Protein 5NKS (pdb70)

Sequence (490 aa):
KKSIPRITSDRLLIRGGRIVNDDQSFYADVHVEDGLIKQIGENLIVPGGIKTIDAHGLMVLPGGVDVHTRLQQMPVLGMTPADDFCQGTKAALAGGTTMILDHVFPDTGVSLLAAYEQWREERADSAACCDYSLHVDITRWWHESIKEELEALVKEKGVNSFLVFMAYKDRCQCSDSQMYEIFSIIRDLGALLAQVHAENGDIVEEEQKRLLELGITGPEGHVLSHPEEVEAEAVYRAVTIAKQANCPLYVTKVMSKGAADAIAQAKRRGVVVFGEPITASLGTDGSHYWSKNWAKAAAFVTSPPVNPDPTTADHLTCLLSSGDLQVTGSAHCTFTTAQKAVGKDNFALIPEGTNGIEERMSMVWEKCVASGKMMDENEFVAVTSTNAAKIFNFYPRKGRVAVGSDADLVIWNPKATKIISAKTHNLNVEYNIFEGVECRGAPAVVISQGRVALEDGKMFVTPGAGRFVPRKTFPDFVYKRIKARNRLAEIHGVP

Secondary structure (DSSP, 8-state):
---PPPPPS--EEEES-EEE-SS-EEE-EEEEETTEEEEEESS----TT--EEE-TTSEEEEPEEEEEE-SS--BTTBPPSS-HHHHHHHHHHTTEEEEEEEE-PPTT--HHHHHHHHHHHHHHH-SSEEEEEEEE----TTHHHHHHHHHHHS---EEEEES-STTTTBPPHHHHHHHHHHHHHTT-EEEEE---HHHHHHHHHHHHHTT--SHHHHHHTS-HHHHHHHHHHHHHHHHHHT--EEEEEE-SHHHHHHHHHHHHTT--EEEEEBHHHHH--GGGGG-SSHHHHHHT--SSPPPS-TTHHHHHHHHHHTTSS---B--B----HHHHGGGTT-GGGSPP----TTTHHHHHIIIIITTTSS-HHHHHIIIIIHHHHHHT-TTTSS---TTSB--EEEEEEEEEEE--TTT-SSSSS--TTTT-EEEEEEEEEEETTEEEEETTEE---TT---B----SS-HHHHHHHHHHHHHHHHTT--

B-factor: mean 24.34, std 9.61, range [11.03, 73.57]

Nearest PDB structures (foldseek):
  5nks-assembly1_A  TM=1.002E+00  e=0.000E+00  Homo sapiens
  5x1d-assembly1_A  TM=9.894E-01  e=3.125E-97  Homo sapiens
  5mkv-assembly1_D  TM=9.925E-01  e=3.105E-95  Homo sapiens
  4cnu-assembly1_A  TM=9.879E-01  e=2.153E-92  Homo sapiens
  2ftw-assembly1_A  TM=9.788E-01  e=1.355E-79  Dictyostelium discoideum

Structure (mmCIF, N/CA/C/O backbone):
data_5NKS
#
_entry.id   5NKS
#
_cell.length_a   80.470
_cell.length_b   102.650
_cell.length_c   116.990
_cell.angle_alpha   90.00
_cell.angle_beta   90.00
_cell.angle_gamma   90.00
#
_symmetry.space_group_name_H-M   'I 2 2 2'
#
loop_
_entity.id
_entity.type
_entity.pdbx_description
1 polymer 'Dihydropyrimidinase-related protein 4'
2 water water
#
loop_
_atom_site.group_PDB
_atom_site.id
_atom_site.type_symbol
_atom_site.label_atom_id
_atom_site.label_alt_id
_atom_site.label_comp_id
_atom_site.label_asym_id
_atom_site.label_entity_id
_atom_site.label_seq_id
_atom_site.pdbx_PDB_ins_code
_atom_site.Cartn_x
_atom_site.Cartn_y
_atom_site.Cartn_z
_atom_site.occupancy
_atom_site.B_iso_or_equiv
_atom_site.auth_seq_id
_atom_site.auth_comp_id
_atom_site.auth_asym_id
_atom_site.auth_atom_id
_atom_site.pdbx_PDB_model_num
ATOM 1 N N . LYS A 1 7 ? -20.552 -12.006 16.743 1.00 67.66 6 LYS A N 1
ATOM 2 C CA . LYS A 1 7 ? -20.550 -12.829 15.502 1.00 63.17 6 LYS A CA 1
ATOM 3 C C . LYS A 1 7 ? -20.204 -11.969 14.272 1.00 67.27 6 LYS A C 1
ATOM 4 O O . LYS A 1 7 ? -20.689 -10.848 14.114 1.00 64.53 6 LYS A O 1
ATOM 10 N N . LYS A 1 8 ? -19.334 -12.521 13.432 1.00 73.57 7 LYS A N 1
ATOM 11 C CA . LYS A 1 8 ? -18.971 -11.956 12.137 1.00 68.53 7 LYS A CA 1
ATOM 12 C C . LYS A 1 8 ? -19.947 -12.584 11.109 1.00 63.35 7 LYS A C 1
ATOM 13 O O . LYS A 1 8 ? -20.259 -13.773 11.223 1.00 52.36 7 LYS A O 1
ATOM 16 N N . SER A 1 9 ? -20.463 -11.777 10.170 1.00 57.82 8 SER A N 1
ATOM 17 C CA . SER A 1 9 ? -21.122 -12.264 8.940 1.00 57.83 8 SER A CA 1
ATOM 18 C C . SER A 1 9 ? -20.095 -12.167 7.792 1.00 61.22 8 SER A C 1
ATOM 19 O O . SER A 1 9 ? -19.699 -11.059 7.428 1.00 65.04 8 SER A O 1
ATOM 22 N N . ILE A 1 10 ? -19.654 -13.307 7.235 1.00 53.53 9 ILE A N 1
ATOM 23 C CA . ILE A 1 10 ? -18.509 -13.340 6.289 1.00 49.45 9 ILE A CA 1
ATOM 24 C C . ILE A 1 10 ? -18.985 -13.445 4.819 1.00 50.50 9 ILE A C 1
ATOM 25 O O . ILE A 1 10 ? -19.744 -14.378 4.477 1.00 40.15 9 ILE A O 1
ATOM 30 N N . PRO A 1 11 ? -18.531 -12.503 3.945 1.00 54.88 10 PRO A N 1
ATOM 31 C CA . PRO A 1 11 ? -18.925 -12.592 2.525 1.00 55.11 10 PRO A CA 1
ATOM 32 C C . PRO A 1 11 ? -18.173 -13.728 1.845 1.00 49.28 10 PRO A C 1
ATOM 33 O O . PRO A 1 11 ? -17.047 -14.074 2.252 1.00 38.92 10 PRO A O 1
ATOM 37 N N . ARG A 1 12 ? -18.816 -14.329 0.848 1.00 43.91 11 ARG A N 1
ATOM 38 C CA . ARG A 1 12 ? -18.137 -15.328 0.029 1.00 46.19 11 ARG A CA 1
ATOM 39 C C . ARG A 1 12 ? -17.189 -14.627 -0.955 1.00 45.65 11 ARG A C 1
ATOM 40 O O . ARG A 1 12 ? -17.567 -13.576 -1.514 1.00 48.50 11 ARG A O 1
ATOM 48 N N . ILE A 1 13 ? -15.993 -15.199 -1.129 1.00 45.63 12 ILE A N 1
ATOM 49 C CA . ILE A 1 13 ? -14.966 -14.765 -2.116 1.00 49.70 12 ILE A CA 1
ATOM 50 C C . ILE A 1 13 ? -15.040 -15.778 -3.275 1.00 50.86 12 ILE A C 1
ATOM 51 O O . ILE A 1 13 ? -14.831 -16.973 -3.036 1.00 42.87 12 ILE A O 1
ATOM 53 N N . THR A 1 14 ? -15.339 -15.295 -4.502 1.00 45.91 13 THR A N 1
ATOM 54 C CA . THR A 1 14 ? -15.570 -16.136 -5.683 1.00 43.79 13 THR A CA 1
ATOM 55 C C . THR A 1 14 ? -14.259 -16.798 -6.170 1.00 41.96 13 THR A C 1
ATOM 56 O O . THR A 1 14 ? -13.167 -16.245 -6.021 1.00 37.98 13 THR A O 1
ATOM 60 N N . SER A 1 15 ? -14.387 -17.985 -6.770 1.00 38.51 14 SER A N 1
ATOM 61 C CA . SER A 1 15 ? -13.219 -18.799 -7.227 1.00 40.52 14 SER A CA 1
ATOM 62 C C . SER A 1 15 ? -12.657 -18.486 -8.675 1.00 36.55 14 SER A C 1
ATOM 63 O O . SER A 1 15 ? -11.815 -19.246 -9.194 1.00 35.47 14 SER A O 1
ATOM 66 N N . ASP A 1 16 ? -13.071 -17.374 -9.290 1.00 30.87 15 ASP A N 1
ATOM 67 C CA . ASP A 1 16 ? -12.498 -16.921 -10.592 1.00 30.02 15 ASP A CA 1
ATOM 68 C C . ASP A 1 16 ? -11.167 -16.158 -10.343 1.00 30.81 15 ASP A C 1
ATOM 69 O O . ASP A 1 16 ? -11.012 -15.005 -10.774 1.00 32.85 15 ASP A O 1
ATOM 74 N N . ARG A 1 17 ? -10.237 -16.853 -9.654 1.00 28.53 16 ARG A N 1
ATOM 75 C CA . ARG A 1 17 ? -8.914 -16.372 -9.227 1.00 30.39 16 ARG A CA 1
ATOM 76 C C . ARG A 1 17 ? -7.853 -17.413 -9.609 1.00 30.88 16 ARG A C 1
ATOM 77 O O . ARG A 1 17 ? -8.079 -18.636 -9.547 1.00 27.20 16 ARG A O 1
ATOM 82 N N . LEU A 1 18 ? -6.696 -16.925 -10.006 1.00 26.72 17 LEU A N 1
ATOM 83 C CA . LEU A 1 18 ? -5.605 -17.796 -10.372 1.00 25.78 17 LEU A CA 1
ATOM 84 C C . LEU A 1 18 ? -4.339 -16.972 -10.483 1.00 22.14 17 LEU A C 1
ATOM 85 O O . LEU A 1 18 ? -4.386 -15.721 -10.450 1.00 20.27 17 LEU A O 1
ATOM 90 N N . LEU A 1 19 ? -3.224 -17.699 -10.498 1.00 22.56 18 LEU A N 1
ATOM 91 C CA . LEU A 1 19 ? -1.894 -17.153 -10.592 1.00 22.15 18 LEU A CA 1
ATOM 92 C C . LEU A 1 19 ? -1.238 -17.829 -11.770 1.00 22.62 18 LEU A C 1
ATOM 93 O O . LEU A 1 19 ? -1.151 -19.059 -11.810 1.00 25.09 18 LEU A O 1
ATOM 98 N N . ILE A 1 20 ? -0.810 -17.042 -12.755 1.00 22.23 19 ILE A N 1
ATOM 99 C CA . ILE A 1 20 ? -0.029 -17.561 -13.889 1.00 21.65 19 ILE A CA 1
ATOM 100 C C . ILE A 1 20 ? 1.432 -17.089 -13.731 1.00 19.75 19 ILE A C 1
ATOM 101 O O . ILE A 1 20 ? 1.737 -15.878 -13.729 1.00 20.91 19 ILE A O 1
ATOM 106 N N . ARG A 1 21 ? 2.309 -18.053 -13.599 1.00 21.74 20 ARG A N 1
ATOM 107 C CA . ARG A 1 21 ? 3.702 -17.820 -13.303 1.00 22.06 20 ARG A CA 1
ATOM 108 C C . ARG A 1 21 ? 4.539 -18.103 -14.499 1.00 21.53 20 ARG A C 1
ATOM 109 O O . ARG A 1 21 ? 4.372 -19.146 -15.154 1.00 21.84 20 ARG A O 1
ATOM 117 N N . GLY A 1 22 ? 5.507 -17.232 -14.732 1.00 21.23 21 GLY A N 1
ATOM 118 C CA . GLY A 1 22 ? 6.606 -17.570 -15.611 1.00 20.89 21 GLY A CA 1
ATOM 119 C C . GLY A 1 22 ? 6.383 -17.321 -17.095 1.00 20.80 21 GLY A C 1
ATOM 120 O O . GLY A 1 22 ? 7.266 -17.570 -17.913 1.00 19.89 21 GLY A O 1
ATOM 121 N N . GLY A 1 23 ? 5.210 -16.854 -17.444 1.00 21.33 22 GLY A N 1
ATOM 122 C CA . GLY A 1 23 ? 4.892 -16.597 -18.845 1.00 20.49 22 GLY A CA 1
ATOM 123 C C . GLY A 1 23 ? 5.581 -15.354 -19.419 1.00 19.63 22 GLY A C 1
ATOM 124 O O . GLY A 1 23 ? 5.952 -14.410 -18.719 1.00 17.59 22 GLY A O 1
ATOM 125 N N . ARG A 1 24 ? 5.700 -15.386 -20.735 1.00 18.30 23 ARG A N 1
ATOM 126 C CA . ARG A 1 24 ? 6.064 -14.244 -21.545 1.00 18.47 23 ARG A CA 1
ATOM 127 C C . ARG A 1 24 ? 4.723 -13.597 -21.921 1.00 17.70 23 ARG A C 1
ATOM 128 O O . ARG A 1 24 ? 3.981 -14.094 -22.790 1.00 18.35 23 ARG A O 1
ATOM 136 N N . ILE A 1 25 ? 4.437 -12.472 -21.309 1.00 16.26 24 ILE A N 1
ATOM 137 C CA . ILE A 1 25 ? 3.253 -11.768 -21.611 1.00 17.96 24 ILE A CA 1
ATOM 138 C C . ILE A 1 25 ? 3.418 -11.120 -22.977 1.00 17.76 24 ILE A C 1
ATOM 139 O O . ILE A 1 25 ? 4.436 -10.489 -23.262 1.00 15.80 24 ILE A O 1
ATOM 144 N N . VAL A 1 26 ? 2.431 -11.328 -23.840 1.00 17.84 25 VAL A N 1
ATOM 145 C CA . VAL A 1 26 ? 2.483 -10.691 -25.171 1.00 16.62 25 VAL A CA 1
ATOM 146 C C . VAL A 1 26 ? 1.304 -9.782 -25.398 1.00 16.23 25 VAL A C 1
ATOM 147 O O . VAL A 1 26 ? 0.177 -10.275 -25.514 1.00 16.64 25 VAL A O 1
ATOM 151 N N . ASN A 1 27 ? 1.536 -8.474 -25.443 1.00 16.45 26 ASN A N 1
ATOM 152 C CA . ASN A 1 27 ? 0.567 -7.523 -25.839 1.00 16.14 26 ASN A CA 1
ATOM 153 C C . ASN A 1 27 ? 0.835 -7.004 -27.296 1.00 15.48 26 ASN A C 1
ATOM 154 O O . ASN A 1 27 ? 1.814 -7.355 -27.926 1.00 17.75 26 ASN A O 1
ATOM 159 N N . ASP A 1 28 ? -0.000 -6.127 -27.817 1.00 15.77 27 ASP A N 1
ATOM 160 C CA . ASP A 1 28 ? 0.233 -5.730 -29.195 1.00 17.76 27 ASP A CA 1
ATOM 161 C C . ASP A 1 28 ? 1.429 -4.786 -29.296 1.00 17.36 27 ASP A C 1
ATOM 162 O O . ASP A 1 28 ? 2.032 -4.678 -30.349 1.00 15.42 27 ASP A O 1
ATOM 167 N N . ASP A 1 29 ? 1.770 -4.113 -28.179 1.00 16.93 28 ASP A N 1
ATOM 168 C CA . ASP A 1 29 ? 2.872 -3.147 -28.143 1.00 18.10 28 ASP A CA 1
ATOM 169 C C . ASP A 1 29 ? 4.240 -3.695 -27.715 1.00 18.82 28 ASP A C 1
ATOM 170 O O . ASP A 1 29 ? 5.228 -3.131 -28.085 1.00 20.13 28 ASP A O 1
ATOM 175 N N . GLN A 1 30 ? 4.285 -4.767 -26.922 1.00 18.81 29 GLN A N 1
ATOM 176 C CA . GLN A 1 30 ? 5.540 -5.340 -26.412 1.00 20.43 29 GLN A CA 1
ATOM 177 C C . GLN A 1 30 ? 5.239 -6.668 -25.765 1.00 19.63 29 GLN A C 1
ATOM 178 O O . GLN A 1 30 ? 4.048 -7.020 -25.494 1.00 16.95 29 GLN A O 1
ATOM 184 N N . SER A 1 31 ? 6.314 -7.400 -25.542 1.00 16.68 30 SER A N 1
ATOM 185 C CA . SER A 1 31 ? 6.283 -8.635 -24.813 1.00 17.23 30 SER A CA 1
ATOM 186 C C . SER A 1 31 ? 7.195 -8.407 -23.606 1.00 20.04 30 SER A C 1
ATOM 187 O O . SER A 1 31 ? 8.162 -7.620 -23.693 1.00 18.36 30 SER A O 1
ATOM 190 N N . PHE A 1 32 ? 6.900 -9.088 -22.504 1.00 17.92 31 PHE A N 1
ATOM 191 C CA . PHE A 1 32 ? 7.700 -8.985 -21.296 1.00 19.36 31 PHE A CA 1
ATOM 192 C C . PHE A 1 32 ? 7.390 -10.131 -20.346 1.00 20.37 31 PHE A C 1
ATOM 193 O O . PHE A 1 32 ? 6.361 -10.770 -20.461 1.00 18.31 31 PHE A O 1
ATOM 201 N N . TYR A 1 33 ? 8.324 -10.418 -19.433 1.00 21.16 32 TYR A N 1
ATOM 202 C CA . TYR A 1 33 ? 8.187 -11.542 -18.534 1.00 21.27 32 TYR A CA 1
ATOM 203 C C . TYR A 1 33 ? 7.619 -11.077 -17.210 1.00 22.95 32 TYR A C 1
ATOM 204 O O . TYR A 1 33 ? 8.111 -10.108 -16.667 1.00 24.23 32 TYR A O 1
ATOM 213 N N . ALA A 1 34 ? 6.536 -11.712 -16.738 1.00 19.46 33 ALA A N 1
ATOM 214 C CA . ALA A 1 34 ? 5.924 -11.370 -15.473 1.00 19.32 33 ALA A CA 1
ATOM 215 C C . ALA A 1 34 ? 4.881 -12.388 -15.128 1.00 21.14 33 ALA A C 1
ATOM 216 O O . ALA A 1 34 ? 4.352 -13.138 -16.019 1.00 19.44 33 ALA A O 1
ATOM 218 N N . ASP A 1 35 ? 4.549 -12.391 -13.820 1.00 19.24 34 ASP A N 1
ATOM 219 C CA . ASP A 1 35 ? 3.492 -13.229 -13.340 1.00 20.74 34 ASP A CA 1
ATOM 220 C C . ASP A 1 35 ? 2.188 -12.505 -13.394 1.00 18.03 34 ASP A C 1
ATOM 221 O O . ASP A 1 35 ? 2.127 -11.288 -13.392 1.00 18.96 34 ASP A O 1
ATOM 226 N N . VAL A 1 36 ? 1.113 -13.247 -13.494 1.00 18.01 35 VAL A N 1
ATOM 227 C CA . VAL A 1 36 ? -0.221 -12.622 -13.588 1.00 19.03 35 VAL A CA 1
ATOM 228 C C . VAL A 1 36 ? -1.152 -13.208 -12.521 1.00 19.45 35 VAL A C 1
ATOM 229 O O . VAL A 1 36 ? -1.327 -14.436 -12.463 1.00 19.30 35 VAL A O 1
ATOM 233 N N . HIS A 1 37 ? -1.645 -12.302 -11.682 1.00 19.08 36 HIS A N 1
ATOM 234 C CA . HIS A 1 37 ? -2.681 -12.555 -10.670 1.00 20.96 36 HIS A CA 1
ATOM 235 C C . HIS A 1 37 ? -4.060 -12.029 -11.088 1.00 17.87 36 HIS A C 1
ATOM 236 O O . HIS A 1 37 ? -4.268 -10.806 -11.301 1.00 19.41 36 HIS A O 1
ATOM 243 N N . VAL A 1 38 ? -4.984 -12.986 -11.222 1.00 19.37 37 VAL A N 1
ATOM 244 C CA . VAL A 1 38 ? -6.395 -12.811 -11.574 1.00 18.11 37 VAL A CA 1
ATOM 245 C C . VAL A 1 38 ? -7.241 -13.014 -10.287 1.00 22.35 37 VAL A C 1
ATOM 246 O O . VAL A 1 38 ? -6.993 -13.916 -9.492 1.00 20.76 37 VAL A O 1
ATOM 250 N N . GLU A 1 39 ? -8.207 -12.136 -10.111 1.00 24.27 38 GLU A N 1
ATOM 251 C CA . GLU A 1 39 ? -9.169 -12.190 -9.025 1.00 27.39 38 GLU A CA 1
ATOM 252 C C . GLU A 1 39 ? -10.451 -11.568 -9.531 1.00 23.22 38 GLU A C 1
ATOM 253 O O . GLU A 1 39 ? -10.416 -10.525 -10.248 1.00 21.77 38 GLU A O 1
ATOM 259 N N . ASP A 1 40 ? -11.585 -12.205 -9.156 1.00 21.97 39 ASP A N 1
ATOM 260 C CA . ASP A 1 40 ? -12.915 -11.746 -9.546 1.00 23.53 39 ASP A CA 1
ATOM 261 C C . ASP A 1 40 ? -13.013 -11.534 -11.076 1.00 22.64 39 ASP A C 1
ATOM 262 O O . ASP A 1 40 ? -13.648 -10.627 -11.527 1.00 19.26 39 ASP A O 1
ATOM 267 N N . GLY A 1 41 ? -12.401 -12.415 -11.832 1.00 22.55 40 GLY A N 1
ATOM 268 C CA . GLY A 1 41 ? -12.518 -12.343 -13.300 1.00 23.92 40 GLY A CA 1
ATOM 269 C C . GLY A 1 41 ? -11.727 -11.207 -13.959 1.00 23.25 40 GLY A C 1
ATOM 270 O O . GLY A 1 41 ? -11.887 -10.970 -15.167 1.00 22.74 40 GLY A O 1
ATOM 271 N N . LEU A 1 42 ? -10.856 -10.544 -13.197 1.00 20.74 41 LEU A N 1
ATOM 272 C CA . LEU A 1 42 ? -10.082 -9.426 -13.657 1.00 21.35 41 LEU A CA 1
ATOM 273 C C . LEU A 1 42 ? -8.610 -9.668 -13.403 1.00 22.12 41 LEU A C 1
ATOM 274 O O . LEU A 1 42 ? -8.251 -10.391 -12.467 1.00 23.47 41 LEU A O 1
ATOM 279 N N . ILE A 1 43 ? -7.747 -9.034 -14.201 1.00 19.92 42 ILE A N 1
ATOM 280 C CA . ILE A 1 43 ? -6.297 -9.073 -13.919 1.00 19.67 42 ILE A CA 1
ATOM 281 C C . ILE A 1 43 ? -6.049 -8.060 -12.774 1.00 21.10 42 ILE A C 1
ATOM 282 O O . ILE A 1 43 ? -6.362 -6.856 -12.916 1.00 21.04 42 ILE A O 1
ATOM 287 N N . LYS A 1 44 ? -5.568 -8.573 -11.646 1.00 22.89 43 LYS A N 1
ATOM 288 C CA . LYS A 1 44 ? -5.388 -7.756 -10.417 1.00 23.61 43 LYS A CA 1
ATOM 289 C C . LYS A 1 44 ? -3.949 -7.268 -10.275 1.00 21.57 43 LYS A C 1
ATOM 290 O O . LYS A 1 44 ? -3.751 -6.158 -9.891 1.00 23.65 43 LYS A O 1
ATOM 294 N N . GLN A 1 45 ? -2.968 -8.089 -10.590 1.00 20.77 44 GLN A N 1
ATOM 295 C CA . GLN A 1 45 ? -1.571 -7.698 -10.536 1.00 20.69 44 GLN A CA 1
ATOM 296 C C . GLN A 1 45 ? -0.779 -8.315 -11.695 1.00 20.03 44 GLN A C 1
ATOM 297 O O . GLN A 1 45 ? -1.081 -9.430 -12.170 1.00 19.93 44 GLN A O 1
ATOM 303 N N . ILE A 1 46 ? 0.244 -7.582 -12.117 1.00 18.83 45 ILE A N 1
ATOM 304 C CA . ILE A 1 46 ? 1.193 -8.078 -13.091 1.00 19.76 45 ILE A CA 1
ATOM 305 C C . ILE A 1 46 ? 2.568 -7.655 -12.571 1.00 19.99 45 ILE A C 1
ATOM 306 O O . ILE A 1 46 ? 2.778 -6.476 -12.329 1.00 21.15 45 ILE A O 1
ATOM 311 N N . GLY A 1 47 ? 3.472 -8.613 -12.378 1.00 18.80 46 GLY A N 1
ATOM 312 C CA . GLY A 1 47 ? 4.769 -8.324 -11.805 1.00 21.11 46 GLY A CA 1
ATOM 313 C C . GLY A 1 47 ? 5.558 -9.564 -11.437 1.00 23.33 46 GLY A C 1
ATOM 314 O O . GLY A 1 47 ? 5.132 -10.653 -11.743 1.00 21.47 46 GLY A O 1
ATOM 315 N N . GLU A 1 48 ? 6.718 -9.359 -10.782 1.00 28.24 47 GLU A N 1
ATOM 316 C CA . GLU A 1 48 ? 7.568 -10.422 -10.239 1.00 30.23 47 GLU A CA 1
ATOM 317 C C . GLU A 1 48 ? 7.360 -10.460 -8.715 1.00 33.02 47 GLU A C 1
ATOM 318 O O . GLU A 1 48 ? 7.064 -9.431 -8.118 1.00 31.88 47 GLU A O 1
ATOM 320 N N . ASN A 1 49 ? 7.458 -11.639 -8.096 1.00 34.02 48 ASN A N 1
ATOM 321 C CA . ASN A 1 49 ? 7.360 -11.761 -6.611 1.00 36.29 48 ASN A CA 1
ATOM 322 C C . ASN A 1 49 ? 6.097 -11.161 -6.086 1.00 39.43 48 ASN A C 1
ATOM 323 O O . ASN A 1 49 ? 6.116 -10.354 -5.126 1.00 37.38 48 ASN A O 1
ATOM 328 N N . LEU A 1 50 ? 5.011 -11.526 -6.756 1.00 33.75 49 LEU A N 1
ATOM 329 C CA . LEU A 1 50 ? 3.729 -11.037 -6.424 1.00 36.17 49 LEU A CA 1
ATOM 330 C C . LEU A 1 50 ? 3.273 -11.633 -5.089 1.00 38.26 49 LEU A C 1
ATOM 331 O O . LEU A 1 50 ? 3.350 -12.828 -4.895 1.00 38.68 49 LEU A O 1
ATOM 336 N N . ILE A 1 51 ? 2.734 -10.785 -4.227 1.00 41.52 50 ILE A N 1
ATOM 337 C CA . ILE A 1 51 ? 2.082 -11.232 -2.986 1.00 47.74 50 ILE A CA 1
ATOM 338 C C . ILE A 1 51 ? 0.642 -11.745 -3.283 1.00 40.65 50 ILE A C 1
ATOM 339 O O . ILE A 1 51 ? -0.242 -10.994 -3.672 1.00 38.18 50 ILE A O 1
ATOM 344 N N . VAL A 1 52 ? 0.418 -13.031 -3.096 1.00 40.38 51 VAL A N 1
ATOM 345 C CA . VAL A 1 52 ? -0.817 -13.681 -3.497 1.00 45.28 51 VAL A CA 1
ATOM 346 C C . VAL A 1 52 ? -1.233 -14.688 -2.405 1.00 52.11 51 VAL A C 1
ATOM 347 O O . VAL A 1 52 ? -0.378 -15.317 -1.799 1.00 54.81 51 VAL A O 1
ATOM 351 N N . PRO A 1 53 ? -2.542 -14.811 -2.127 1.00 58.47 52 PRO A N 1
ATOM 352 C CA . PRO A 1 53 ? -3.041 -15.867 -1.238 1.00 58.02 52 PRO A CA 1
ATOM 353 C C . PRO A 1 53 ? -2.485 -17.267 -1.493 1.00 55.11 52 PRO A C 1
ATOM 354 O O . PRO A 1 53 ? -2.410 -17.709 -2.637 1.00 58.49 52 PRO A O 1
ATOM 358 N N . GLY A 1 54 ? -2.122 -17.972 -0.423 1.00 52.83 53 GLY A N 1
ATOM 359 C CA . GLY A 1 54 ? -1.791 -19.401 -0.496 1.00 45.31 53 GLY A CA 1
ATOM 360 C C . GLY A 1 54 ? -3.040 -20.151 -0.854 1.00 48.39 53 GLY A C 1
ATOM 361 O O . GLY A 1 54 ? -4.139 -19.650 -0.612 1.00 45.85 53 GLY A O 1
ATOM 362 N N . GLY A 1 55 ? -2.874 -21.317 -1.491 1.00 45.90 54 GLY A N 1
ATOM 363 C CA . GLY A 1 55 ? -3.995 -22.172 -1.930 1.00 48.17 54 GLY A CA 1
ATOM 364 C C . GLY A 1 55 ? -4.420 -21.968 -3.399 1.00 47.15 54 GLY A C 1
ATOM 365 O O . GLY A 1 55 ? -4.892 -22.903 -4.042 1.00 44.58 54 GLY A O 1
ATOM 366 N N . ILE A 1 56 ? -4.219 -20.748 -3.912 1.00 44.37 55 ILE A N 1
ATOM 367 C CA . ILE A 1 56 ? -4.646 -20.309 -5.268 1.00 41.86 55 ILE A CA 1
ATOM 368 C C . ILE A 1 56 ? -4.236 -21.269 -6.367 1.00 36.96 55 ILE A C 1
ATOM 369 O O . ILE A 1 56 ? -3.115 -21.755 -6.383 1.00 41.75 55 ILE A O 1
ATOM 374 N N . LYS A 1 57 ? -5.148 -21.534 -7.279 1.00 30.39 56 LYS A N 1
ATOM 375 C CA . LYS A 1 57 ? -4.861 -22.288 -8.456 1.00 33.09 56 LYS A CA 1
ATOM 376 C C . LYS A 1 57 ? -3.691 -21.575 -9.177 1.00 31.15 56 LYS A C 1
ATOM 377 O O . LYS A 1 57 ? -3.693 -20.328 -9.309 1.00 29.17 56 LYS A O 1
ATOM 383 N N . THR A 1 58 ? -2.693 -22.372 -9.548 1.00 28.23 57 THR A N 1
ATOM 384 C CA . THR A 1 58 ? -1.435 -21.862 -10.070 1.00 26.48 57 THR A CA 1
ATOM 385 C C . THR A 1 58 ? -1.121 -22.585 -11.339 1.00 26.87 57 THR A C 1
ATOM 386 O O . THR A 1 58 ? -1.149 -23.799 -11.345 1.00 27.81 57 THR A O 1
ATOM 390 N N . ILE A 1 59 ? -0.837 -21.827 -12.405 1.00 25.02 58 ILE A N 1
ATOM 391 C CA . ILE A 1 59 ? -0.503 -22.343 -13.726 1.00 27.83 58 ILE A CA 1
ATOM 392 C C . ILE A 1 59 ? 0.942 -21.907 -14.065 1.00 26.03 58 ILE A C 1
ATOM 393 O O . ILE A 1 59 ? 1.301 -20.742 -13.944 1.00 26.09 58 ILE A O 1
ATOM 398 N N . ASP A 1 60 ? 1.767 -22.878 -14.410 1.00 23.97 59 ASP A N 1
ATOM 399 C CA . ASP A 1 60 ? 3.134 -22.603 -14.743 1.00 26.32 59 ASP A CA 1
ATOM 400 C C . ASP A 1 60 ? 3.216 -22.439 -16.272 1.00 26.51 59 ASP A C 1
ATOM 401 O O . ASP A 1 60 ? 3.084 -23.388 -16.984 1.00 29.34 59 ASP A O 1
ATOM 406 N N . ALA A 1 61 ? 3.429 -21.210 -16.732 1.00 23.36 60 ALA A N 1
ATOM 407 C CA . ALA A 1 61 ? 3.460 -20.848 -18.122 1.00 20.55 60 ALA A CA 1
ATOM 408 C C . ALA A 1 61 ? 4.897 -20.676 -18.652 1.00 21.24 60 ALA A C 1
ATOM 409 O O . ALA A 1 61 ? 5.135 -19.990 -19.646 1.00 20.18 60 ALA A O 1
ATOM 411 N N . HIS A 1 62 ? 5.876 -21.305 -18.002 1.00 21.12 61 HIS A N 1
ATOM 412 C CA . HIS A 1 62 ? 7.272 -21.063 -18.338 1.00 22.16 61 HIS A CA 1
ATOM 413 C C . HIS A 1 62 ? 7.590 -21.625 -19.670 1.00 20.70 61 HIS A C 1
ATOM 414 O O . HIS A 1 62 ? 7.310 -22.769 -19.924 1.00 24.17 61 HIS A O 1
ATOM 421 N N . GLY A 1 63 ? 8.204 -20.806 -20.507 1.00 22.49 62 GLY A N 1
ATOM 422 C CA . GLY A 1 63 ? 8.548 -21.188 -21.905 1.00 22.00 62 GLY A CA 1
ATOM 423 C C . GLY A 1 63 ? 7.383 -20.938 -22.800 1.00 21.31 62 GLY A C 1
ATOM 424 O O . GLY A 1 63 ? 7.500 -21.101 -24.004 1.00 22.42 62 GLY A O 1
ATOM 425 N N . LEU A 1 64 ? 6.245 -20.503 -22.248 1.00 21.38 63 LEU A N 1
ATOM 426 C CA . LEU A 1 64 ? 5.061 -20.287 -23.077 1.00 20.96 63 LEU A CA 1
ATOM 427 C C . LEU A 1 64 ? 4.701 -18.805 -23.040 1.00 18.83 63 LEU A C 1
ATOM 428 O O . LEU A 1 64 ? 5.254 -18.037 -22.262 1.00 18.49 63 LEU A O 1
ATOM 433 N N . MET A 1 65 ? 3.738 -18.423 -23.860 1.00 17.98 64 MET A N 1
ATOM 434 C CA . MET A 1 65 ? 3.284 -17.031 -23.930 1.00 18.02 64 MET A CA 1
ATOM 435 C C . MET A 1 65 ? 1.932 -16.885 -23.242 1.00 19.01 64 MET A C 1
ATOM 436 O O . MET A 1 65 ? 1.195 -17.826 -23.180 1.00 19.72 64 MET A O 1
ATOM 441 N N . VAL A 1 66 ? 1.633 -15.698 -22.713 1.00 15.92 65 VAL A N 1
ATOM 442 C CA . VAL A 1 66 ? 0.376 -15.408 -22.114 1.00 17.55 65 VAL A CA 1
ATOM 443 C C . VAL A 1 66 ? -0.169 -14.264 -22.920 1.00 20.75 65 VAL A C 1
ATOM 444 O O . VAL A 1 66 ? 0.407 -13.183 -22.911 1.00 18.20 65 VAL A O 1
ATOM 448 N N . LEU A 1 67 ? -1.244 -14.493 -23.665 1.00 18.82 66 LEU A N 1
ATOM 449 C CA . LEU A 1 67 ? -1.746 -13.406 -24.486 1.00 19.35 66 LEU A CA 1
ATOM 450 C C . LEU A 1 67 ? -3.222 -13.183 -24.339 1.00 16.20 66 LEU A C 1
ATOM 451 O O . LEU A 1 67 ? -3.907 -13.985 -23.696 1.00 15.49 66 LEU A O 1
ATOM 456 N N . PRO A 1 68 ? -3.696 -12.032 -24.816 1.00 15.15 67 PRO A N 1
ATOM 457 C CA . PRO A 1 68 ? -5.136 -11.850 -24.659 1.00 15.21 67 PRO A CA 1
ATOM 458 C C . PRO A 1 68 ? -5.902 -12.902 -25.435 1.00 14.24 67 PRO A C 1
ATOM 459 O O . PRO A 1 68 ? -5.517 -13.286 -26.560 1.00 14.41 67 PRO A O 1
ATOM 463 N N . GLY A 1 69 ? -7.013 -13.356 -24.859 1.00 14.84 68 GLY A N 1
ATOM 464 C CA . GLY A 1 69 ? -7.933 -14.176 -25.597 1.00 13.84 68 GLY A CA 1
ATOM 465 C C . GLY A 1 69 ? -8.372 -13.594 -26.941 1.00 14.92 68 GLY A C 1
ATOM 466 O O . GLY A 1 69 ? -8.498 -12.365 -27.110 1.00 13.63 68 GLY A O 1
ATOM 467 N N . GLY A 1 70 ? -8.514 -14.482 -27.934 1.00 13.87 69 GLY A N 1
ATOM 468 C CA . GLY A 1 70 ? -8.963 -13.997 -29.227 1.00 15.31 69 GLY A CA 1
ATOM 469 C C . GLY A 1 70 ? -10.332 -13.328 -29.186 1.00 15.45 69 GLY A C 1
ATOM 470 O O . GLY A 1 70 ? -11.201 -13.711 -28.358 1.00 16.28 69 GLY A O 1
ATOM 471 N N . VAL A 1 71 ? -10.526 -12.344 -30.071 1.00 13.42 70 VAL A N 1
ATOM 472 C CA . VAL A 1 71 ? -11.824 -11.668 -30.278 1.00 12.92 70 VAL A CA 1
ATOM 473 C C . VAL A 1 71 ? -12.227 -11.958 -31.691 1.00 13.00 70 VAL A C 1
ATOM 474 O O . VAL A 1 71 ? -11.621 -11.453 -32.648 1.00 12.42 70 VAL A O 1
ATOM 478 N N . ASP A 1 72 ? -13.238 -12.806 -31.871 1.00 12.70 71 ASP A N 1
ATOM 479 C CA . ASP A 1 72 ? -13.694 -13.145 -33.188 1.00 13.50 71 ASP A CA 1
ATOM 480 C C . ASP A 1 72 ? -14.732 -12.127 -33.595 1.00 13.78 71 ASP A C 1
ATOM 481 O O . ASP A 1 72 ? -15.885 -12.138 -33.123 1.00 13.72 71 ASP A O 1
ATOM 486 N N . VAL A 1 73 ? -14.315 -11.277 -34.537 1.00 13.63 72 VAL A N 1
ATOM 487 C CA . VAL A 1 73 ? -15.135 -10.206 -34.995 1.00 14.22 72 VAL A CA 1
ATOM 488 C C . VAL A 1 73 ? -16.330 -10.571 -35.852 1.00 13.71 72 VAL A C 1
ATOM 489 O O . VAL A 1 73 ? -17.182 -9.700 -36.076 1.00 12.94 72 VAL A O 1
ATOM 493 N N . HIS A 1 74 ? -16.471 -11.853 -36.225 1.00 13.76 73 HIS A N 1
ATOM 494 C CA . HIS A 1 74 ? -17.538 -12.269 -37.085 1.00 14.27 73 HIS A CA 1
ATOM 495 C C . HIS A 1 74 ? -17.938 -13.712 -36.846 1.00 13.75 73 HIS A C 1
ATOM 496 O O . HIS A 1 74 ? -17.257 -14.660 -37.312 1.00 15.10 73 HIS A O 1
ATOM 503 N N . THR A 1 75 ? -19.108 -13.864 -36.236 1.00 13.11 74 THR A N 1
ATOM 504 C CA . THR A 1 75 ? -19.772 -15.172 -36.164 1.00 14.12 74 THR A CA 1
ATOM 505 C C . THR A 1 75 ? -21.247 -15.041 -36.558 1.00 14.77 74 THR A C 1
ATOM 506 O O . THR A 1 75 ? -21.840 -13.940 -36.467 1.00 13.64 74 THR A O 1
ATOM 510 N N . ARG A 1 76 ? -21.820 -16.153 -37.004 1.00 15.76 75 ARG A N 1
ATOM 511 C CA . ARG A 1 76 ? -23.198 -16.211 -37.479 1.00 15.95 75 ARG A CA 1
ATOM 512 C C . ARG A 1 76 ? -23.813 -17.510 -36.967 1.00 17.42 75 ARG A C 1
ATOM 513 O O . ARG A 1 76 ? -24.265 -18.362 -37.714 1.00 20.64 75 ARG A O 1
ATOM 521 N N . LEU A 1 77 ? -23.820 -17.642 -35.658 1.00 18.15 76 LEU A N 1
ATOM 522 C CA . LEU A 1 77 ? -24.188 -18.865 -35.032 1.00 17.72 76 LEU A CA 1
ATOM 523 C C . LEU A 1 77 ? -25.708 -19.138 -34.938 1.00 19.68 76 LEU A C 1
ATOM 524 O O . LEU A 1 77 ? -26.086 -20.248 -34.631 1.00 20.04 76 LEU A O 1
ATOM 529 N N A GLN A 1 78 ? -26.536 -18.131 -35.146 0.50 19.30 77 GLN A N 1
ATOM 530 N N B GLN A 1 78 ? -26.519 -18.109 -35.124 0.50 19.56 77 GLN A N 1
ATOM 531 C CA A GLN A 1 78 ? -27.992 -18.287 -35.068 0.50 21.25 77 GLN A CA 1
ATOM 532 C CA B GLN A 1 78 ? -27.976 -18.198 -35.021 0.50 21.62 77 GLN A CA 1
ATOM 533 C C A GLN A 1 78 ? -28.709 -17.735 -36.287 0.50 21.81 77 GLN A C 1
ATOM 534 C C B GLN A 1 78 ? -28.671 -17.931 -36.350 0.50 21.81 77 GLN A C 1
ATOM 535 O O A GLN A 1 78 ? -29.936 -17.615 -36.278 0.50 20.35 77 GLN A O 1
ATOM 536 O O B GLN A 1 78 ? -29.824 -18.264 -36.497 0.50 20.17 77 GLN A O 1
ATOM 547 N N . MET A 1 79 ? -27.967 -17.373 -37.333 1.00 22.50 78 MET A N 1
ATOM 548 C CA . MET A 1 79 ? -28.595 -16.761 -38.491 1.00 26.66 78 MET A CA 1
ATOM 549 C C . MET A 1 79 ? -29.375 -17.811 -39.290 1.00 24.52 78 MET A C 1
ATOM 550 O O . MET A 1 79 ? -28.801 -18.803 -39.629 1.00 24.94 78 MET A O 1
ATOM 555 N N . PRO A 1 80 ? -30.640 -17.538 -39.643 1.00 26.29 79 PRO A N 1
ATOM 556 C CA . PRO A 1 80 ? -31.351 -18.496 -40.525 1.00 26.96 79 PRO A CA 1
ATOM 557 C C . PRO A 1 80 ? -30.853 -18.349 -41.969 1.00 25.14 79 PRO A C 1
ATOM 558 O O . PRO A 1 80 ? -30.691 -17.236 -42.418 1.00 24.71 79 PRO A O 1
ATOM 562 N N . VAL A 1 81 ? -30.585 -19.447 -42.659 1.00 24.44 80 VAL A N 1
ATOM 563 C CA . VAL A 1 81 ? -30.129 -19.443 -44.073 1.00 25.58 80 VAL A CA 1
ATOM 564 C C . VAL A 1 81 ? -30.975 -20.394 -44.899 1.00 25.39 80 VAL A C 1
ATOM 565 O O . VAL A 1 81 ? -30.919 -21.610 -44.682 1.00 24.68 80 VAL A O 1
ATOM 569 N N . LEU A 1 82 ? -31.783 -19.850 -45.835 1.00 27.91 81 LEU A N 1
ATOM 570 C CA . LEU A 1 82 ? -32.754 -20.668 -46.607 1.00 27.15 81 LEU A CA 1
ATOM 571 C C . LEU A 1 82 ? -33.633 -21.502 -45.686 1.00 25.98 81 LEU A C 1
ATOM 572 O O . LEU A 1 82 ? -33.861 -22.696 -45.943 1.00 24.42 81 LEU A O 1
ATOM 577 N N . GLY A 1 83 ? -34.111 -20.891 -44.596 1.00 25.05 82 GLY A N 1
ATOM 578 C CA . GLY A 1 83 ? -34.939 -21.631 -43.627 1.00 25.52 82 GLY A CA 1
ATOM 579 C C . GLY A 1 83 ? -34.160 -22.553 -42.655 1.00 29.41 82 GLY A C 1
ATOM 580 O O . GLY A 1 83 ? -34.784 -23.178 -41.768 1.00 27.26 82 GLY A O 1
ATOM 581 N N . MET A 1 84 ? -32.824 -22.652 -42.799 1.00 27.16 83 MET A N 1
ATOM 582 C CA . MET A 1 84 ? -32.035 -23.640 -42.032 1.00 28.97 83 MET A CA 1
ATOM 583 C C . MET A 1 84 ? -31.433 -22.903 -40.812 1.00 28.66 83 MET A C 1
ATOM 584 O O . MET A 1 84 ? -30.956 -21.790 -40.948 1.00 28.32 83 MET A O 1
ATOM 589 N N . THR A 1 85 ? -31.394 -23.566 -39.670 1.00 24.58 84 THR A N 1
ATOM 590 C CA . THR A 1 85 ? -30.724 -23.088 -38.478 1.00 23.98 84 THR A CA 1
ATOM 591 C C . THR A 1 85 ? -29.287 -23.640 -38.479 1.00 22.32 84 THR A C 1
ATOM 592 O O . THR A 1 85 ? -29.093 -24.863 -38.606 1.00 18.31 84 THR A O 1
ATOM 596 N N . PRO A 1 86 ? -28.290 -22.796 -38.234 1.00 19.62 85 PRO A N 1
ATOM 597 C CA . PRO A 1 86 ? -26.915 -23.377 -38.216 1.00 21.83 85 PRO A CA 1
ATOM 598 C C . PRO A 1 86 ? -26.705 -24.515 -37.230 1.00 21.01 85 PRO A C 1
ATOM 599 O O . PRO A 1 86 ? -27.236 -24.496 -36.143 1.00 19.72 85 PRO A O 1
ATOM 603 N N . ALA A 1 87 ? -25.929 -25.481 -37.647 1.00 20.87 86 ALA A N 1
ATOM 604 C CA . ALA A 1 87 ? -25.644 -26.677 -36.834 1.00 23.48 86 ALA A CA 1
ATOM 605 C C . ALA A 1 87 ? -24.843 -26.402 -35.516 1.00 24.74 86 ALA A C 1
ATOM 606 O O . ALA A 1 87 ? -24.996 -27.133 -34.563 1.00 25.28 86 ALA A O 1
ATOM 608 N N . ASP A 1 88 ? -23.943 -25.404 -35.509 1.00 22.75 87 ASP A N 1
ATOM 609 C CA . ASP A 1 88 ? -23.209 -24.985 -34.299 1.00 22.84 87 ASP A CA 1
ATOM 610 C C . ASP A 1 88 ? -23.902 -23.755 -33.810 1.00 22.08 87 ASP A C 1
ATOM 611 O O . ASP A 1 88 ? -23.847 -22.698 -34.430 1.00 19.87 87 ASP A O 1
ATOM 616 N N . ASP A 1 89 ? -24.661 -23.908 -32.739 1.00 20.99 88 ASP A N 1
ATOM 617 C CA . ASP A 1 89 ? -25.453 -22.824 -32.181 1.00 20.07 88 ASP A CA 1
ATOM 618 C C . ASP A 1 89 ? -24.627 -22.069 -31.154 1.00 19.00 88 ASP A C 1
ATOM 619 O O . ASP A 1 89 ? -23.436 -22.290 -31.058 1.00 18.90 88 ASP A O 1
ATOM 624 N N . PHE A 1 90 ? -25.216 -21.189 -30.380 1.00 17.92 89 PHE A N 1
ATOM 625 C CA . PHE A 1 90 ? -24.396 -20.334 -29.553 1.00 22.09 89 PHE A CA 1
ATOM 626 C C . PHE A 1 90 ? -23.552 -21.070 -28.526 1.00 21.76 89 PHE A C 1
ATOM 627 O O . PHE A 1 90 ? -22.435 -20.667 -28.190 1.00 22.71 89 PHE A O 1
ATOM 635 N N . CYS A 1 91 ? -24.107 -22.136 -27.992 1.00 21.60 90 CYS A N 1
ATOM 636 C CA . CYS A 1 91 ? -23.437 -22.987 -27.054 1.00 21.85 90 CYS A CA 1
ATOM 637 C C . CYS A 1 91 ? -22.282 -23.792 -27.679 1.00 21.67 90 CYS A C 1
ATOM 638 O O . CYS A 1 91 ? -21.147 -23.760 -27.194 1.00 21.59 90 CYS A O 1
ATOM 641 N N . GLN A 1 92 ? -22.541 -24.503 -28.775 1.00 20.67 91 GLN A N 1
ATOM 642 C CA . GLN A 1 92 ? -21.487 -25.269 -29.407 1.00 21.67 91 GLN A CA 1
ATOM 643 C C . GLN A 1 92 ? -20.392 -24.383 -30.046 1.00 20.64 91 GLN A C 1
ATOM 644 O O . GLN A 1 92 ? -19.180 -24.744 -29.965 1.00 18.60 91 GLN A O 1
ATOM 650 N N . GLY A 1 93 ? -20.829 -23.292 -30.700 1.00 18.20 92 GLY A N 1
ATOM 651 C CA . GLY A 1 93 ? -19.952 -22.290 -31.328 1.00 18.51 92 GLY A CA 1
ATOM 652 C C . GLY A 1 93 ? -18.983 -21.683 -30.294 1.00 19.89 92 GLY A C 1
ATOM 653 O O . GLY A 1 93 ? -17.788 -21.630 -30.516 1.00 19.72 92 GLY A O 1
ATOM 654 N N . THR A 1 94 ? -19.486 -21.275 -29.143 1.00 16.50 93 THR A N 1
ATOM 655 C CA . THR A 1 94 ? -18.636 -20.634 -28.173 1.00 17.77 93 THR A CA 1
ATOM 656 C C . THR A 1 94 ? -17.718 -21.639 -27.481 1.00 20.96 93 THR A C 1
ATOM 657 O O . THR A 1 94 ? -16.597 -21.273 -27.078 1.00 17.14 93 THR A O 1
ATOM 661 N N . LYS A 1 95 ? -18.173 -22.887 -27.357 1.00 18.38 94 LYS A N 1
ATOM 662 C CA . LYS A 1 95 ? -17.308 -23.926 -26.872 1.00 19.56 94 LYS A CA 1
ATOM 663 C C . LYS A 1 95 ? -16.153 -24.138 -27.869 1.00 17.77 94 LYS A C 1
ATOM 664 O O . LYS A 1 95 ? -14.985 -24.234 -27.467 1.00 18.00 94 LYS A O 1
ATOM 670 N N . ALA A 1 96 ? -16.468 -24.197 -29.145 1.00 16.15 95 ALA A N 1
ATOM 671 C CA . ALA A 1 96 ? -15.479 -24.396 -30.170 1.00 17.05 95 ALA A CA 1
ATOM 672 C C . ALA A 1 96 ? -14.477 -23.204 -30.204 1.00 17.72 95 ALA A C 1
ATOM 673 O O . ALA A 1 96 ? -13.295 -23.377 -30.465 1.00 17.90 95 ALA A O 1
ATOM 675 N N . ALA A 1 97 ? -15.008 -22.012 -30.037 1.00 17.48 96 ALA A N 1
ATOM 676 C CA . ALA A 1 97 ? -14.205 -20.820 -29.945 1.00 18.75 96 ALA A CA 1
ATOM 677 C C . ALA A 1 97 ? -13.143 -20.926 -28.791 1.00 16.55 96 ALA A C 1
ATOM 678 O O . ALA A 1 97 ? -11.948 -20.807 -29.060 1.00 15.61 96 ALA A O 1
ATOM 680 N N . LEU A 1 98 ? -13.605 -21.120 -27.565 1.00 15.69 97 LEU A N 1
ATOM 681 C CA . LEU A 1 98 ? -12.754 -21.363 -26.408 1.00 15.86 97 LEU A CA 1
ATOM 682 C C . LEU A 1 98 ? -11.724 -22.449 -26.686 1.00 17.93 97 LEU A C 1
ATOM 683 O O . LEU A 1 98 ? -10.572 -22.263 -26.410 1.00 18.03 97 LEU A O 1
ATOM 688 N N . ALA A 1 99 ? -12.121 -23.571 -27.265 1.00 18.08 98 ALA A N 1
ATOM 689 C CA . ALA A 1 99 ? -11.134 -24.615 -27.608 1.00 20.27 98 ALA A CA 1
ATOM 690 C C . ALA A 1 99 ? -10.008 -24.120 -28.519 1.00 19.34 98 ALA A C 1
ATOM 691 O O . ALA A 1 99 ? -8.895 -24.610 -28.443 1.00 17.06 98 ALA A O 1
ATOM 693 N N . GLY A 1 100 ? -10.286 -23.124 -29.352 1.00 18.55 99 GLY A N 1
ATOM 694 C CA . GLY A 1 100 ? -9.239 -22.567 -30.192 1.00 17.70 99 GLY A CA 1
ATOM 695 C C . GLY A 1 100 ? -8.617 -21.265 -29.719 1.00 18.19 99 GLY A C 1
ATOM 696 O O . GLY A 1 100 ? -7.836 -20.648 -30.477 1.00 18.88 99 GLY A O 1
ATOM 697 N N . GLY A 1 101 ? -8.873 -20.867 -28.485 1.00 16.04 100 GLY A N 1
ATOM 698 C CA . GLY A 1 101 ? -8.244 -19.746 -27.920 1.00 15.56 100 GLY A CA 1
ATOM 699 C C . GLY A 1 101 ? -8.952 -18.422 -28.139 1.00 14.65 100 GLY A C 1
ATOM 700 O O . GLY A 1 101 ? -8.392 -17.370 -27.880 1.00 14.83 100 GLY A O 1
ATOM 701 N N . THR A 1 102 ? -10.205 -18.485 -28.571 1.00 14.04 101 THR A N 1
ATOM 702 C CA . THR A 1 102 ? -11.041 -17.283 -28.675 1.00 14.82 101 THR A CA 1
ATOM 703 C C . THR A 1 102 ? -11.973 -17.190 -27.486 1.00 15.47 101 THR A C 1
ATOM 704 O O . THR A 1 102 ? -12.638 -18.180 -27.154 1.00 17.38 101 THR A O 1
ATOM 708 N N . THR A 1 103 ? -11.984 -16.031 -26.824 1.00 16.07 102 THR A N 1
ATOM 709 C CA . THR A 1 103 ? -12.768 -15.808 -25.620 1.00 16.23 102 THR A CA 1
ATOM 710 C C . THR A 1 103 ? -13.840 -14.781 -25.759 1.00 16.19 102 THR A C 1
ATOM 711 O O . THR A 1 103 ? -14.574 -14.520 -24.807 1.00 14.72 102 THR A O 1
ATOM 715 N N . MET A 1 104 ? -13.946 -14.174 -26.924 1.00 15.50 103 MET A N 1
ATOM 716 C CA . MET A 1 104 ? -15.038 -13.265 -27.192 1.00 17.78 103 MET A CA 1
ATOM 717 C C . MET A 1 104 ? -15.436 -13.369 -28.651 1.00 16.64 103 MET A C 1
ATOM 718 O O . MET A 1 104 ? -14.579 -13.487 -29.575 1.00 16.84 103 MET A O 1
ATOM 723 N N . ILE A 1 105 ? -16.743 -13.346 -28.883 1.00 17.99 104 ILE A N 1
ATOM 724 C CA . ILE A 1 105 ? -17.295 -13.417 -30.249 1.00 17.14 104 ILE A CA 1
ATOM 725 C C . ILE A 1 105 ? -18.227 -12.251 -30.482 1.00 17.23 104 ILE A C 1
ATOM 726 O O . ILE A 1 105 ? -18.893 -11.804 -29.586 1.00 18.61 104 ILE A O 1
ATOM 731 N N . LEU A 1 106 ? -18.315 -11.806 -31.728 1.00 16.16 105 LEU A N 1
ATOM 732 C CA . LEU A 1 106 ? -19.241 -10.774 -32.154 1.00 15.87 105 LEU A CA 1
ATOM 733 C C . LEU A 1 106 ? -20.129 -11.413 -33.184 1.00 17.06 105 LEU A C 1
ATOM 734 O O . LEU A 1 106 ? -19.698 -11.664 -34.317 1.00 15.13 105 LEU A O 1
ATOM 739 N N . ASP A 1 107 ? -21.348 -11.725 -32.762 1.00 15.34 106 ASP A N 1
ATOM 740 C CA . ASP A 1 107 ? -22.295 -12.406 -33.593 1.00 16.28 106 ASP A CA 1
ATOM 741 C C . ASP A 1 107 ? -23.269 -11.428 -34.288 1.00 14.94 106 ASP A C 1
ATOM 742 O O . ASP A 1 107 ? -23.617 -10.337 -33.778 1.00 14.97 106 ASP A O 1
ATOM 747 N N . HIS A 1 108 ? -23.680 -11.815 -35.479 1.00 15.29 107 HIS A N 1
ATOM 748 C CA . HIS A 1 108 ? -24.588 -11.063 -36.290 1.00 16.86 107 HIS A CA 1
ATOM 749 C C . HIS A 1 108 ? -26.058 -11.441 -36.055 1.00 16.85 107 HIS A C 1
ATOM 750 O O . HIS A 1 108 ? -26.527 -12.577 -36.384 1.00 15.79 107 HIS A O 1
ATOM 757 N N . VAL A 1 109 ? -26.762 -10.431 -35.576 1.00 16.19 108 VAL A N 1
ATOM 758 C CA . VAL A 1 109 ? -28.224 -10.453 -35.469 1.00 16.54 108 VAL A CA 1
ATOM 759 C C . VAL A 1 109 ? -28.778 -10.246 -36.867 1.00 18.79 108 VAL A C 1
ATOM 760 O O . VAL A 1 109 ? -28.473 -9.228 -37.538 1.00 19.19 108 VAL A O 1
ATOM 764 N N . PHE A 1 110 ? -29.599 -11.204 -37.312 1.00 18.56 109 PHE A N 1
ATOM 765 C CA . PHE A 1 110 ? -30.162 -11.203 -38.658 1.00 19.92 109 PHE A CA 1
ATOM 766 C C . PHE A 1 110 ? -31.700 -11.387 -38.543 1.00 22.23 109 PHE A C 1
ATOM 767 O O . PHE A 1 110 ? -32.173 -12.511 -38.287 1.00 23.72 109 PHE A O 1
ATOM 775 N N . PRO A 1 111 ? -32.450 -10.300 -38.712 1.00 23.94 110 PRO A N 1
ATOM 776 C CA . PRO A 1 111 ? -33.918 -10.378 -38.583 1.00 25.16 110 PRO A CA 1
ATOM 777 C C . PRO A 1 111 ? -34.509 -11.188 -39.687 1.00 25.61 110 PRO A C 1
ATOM 778 O O . PRO A 1 111 ? -34.237 -10.925 -40.864 1.00 27.09 110 PRO A O 1
ATOM 782 N N . ASP A 1 112 ? -35.292 -12.167 -39.306 1.00 27.41 111 ASP A N 1
ATOM 783 C CA . ASP A 1 112 ? -36.107 -12.886 -40.277 1.00 31.78 111 ASP A CA 1
ATOM 784 C C . ASP A 1 112 ? -37.171 -11.939 -40.935 1.00 30.04 111 ASP A C 1
ATOM 785 O O . ASP A 1 112 ? -37.424 -10.863 -40.448 1.00 27.81 111 ASP A O 1
ATOM 790 N N . THR A 1 113 ? -37.766 -12.327 -42.047 1.00 35.33 112 THR A N 1
ATOM 791 C CA . THR A 1 113 ? -38.744 -11.452 -42.718 1.00 36.76 112 THR A CA 1
ATOM 792 C C . THR A 1 113 ? -39.929 -11.138 -41.780 1.00 29.36 112 THR A C 1
ATOM 793 O O . THR A 1 113 ? -40.370 -11.945 -40.953 1.00 27.53 112 THR A O 1
ATOM 797 N N . GLY A 1 114 ? -40.364 -9.898 -41.837 1.00 28.63 113 GLY A N 1
ATOM 798 C CA . GLY A 1 114 ? -41.362 -9.426 -40.928 1.00 27.50 113 GLY A CA 1
ATOM 799 C C . GLY A 1 114 ? -40.867 -9.052 -39.528 1.00 31.57 113 GLY A C 1
ATOM 800 O O . GLY A 1 114 ? -41.644 -8.506 -38.769 1.00 29.38 113 GLY A O 1
ATOM 801 N N . VAL A 1 115 ? -39.578 -9.270 -39.176 1.00 28.42 114 VAL A N 1
ATOM 802 C CA . VAL A 1 115 ? -39.081 -9.058 -37.814 1.00 25.66 114 VAL A CA 1
ATOM 803 C C . VAL A 1 115 ? -38.267 -7.764 -37.790 1.00 24.02 114 VAL A C 1
ATOM 804 O O . VAL A 1 115 ? -37.448 -7.510 -38.679 1.00 21.35 114 VAL A O 1
ATOM 808 N N . SER A 1 116 ? -38.542 -6.905 -36.801 1.00 21.89 115 SER A N 1
ATOM 809 C CA . SER A 1 116 ? -37.845 -5.646 -36.688 1.00 21.49 115 SER A CA 1
ATOM 810 C C . SER A 1 116 ? -36.437 -5.912 -36.143 1.00 20.22 115 SER A C 1
ATOM 811 O O . SER A 1 116 ? -36.165 -6.959 -35.568 1.00 19.37 115 SER A O 1
ATOM 814 N N . LEU A 1 117 ? -35.609 -4.890 -36.221 1.00 21.17 116 LEU A N 1
ATOM 815 C CA . LEU A 1 117 ? -34.266 -5.018 -35.693 1.00 21.13 116 LEU A CA 1
ATOM 816 C C . LEU A 1 117 ? -34.312 -5.209 -34.197 1.00 19.94 116 LEU A C 1
ATOM 817 O O . LEU A 1 117 ? -33.540 -5.987 -33.673 1.00 19.60 116 LEU A O 1
ATOM 822 N N . LEU A 1 118 ? -35.160 -4.478 -33.486 1.00 21.56 117 LEU A N 1
ATOM 823 C CA . LEU A 1 118 ? -35.187 -4.572 -32.036 1.00 23.24 117 LEU A CA 1
ATOM 824 C C . LEU A 1 118 ? -35.678 -5.918 -31.618 1.00 24.05 117 LEU A C 1
ATOM 825 O O . LEU A 1 118 ? -35.162 -6.499 -30.683 1.00 25.22 117 LEU A O 1
ATOM 830 N N . ALA A 1 119 ? -36.697 -6.429 -32.306 1.00 23.18 118 ALA A N 1
ATOM 831 C CA . ALA A 1 119 ? -37.194 -7.734 -31.956 1.00 20.43 118 ALA A CA 1
ATOM 832 C C . ALA A 1 119 ? -36.150 -8.814 -32.202 1.00 19.52 118 ALA A C 1
ATOM 833 O O . ALA A 1 119 ? -36.007 -9.707 -31.425 1.00 19.00 118 ALA A O 1
ATOM 835 N N . ALA A 1 120 ? -35.467 -8.761 -33.318 1.00 19.89 119 ALA A N 1
ATOM 836 C CA . ALA A 1 120 ? -34.391 -9.730 -33.578 1.00 18.57 119 ALA A CA 1
ATOM 837 C C . ALA A 1 120 ? -33.262 -9.609 -32.512 1.00 18.71 119 ALA A C 1
ATOM 838 O O . ALA A 1 120 ? -32.738 -10.600 -32.018 1.00 17.35 119 ALA A O 1
ATOM 840 N N . TYR A 1 121 ? -32.897 -8.383 -32.138 1.00 18.08 120 TYR A N 1
ATOM 841 C CA . TYR A 1 121 ? -31.920 -8.182 -31.110 1.00 18.64 120 TYR A CA 1
ATOM 842 C C . TYR A 1 121 ? -32.347 -8.882 -29.829 1.00 20.21 120 TYR A C 1
ATOM 843 O O . TYR A 1 121 ? -31.530 -9.603 -29.190 1.00 17.92 120 TYR A O 1
ATOM 852 N N . GLU A 1 122 ? -33.617 -8.713 -29.447 1.00 21.06 121 GLU A N 1
ATOM 853 C CA . GLU A 1 122 ? -34.095 -9.347 -28.216 1.00 22.05 121 GLU A CA 1
ATOM 854 C C . GLU A 1 122 ? -34.068 -10.906 -28.342 1.00 19.66 121 GLU A C 1
ATOM 855 O O . GLU A 1 122 ? -33.649 -11.593 -27.413 1.00 22.64 121 GLU A O 1
ATOM 861 N N . GLN A 1 123 ? -34.432 -11.458 -29.488 1.00 20.70 122 GLN A N 1
ATOM 862 C CA . GLN A 1 123 ? -34.378 -12.931 -29.677 1.00 23.68 122 GLN A CA 1
ATOM 863 C C . GLN A 1 123 ? -32.888 -13.388 -29.528 1.00 22.72 122 GLN A C 1
ATOM 864 O O . GLN A 1 123 ? -32.588 -14.403 -28.875 1.00 20.59 122 GLN A O 1
ATOM 870 N N . TRP A 1 124 ? -31.950 -12.631 -30.109 1.00 20.46 123 TRP A N 1
ATOM 871 C CA . TRP A 1 124 ? -30.522 -13.021 -29.986 1.00 19.53 123 TRP A CA 1
ATOM 872 C C . TRP A 1 124 ? -30.040 -12.980 -28.570 1.00 19.80 123 TRP A C 1
ATOM 873 O O . TRP A 1 124 ? -29.319 -13.886 -28.161 1.00 21.22 123 TRP A O 1
ATOM 884 N N . ARG A 1 125 ? -30.379 -11.931 -27.826 1.00 19.91 124 ARG A N 1
ATOM 885 C CA . ARG A 1 125 ? -29.999 -11.843 -26.452 1.00 21.20 124 ARG A CA 1
ATOM 886 C C . ARG A 1 125 ? -30.576 -12.986 -25.635 1.00 25.27 124 ARG A C 1
ATOM 887 O O . ARG A 1 125 ? -29.869 -13.544 -24.797 1.00 23.29 124 ARG A O 1
ATOM 895 N N A GLU A 1 126 ? -31.835 -13.341 -25.885 0.50 25.41 125 GLU A N 1
ATOM 896 N N B GLU A 1 126 ? -31.839 -13.354 -25.854 0.50 25.85 125 GLU A N 1
ATOM 897 C CA A GLU A 1 126 ? -32.472 -14.414 -25.122 0.50 27.14 125 GLU A CA 1
ATOM 898 C CA B GLU A 1 126 ? -32.435 -14.403 -25.013 0.50 27.70 125 GLU A CA 1
ATOM 899 C C A GLU A 1 126 ? -31.694 -15.719 -25.306 0.50 27.96 125 GLU A C 1
ATOM 900 C C B GLU A 1 126 ? -31.734 -15.763 -25.294 0.50 28.53 125 GLU A C 1
ATOM 901 O O A GLU A 1 126 ? -31.321 -16.354 -24.309 0.50 28.41 125 GLU A O 1
ATOM 902 O O B GLU A 1 126 ? -31.452 -16.498 -24.337 0.50 29.70 125 GLU A O 1
ATOM 913 N N . ARG A 1 127 ? -31.407 -16.067 -26.567 1.00 26.37 126 ARG A N 1
ATOM 914 C CA . ARG A 1 127 ? -30.690 -17.277 -26.904 1.00 28.30 126 ARG A CA 1
ATOM 915 C C . ARG A 1 127 ? -29.243 -17.260 -26.403 1.00 27.37 126 ARG A C 1
ATOM 916 O O . ARG A 1 127 ? -28.786 -18.214 -25.788 1.00 28.66 126 ARG A O 1
ATOM 924 N N . ALA A 1 128 ? -28.551 -16.151 -26.623 1.00 26.45 127 ALA A N 1
ATOM 925 C CA . ALA A 1 128 ? -27.081 -16.052 -26.275 1.00 24.83 127 ALA A CA 1
ATOM 926 C C . ALA A 1 128 ? -26.847 -15.974 -24.792 1.00 23.22 127 ALA A C 1
ATOM 927 O O . ALA A 1 128 ? -25.955 -16.655 -24.280 1.00 20.23 127 ALA A O 1
ATOM 929 N N . ASP A 1 129 ? -27.675 -15.199 -24.071 1.00 23.37 128 ASP A N 1
ATOM 930 C CA . ASP A 1 129 ? -27.483 -15.071 -22.607 1.00 24.38 128 ASP A CA 1
ATOM 931 C C . ASP A 1 129 ? -27.579 -16.375 -21.876 1.00 25.14 128 ASP A C 1
ATOM 932 O O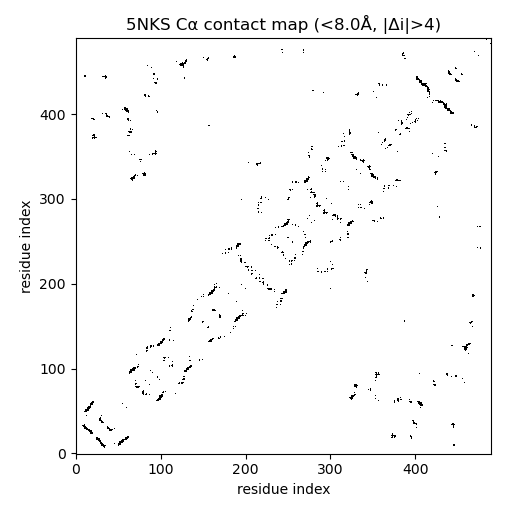 . ASP A 1 129 ? -26.930 -16.541 -20.878 1.00 30.52 128 ASP A O 1
ATOM 937 N N . SER A 1 130 ? -28.336 -17.324 -22.383 1.00 24.39 129 SER A N 1
ATOM 938 C CA . SER A 1 130 ? -28.502 -18.570 -21.665 1.00 27.24 129 SER A CA 1
ATOM 939 C C . SER A 1 130 ? -27.609 -19.699 -22.202 1.00 25.60 129 SER A C 1
ATOM 940 O O . SER A 1 130 ? -27.504 -20.756 -21.614 1.00 24.95 129 SER A O 1
ATOM 943 N N . ALA A 1 131 ? -26.904 -19.467 -23.307 1.00 21.48 130 ALA A N 1
ATOM 944 C CA . ALA A 1 131 ? -26.147 -20.522 -23.966 1.00 19.65 130 ALA A CA 1
ATOM 945 C C . ALA A 1 131 ? -24.651 -20.173 -24.213 1.00 18.63 130 ALA A C 1
ATOM 946 O O . ALA A 1 131 ? -23.839 -21.047 -24.332 1.00 19.10 130 ALA A O 1
ATOM 948 N N . ALA A 1 132 ? -24.311 -18.906 -24.261 1.00 17.01 131 ALA A N 1
ATOM 949 C CA . ALA A 1 132 ? -22.898 -18.448 -24.490 1.00 18.31 131 ALA A CA 1
ATOM 950 C C . ALA A 1 132 ? -21.923 -18.987 -23.391 1.00 18.08 131 ALA A C 1
ATOM 951 O O . ALA A 1 132 ? -22.173 -18.791 -22.204 1.00 16.87 131 ALA A O 1
ATOM 953 N N . CYS A 1 133 ? -20.877 -19.692 -23.819 1.00 16.59 132 CYS A N 1
ATOM 954 C CA . CYS A 1 133 ? -19.845 -20.182 -22.928 1.00 18.08 132 CYS A CA 1
ATOM 955 C C . CYS A 1 133 ? -18.785 -19.123 -22.677 1.00 19.93 132 CYS A C 1
ATOM 956 O O . CYS A 1 133 ? -18.091 -19.208 -21.661 1.00 18.10 132 CYS A O 1
ATOM 959 N N . CYS A 1 134 ? -18.731 -18.082 -23.530 1.00 18.74 133 CYS A N 1
ATOM 960 C CA . CYS A 1 134 ? -17.785 -16.976 -23.331 1.00 18.13 133 CYS A CA 1
ATOM 961 C C . CYS A 1 134 ? -18.491 -15.677 -23.562 1.00 17.22 133 CYS A C 1
ATOM 962 O O . CYS A 1 134 ? -19.629 -15.669 -24.062 1.00 16.52 133 CYS A O 1
ATOM 965 N N . ASP A 1 135 ? -17.805 -14.580 -23.298 1.00 16.51 134 ASP A N 1
ATOM 966 C CA . ASP A 1 135 ? -18.399 -13.275 -23.497 1.00 16.03 134 ASP A CA 1
ATOM 967 C C . ASP A 1 135 ? -18.668 -13.043 -24.959 1.00 16.56 134 ASP A C 1
ATOM 968 O O . ASP A 1 135 ? -18.017 -13.646 -25.811 1.00 16.34 134 ASP A O 1
ATOM 973 N N . TYR A 1 136 ? -19.614 -12.141 -25.238 1.00 17.15 135 TYR A N 1
ATOM 974 C CA . TYR A 1 136 ? -20.031 -11.878 -26.593 1.00 16.77 135 TYR A CA 1
ATOM 975 C C . TYR A 1 136 ? -20.600 -10.476 -26.755 1.00 16.53 135 TYR A C 1
ATOM 976 O O . TYR A 1 136 ? -20.916 -9.823 -25.818 1.00 15.31 135 TYR A O 1
ATOM 985 N N . SER A 1 137 ? -20.727 -10.041 -28.000 1.00 14.78 136 SER A N 1
ATOM 986 C CA . SER A 1 137 ? -21.558 -8.914 -28.321 1.00 14.76 136 SER A CA 1
ATOM 987 C C . SER A 1 137 ? -22.133 -9.154 -29.715 1.00 14.82 136 SER A C 1
ATOM 988 O O . SER A 1 137 ? -21.959 -10.260 -30.329 1.00 15.67 136 SER A O 1
ATOM 991 N N . LEU A 1 138 ? -22.903 -8.174 -30.172 1.00 16.35 137 LEU A N 1
ATOM 992 C CA . LEU A 1 138 ? -23.791 -8.338 -31.313 1.00 15.57 137 LEU A CA 1
ATOM 993 C C . LEU A 1 138 ? -23.639 -7.202 -32.298 1.00 16.37 137 LEU A C 1
ATOM 994 O O . LEU A 1 138 ? -23.592 -6.051 -31.924 1.00 19.23 137 LEU A O 1
ATOM 999 N N . HIS A 1 139 ? -23.523 -7.562 -33.565 1.00 15.76 138 HIS A N 1
ATOM 1000 C CA . HIS A 1 139 ? -23.679 -6.644 -34.649 1.00 15.72 138 HIS A CA 1
ATOM 1001 C C . HIS A 1 139 ? -25.132 -6.799 -35.049 1.00 16.12 138 HIS A C 1
ATOM 1002 O O . HIS A 1 139 ? -25.701 -7.872 -34.910 1.00 18.36 138 HIS A O 1
ATOM 1009 N N . VAL A 1 140 ? -25.669 -5.781 -35.693 1.00 15.84 139 VAL A N 1
ATOM 1010 C CA . VAL A 1 140 ? -27.064 -5.882 -36.199 1.00 16.22 139 VAL A CA 1
ATOM 1011 C C . VAL A 1 140 ? -27.080 -5.710 -37.695 1.00 15.69 139 VAL A C 1
ATOM 1012 O O . VAL A 1 140 ? -26.681 -4.641 -38.236 1.00 15.53 139 VAL A O 1
ATOM 1016 N N . ASP A 1 141 ? -27.564 -6.733 -38.382 1.00 16.93 140 ASP A N 1
ATOM 1017 C CA . ASP A 1 141 ? -27.656 -6.687 -39.864 1.00 18.71 140 ASP A CA 1
ATOM 1018 C C . ASP A 1 141 ? -29.004 -6.027 -40.322 1.00 19.74 140 ASP A C 1
ATOM 1019 O O . ASP A 1 141 ? -30.066 -6.376 -39.829 1.00 19.75 140 ASP A O 1
ATOM 1024 N N . ILE A 1 142 ? -28.908 -5.000 -41.169 1.00 18.08 141 ILE A N 1
ATOM 1025 C CA . ILE A 1 142 ? -30.039 -4.320 -41.725 1.00 18.35 141 ILE A CA 1
ATOM 1026 C C . ILE A 1 142 ? -30.466 -4.996 -43.035 1.00 20.65 141 ILE A C 1
ATOM 1027 O O . ILE A 1 142 ? -29.850 -4.806 -44.117 1.00 22.40 141 ILE A O 1
ATOM 1032 N N . THR A 1 143 ? -31.519 -5.787 -42.976 1.00 23.06 142 THR A N 1
ATOM 1033 C CA . THR A 1 143 ? -31.988 -6.451 -44.168 1.00 25.88 142 THR A CA 1
ATOM 1034 C C . THR A 1 143 ? -32.965 -5.689 -45.053 1.00 29.70 142 THR A C 1
ATOM 1035 O O . THR A 1 143 ? -33.102 -6.068 -46.234 1.00 31.52 142 THR A O 1
ATOM 1039 N N . ARG A 1 144 ? -33.659 -4.673 -44.516 1.00 29.57 143 ARG A N 1
ATOM 1040 C CA . ARG A 1 144 ? -34.600 -3.872 -45.280 1.00 32.26 143 ARG A CA 1
ATOM 1041 C C . ARG A 1 144 ? -34.427 -2.402 -44.863 1.00 31.93 143 ARG A C 1
ATOM 1042 O O . ARG A 1 144 ? -34.383 -2.121 -43.692 1.00 37.16 143 ARG A O 1
ATOM 1044 N N . TRP A 1 145 ? -34.246 -1.485 -45.801 1.00 30.82 144 TRP A N 1
ATOM 1045 C CA A TRP A 1 145 ? -34.333 -0.005 -45.599 0.50 33.01 144 TRP A CA 1
ATOM 1046 C CA B TRP A 1 145 ? -34.343 -0.080 -45.426 0.50 32.36 144 TRP A CA 1
ATOM 1047 C C . TRP A 1 145 ? -35.800 0.379 -45.494 1.00 30.90 144 TRP A C 1
ATOM 1048 O O . TRP A 1 145 ? -36.541 -0.101 -46.281 1.00 29.02 144 TRP A O 1
ATOM 1069 N N . HIS A 1 146 ? -36.181 1.259 -44.576 1.00 33.62 145 HIS A N 1
ATOM 1070 C CA . HIS A 1 146 ? -37.486 1.978 -44.593 1.00 33.68 145 HIS A CA 1
ATOM 1071 C C . HIS A 1 146 ? -37.260 3.349 -43.966 1.00 35.94 145 HIS A C 1
ATOM 1072 O O . HIS A 1 146 ? -36.170 3.640 -43.390 1.00 33.31 145 HIS A O 1
ATOM 1079 N N . GLU A 1 147 ? -38.298 4.172 -44.057 1.00 36.31 146 GLU A N 1
ATOM 1080 C CA . GLU A 1 147 ? -38.188 5.615 -43.884 1.00 36.70 146 GLU A CA 1
ATOM 1081 C C . GLU A 1 147 ? -37.838 6.022 -42.444 1.00 34.43 146 GLU A C 1
ATOM 1082 O O . GLU A 1 147 ? -37.272 7.071 -42.266 1.00 39.22 146 GLU A O 1
ATOM 1084 N N . SER A 1 148 ? -38.171 5.206 -41.447 1.00 27.83 147 SER A N 1
ATOM 1085 C CA . SER A 1 148 ? -38.020 5.552 -40.056 1.00 31.66 147 SER A CA 1
ATOM 1086 C C . SER A 1 148 ? -37.055 4.629 -39.286 1.00 36.86 147 SER A C 1
ATOM 1087 O O . SER A 1 148 ? -36.955 4.652 -38.063 1.00 29.93 147 SER A O 1
ATOM 1090 N N . ILE A 1 149 ? -36.326 3.811 -40.012 1.00 43.11 148 ILE A N 1
ATOM 1091 C CA . ILE A 1 149 ? -35.456 2.835 -39.348 1.00 42.66 148 ILE A CA 1
ATOM 1092 C C . ILE A 1 149 ? -34.307 3.537 -38.591 1.00 35.91 148 ILE A C 1
ATOM 1093 O O . ILE A 1 149 ? -33.772 2.930 -37.661 1.00 36.53 148 ILE A O 1
ATOM 1098 N N . LYS A 1 150 ? -33.987 4.806 -38.931 1.00 29.66 149 LYS A N 1
ATOM 1099 C CA . LYS A 1 150 ? -33.147 5.615 -38.041 1.00 30.07 149 LYS A CA 1
ATOM 1100 C C . LYS A 1 150 ? -33.551 5.540 -36.553 1.00 28.53 149 LYS A C 1
ATOM 1101 O O . LYS A 1 150 ? -32.657 5.529 -35.682 1.00 27.84 149 LYS A O 1
ATOM 1107 N N . GLU A 1 151 ? -34.855 5.500 -36.222 1.00 25.47 150 GLU A N 1
ATOM 1108 C CA . GLU A 1 151 ? -35.236 5.367 -34.823 1.00 26.57 150 GLU A CA 1
ATOM 1109 C C . GLU A 1 151 ? -34.828 4.049 -34.215 1.00 26.07 150 GLU A C 1
ATOM 1110 O O . GLU A 1 151 ? -34.563 3.995 -33.007 1.00 24.94 150 GLU A O 1
ATOM 1116 N N . GLU A 1 152 ? -34.905 2.970 -35.007 1.00 25.91 151 GLU A N 1
ATOM 1117 C CA . GLU A 1 152 ? -34.419 1.683 -34.508 1.00 27.76 151 GLU A CA 1
ATOM 1118 C C . GLU A 1 152 ? -32.938 1.701 -34.269 1.00 23.30 151 GLU A C 1
ATOM 1119 O O . GLU A 1 152 ? -32.481 1.206 -33.237 1.00 23.96 151 GLU A O 1
ATOM 1125 N N . LEU A 1 153 ? -32.208 2.230 -35.230 1.00 22.80 152 LEU A N 1
ATOM 1126 C CA . LEU A 1 153 ? -30.737 2.287 -35.098 1.00 21.47 152 LEU A CA 1
ATOM 1127 C C . LEU A 1 153 ? -30.382 3.097 -33.908 1.00 22.19 152 LEU A C 1
ATOM 1128 O O . LEU A 1 153 ? -29.566 2.664 -33.094 1.00 19.36 152 LEU A O 1
ATOM 1133 N N . GLU A 1 154 ? -31.041 4.257 -33.758 1.00 23.61 153 GLU A N 1
ATOM 1134 C CA . GLU A 1 154 ? -30.824 5.101 -32.599 1.00 25.48 153 GLU A CA 1
ATOM 1135 C C . GLU A 1 154 ? -31.110 4.439 -31.252 1.00 23.67 153 GLU A C 1
ATOM 1136 O O . GLU A 1 154 ? -30.294 4.521 -30.345 1.00 23.80 153 GLU A O 1
ATOM 1142 N N . ALA A 1 155 ? -32.226 3.720 -31.122 1.00 22.28 154 ALA A N 1
ATOM 1143 C CA . ALA A 1 155 ? -32.489 2.970 -29.903 1.00 23.05 154 ALA A CA 1
ATOM 1144 C C . ALA A 1 155 ? -31.388 1.913 -29.643 1.00 22.79 154 ALA A C 1
ATOM 1145 O O . ALA A 1 155 ? -30.915 1.724 -28.514 1.00 24.28 154 ALA A O 1
ATOM 1147 N N . LEU A 1 156 ? -30.952 1.245 -30.711 1.00 20.19 155 LEU A N 1
ATOM 1148 C CA . LEU A 1 156 ? -29.954 0.216 -30.558 1.00 22.15 155 LEU A CA 1
ATOM 1149 C C . LEU A 1 156 ? -28.638 0.724 -30.031 1.00 22.14 155 LEU A C 1
ATOM 1150 O O . LEU A 1 156 ? -28.050 0.057 -29.152 1.00 23.63 155 LEU A O 1
ATOM 1155 N N . VAL A 1 157 ? -28.171 1.890 -30.538 1.00 19.13 156 VAL A N 1
ATOM 1156 C CA . VAL A 1 157 ? -26.917 2.380 -30.074 1.00 19.26 156 VAL A CA 1
ATOM 1157 C C . VAL A 1 157 ? -27.074 3.083 -28.691 1.00 21.14 156 VAL A C 1
ATOM 1158 O O . VAL A 1 157 ? -26.131 3.076 -27.936 1.00 19.83 156 VAL A O 1
ATOM 1162 N N . LYS A 1 158 ? -28.207 3.702 -28.401 1.00 23.36 15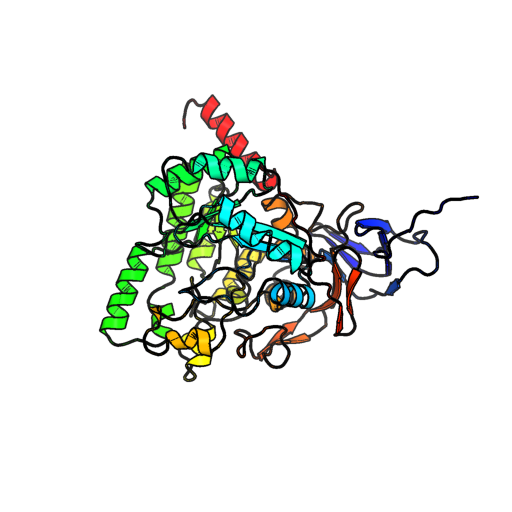7 LYS A N 1
ATOM 1163 C CA . LYS A 1 158 ? -28.358 4.467 -27.138 1.00 27.82 157 LYS A CA 1
ATOM 1164 C C . LYS A 1 158 ? -28.729 3.523 -25.999 1.00 26.90 157 LYS A C 1
ATOM 1165 O O . LYS A 1 158 ? -28.309 3.714 -24.882 1.00 25.80 157 LYS A O 1
ATOM 1171 N N . GLU A 1 159 ? -29.530 2.517 -26.261 1.00 25.94 158 GLU A N 1
ATOM 1172 C CA . GLU A 1 159 ? -30.042 1.619 -25.207 1.00 28.67 158 GLU A CA 1
ATOM 1173 C C . GLU A 1 159 ? -29.499 0.226 -25.192 1.00 25.10 158 GLU A C 1
ATOM 1174 O O . GLU A 1 159 ? -29.467 -0.343 -24.138 1.00 23.03 158 GLU A O 1
ATOM 1180 N N . LYS A 1 160 ? -29.103 -0.355 -26.337 1.00 20.83 159 LYS A N 1
ATOM 1181 C CA . LYS A 1 160 ? -28.825 -1.782 -26.373 1.00 21.02 159 LYS A CA 1
ATOM 1182 C C . LYS A 1 160 ? -27.325 -2.137 -26.532 1.00 20.23 159 LYS A C 1
ATOM 1183 O O . LYS A 1 160 ? -26.998 -3.300 -26.746 1.00 20.61 159 LYS A O 1
ATOM 1189 N N . GLY A 1 161 ? -26.434 -1.146 -26.408 1.00 19.56 160 GLY A N 1
ATOM 1190 C CA . GLY A 1 161 ? -24.985 -1.408 -26.451 1.00 19.76 160 GLY A CA 1
ATOM 1191 C C . GLY A 1 161 ? -24.426 -1.905 -27.812 1.00 18.96 160 GLY A C 1
ATOM 1192 O O . GLY A 1 161 ? -23.356 -2.580 -27.837 1.00 18.50 160 GLY A O 1
ATOM 1193 N N . VAL A 1 162 ? -25.092 -1.554 -28.912 1.00 17.28 161 VAL A N 1
ATOM 1194 C CA . VAL A 1 162 ? -24.703 -1.925 -30.248 1.00 18.00 161 VAL A CA 1
ATOM 1195 C C . VAL A 1 162 ? -24.042 -0.717 -30.849 1.00 18.33 161 VAL A C 1
ATOM 1196 O O . VAL A 1 162 ? -24.530 0.369 -30.657 1.00 20.85 161 VAL A O 1
ATOM 1200 N N . ASN A 1 163 ? -22.917 -0.866 -31.541 1.00 15.95 162 ASN A N 1
ATOM 1201 C CA . ASN A 1 163 ? -22.312 0.267 -32.307 1.00 16.26 162 ASN A CA 1
ATOM 1202 C C . ASN A 1 163 ? -21.833 -0.105 -33.703 1.00 17.03 162 ASN A C 1
ATOM 1203 O O . ASN A 1 163 ? -20.996 0.590 -34.276 1.00 16.80 162 ASN A O 1
ATOM 1208 N N . SER A 1 164 ? -22.383 -1.198 -34.248 1.00 16.48 163 SER A N 1
ATOM 1209 C CA . SER A 1 164 ? -22.072 -1.593 -35.607 1.00 16.60 163 SER A CA 1
ATOM 1210 C C . SER A 1 164 ? -23.278 -2.227 -36.296 1.00 17.29 163 SER A C 1
ATOM 1211 O O . SER A 1 164 ? -23.984 -3.057 -35.718 1.00 16.71 163 SER A O 1
ATOM 1214 N N . PHE A 1 165 ? -23.474 -1.862 -37.549 1.00 17.23 164 PHE A N 1
ATOM 1215 C CA . PHE A 1 165 ? -24.590 -2.354 -38.370 1.00 16.04 164 PHE A CA 1
ATOM 1216 C C . PHE A 1 165 ? -24.093 -2.778 -39.742 1.00 17.82 164 PHE A C 1
ATOM 1217 O O . PHE A 1 165 ? -23.212 -2.089 -40.317 1.00 18.61 164 PHE A O 1
ATOM 1225 N N . LEU A 1 166 ? -24.670 -3.832 -40.306 1.00 14.64 165 LEU A N 1
ATOM 1226 C CA . LEU A 1 166 ? -24.245 -4.322 -41.577 1.00 16.09 165 LEU A CA 1
ATOM 1227 C C . LEU A 1 166 ? -25.292 -4.081 -42.672 1.00 18.26 165 LEU A C 1
ATOM 1228 O O . LEU A 1 166 ? -26.508 -4.256 -42.455 1.00 16.26 165 LEU A O 1
ATOM 1233 N N . VAL A 1 167 ? -24.818 -3.621 -43.813 1.00 18.40 166 VAL A N 1
ATOM 1234 C CA . VAL A 1 167 ? -25.600 -3.445 -45.018 1.00 21.15 166 VAL A CA 1
ATOM 1235 C C . VAL A 1 167 ? -25.187 -4.473 -46.103 1.00 21.04 166 VAL A C 1
ATOM 1236 O O . VAL A 1 167 ? -23.994 -4.764 -46.259 1.00 20.55 166 VAL A O 1
ATOM 1240 N N . PHE A 1 168 ? -26.164 -5.041 -46.835 1.00 17.77 167 PHE A N 1
ATOM 1241 C CA . PHE A 1 168 ? -25.873 -5.990 -47.880 1.00 20.67 167 PHE A CA 1
ATOM 1242 C C . PHE A 1 168 ? -25.912 -5.339 -49.279 1.00 21.53 167 PHE A C 1
ATOM 1243 O O . PHE A 1 168 ? -26.873 -4.660 -49.594 1.00 22.38 167 PHE A O 1
ATOM 1251 N N . MET A 1 169 ? -24.866 -5.523 -50.066 1.00 19.80 168 MET A N 1
ATOM 1252 C CA . MET A 1 169 ? -24.841 -5.104 -51.497 1.00 21.11 168 MET A CA 1
ATOM 1253 C C . MET A 1 169 ? -25.258 -6.260 -52.445 1.00 24.77 168 MET A C 1
ATOM 1254 O O . MET A 1 169 ? -25.359 -6.083 -53.681 1.00 22.91 168 MET A O 1
ATOM 1259 N N . ALA A 1 170 ? -25.514 -7.426 -51.864 1.00 26.03 169 ALA A N 1
ATOM 1260 C CA . ALA A 1 170 ? -25.868 -8.642 -52.595 1.00 27.53 169 ALA A CA 1
ATOM 1261 C C . ALA A 1 170 ? -27.185 -9.188 -52.024 1.00 29.15 169 ALA A C 1
ATOM 1262 O O . ALA A 1 170 ? -27.803 -8.555 -51.170 1.00 29.69 169 ALA A O 1
ATOM 1264 N N . TYR A 1 171 ? -27.621 -10.338 -52.539 1.00 31.21 170 TYR A N 1
ATOM 1265 C CA . TYR A 1 171 ? -28.950 -10.920 -52.263 1.00 34.35 170 TYR A CA 1
ATOM 1266 C C . TYR A 1 171 ? -30.042 -9.994 -52.896 1.00 37.41 170 TYR A C 1
ATOM 1267 O O . TYR A 1 171 ? -30.909 -9.485 -52.202 1.00 29.20 170 TYR A O 1
ATOM 1276 N N . LYS A 1 172 ? -29.938 -9.784 -54.227 1.00 39.55 171 LYS A N 1
ATOM 1277 C CA . LYS A 1 172 ? -30.915 -9.001 -55.023 1.00 40.42 171 LYS A CA 1
ATOM 1278 C C . LYS A 1 172 ? -32.386 -9.412 -54.691 1.00 36.72 171 LYS A C 1
ATOM 1279 O O . LYS A 1 172 ? -32.657 -10.586 -54.492 1.00 38.28 171 LYS A O 1
ATOM 1285 N N . ASP A 1 173 ? -33.305 -8.453 -54.594 1.00 39.79 172 ASP A N 1
ATOM 1286 C CA . ASP A 1 173 ? -34.733 -8.787 -54.297 1.00 48.51 172 ASP A CA 1
ATOM 1287 C C . ASP A 1 173 ? -34.940 -9.394 -52.876 1.00 51.46 172 ASP A C 1
ATOM 1288 O O . ASP A 1 173 ? -35.952 -10.043 -52.625 1.00 58.08 172 ASP A O 1
ATOM 1290 N N . ARG A 1 174 ? -33.997 -9.190 -51.951 1.00 49.12 173 ARG A N 1
ATOM 1291 C CA . ARG A 1 174 ? -34.119 -9.761 -50.586 1.00 50.01 173 ARG A CA 1
ATOM 1292 C C . ARG A 1 174 ? -33.592 -8.829 -49.512 1.00 50.82 173 ARG A C 1
ATOM 1293 O O . ARG A 1 174 ? -34.364 -8.367 -48.653 1.00 55.66 173 ARG A O 1
ATOM 1301 N N . CYS A 1 175 ? -32.273 -8.616 -49.500 1.00 41.94 174 CYS A N 1
ATOM 1302 C CA . CYS A 1 175 ? -31.727 -7.588 -48.636 1.00 39.17 174 CYS A CA 1
ATOM 1303 C C . CYS A 1 175 ? -30.691 -6.637 -49.243 1.00 34.78 174 CYS A C 1
ATOM 1304 O O . CYS A 1 175 ? -30.156 -5.778 -48.528 1.00 30.32 174 CYS A O 1
ATOM 1307 N N . GLN A 1 176 ? -30.514 -6.687 -50.563 1.00 30.88 175 GLN A N 1
ATOM 1308 C CA . GLN A 1 176 ? -29.624 -5.754 -51.256 1.00 32.04 175 GLN A CA 1
ATOM 1309 C C . GLN A 1 176 ? -30.108 -4.309 -51.149 1.00 34.44 175 GLN A C 1
ATOM 1310 O O . GLN A 1 176 ? -31.268 -4.045 -51.318 1.00 33.80 175 GLN A O 1
ATOM 1316 N N . CYS A 1 177 ? -29.218 -3.385 -50.834 1.00 34.14 176 CYS A N 1
ATOM 1317 C CA . CYS A 1 177 ? -29.514 -1.955 -50.831 1.00 34.34 176 CYS A CA 1
ATOM 1318 C C . CYS A 1 177 ? -29.091 -1.369 -52.174 1.00 30.93 176 CYS A C 1
ATOM 1319 O O . CYS A 1 177 ? -28.226 -1.923 -52.839 1.00 33.22 176 CYS A O 1
ATOM 1322 N N . SER A 1 178 ? -29.754 -0.275 -52.582 1.00 26.33 177 SER A N 1
ATOM 1323 C CA . SER A 1 178 ? -29.320 0.557 -53.700 1.00 23.75 177 SER A CA 1
ATOM 1324 C C . SER A 1 178 ? -28.223 1.586 -53.200 1.00 22.97 177 SER A C 1
ATOM 1325 O O . SER A 1 178 ? -28.081 1.810 -51.953 1.00 20.52 177 SER A O 1
ATOM 1328 N N . ASP A 1 179 ? -27.504 2.223 -54.132 1.00 21.12 178 ASP A N 1
ATOM 1329 C CA . ASP A 1 179 ? -26.479 3.146 -53.772 1.00 21.68 178 ASP A CA 1
ATOM 1330 C C . ASP A 1 179 ? -27.028 4.348 -52.999 1.00 22.46 178 ASP A C 1
ATOM 1331 O O . ASP A 1 179 ? -26.400 4.763 -52.022 1.00 18.73 178 ASP A O 1
ATOM 1336 N N . SER A 1 180 ? -28.203 4.859 -53.378 1.00 20.95 179 SER A N 1
ATOM 1337 C CA . SER A 1 180 ? -28.894 5.928 -52.609 1.00 21.25 179 SER A CA 1
ATOM 1338 C C . SER A 1 180 ? -29.195 5.582 -51.191 1.00 20.22 179 SER A C 1
ATOM 1339 O O . SER A 1 180 ? -28.944 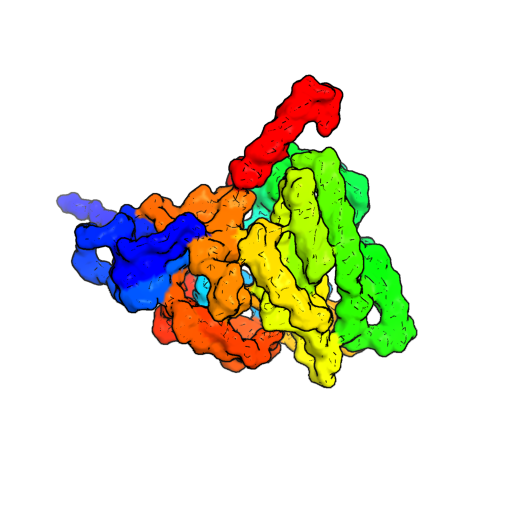6.379 -50.283 1.00 18.16 179 SER A O 1
ATOM 1342 N N . GLN A 1 181 ? -29.687 4.360 -51.003 1.00 18.99 180 GLN A N 1
ATOM 1343 C CA . GLN A 1 181 ? -30.023 3.877 -49.700 1.00 22.40 180 GLN A CA 1
ATOM 1344 C C . GLN A 1 181 ? -28.762 3.685 -48.880 1.00 20.67 180 GLN A C 1
ATOM 1345 O O . GLN A 1 181 ? -28.759 3.997 -47.680 1.00 19.08 180 GLN A O 1
ATOM 1351 N N . MET A 1 182 ? -27.718 3.162 -49.531 1.00 18.17 181 MET A N 1
ATOM 1352 C CA . MET A 1 182 ? -26.473 2.983 -48.842 1.00 19.25 181 MET A CA 1
ATOM 1353 C C . MET A 1 182 ? -25.959 4.325 -48.347 1.00 16.85 181 MET A C 1
ATOM 1354 O O . MET A 1 182 ? -25.541 4.428 -47.227 1.00 16.04 181 MET A O 1
ATOM 1359 N N . TYR A 1 183 ? -25.981 5.335 -49.204 1.00 16.15 182 TYR A N 1
ATOM 1360 C CA . TYR A 1 183 ? -25.500 6.654 -48.819 1.00 19.08 182 TYR A CA 1
ATOM 1361 C C . TYR A 1 183 ? -26.311 7.210 -47.593 1.00 18.78 182 TYR A C 1
ATOM 1362 O O . TYR A 1 183 ? -25.756 7.788 -46.654 1.00 17.14 182 TYR A O 1
ATOM 1371 N N . GLU A 1 184 ? -27.626 7.048 -47.647 1.00 18.49 183 GLU A N 1
ATOM 1372 C CA . GLU A 1 184 ? -28.492 7.507 -46.576 1.00 20.09 183 GLU A CA 1
ATOM 1373 C C . GLU A 1 184 ? -28.216 6.742 -45.264 1.00 17.47 183 GLU A C 1
ATOM 1374 O O . GLU A 1 184 ? -28.109 7.337 -44.214 1.00 16.34 183 GLU A O 1
ATOM 1380 N N . ILE A 1 185 ? -28.084 5.436 -45.330 1.00 15.73 184 ILE A N 1
ATOM 1381 C CA . ILE A 1 185 ? -27.755 4.619 -44.132 1.00 16.89 184 ILE A CA 1
ATOM 1382 C C . ILE A 1 185 ? -26.379 4.928 -43.518 1.00 15.84 184 ILE A C 1
ATOM 1383 O O . ILE A 1 185 ? -26.247 5.029 -42.295 1.00 14.46 184 ILE A O 1
ATOM 1388 N N . PHE A 1 186 ? -25.394 5.112 -44.389 1.00 14.89 185 PHE A N 1
ATOM 1389 C CA . PHE A 1 186 ? -24.069 5.456 -43.964 1.00 15.37 185 PHE A CA 1
ATOM 1390 C C . PHE A 1 186 ? -24.075 6.843 -43.331 1.00 14.61 185 PHE A C 1
ATOM 1391 O O . PHE A 1 186 ? -23.383 7.037 -42.333 1.00 15.40 185 PHE A O 1
ATOM 1399 N N . SER A 1 187 ? -24.849 7.781 -43.861 1.00 14.29 186 SER A N 1
ATOM 1400 C CA . SER A 1 187 ? -24.932 9.113 -43.202 1.00 14.96 186 SER A CA 1
ATOM 1401 C C . SER A 1 187 ? -25.554 9.061 -41.786 1.00 14.38 186 SER A C 1
ATOM 1402 O O . SER A 1 187 ? -25.075 9.710 -40.836 1.00 16.03 186 SER A O 1
ATOM 1405 N N . ILE A 1 188 ? -26.631 8.291 -41.635 1.00 15.21 187 ILE A N 1
ATOM 1406 C CA . ILE A 1 188 ? -27.219 7.998 -40.319 1.00 15.37 187 ILE A CA 1
ATOM 1407 C C . ILE A 1 188 ? -26.215 7.304 -39.383 1.00 16.66 187 ILE A C 1
ATOM 1408 O O . ILE A 1 188 ? -26.061 7.705 -38.227 1.00 15.82 187 ILE A O 1
ATOM 1413 N N . ILE A 1 189 ? -25.516 6.270 -39.882 1.00 16.41 188 ILE A N 1
ATOM 1414 C CA . ILE A 1 189 ? -24.550 5.510 -39.048 1.00 15.81 188 ILE A CA 1
ATOM 1415 C C . ILE A 1 189 ? -23.454 6.466 -38.535 1.00 15.37 188 ILE A C 1
ATOM 1416 O O . ILE A 1 189 ? -23.132 6.413 -37.343 1.00 15.18 188 ILE A O 1
ATOM 1421 N N . ARG A 1 190 ? -22.950 7.331 -39.414 1.00 14.84 189 ARG A N 1
ATOM 1422 C CA . ARG A 1 190 ? -22.002 8.352 -39.049 1.00 16.50 189 ARG A CA 1
ATOM 1423 C C . ARG A 1 190 ? -22.475 9.313 -37.931 1.00 17.29 189 ARG A C 1
ATOM 1424 O O . ARG A 1 190 ? -21.745 9.541 -36.952 1.00 17.49 189 ARG A O 1
ATOM 1432 N N . ASP A 1 191 ? -23.659 9.900 -38.131 1.00 17.30 190 ASP A N 1
ATOM 1433 C CA . ASP A 1 191 ? -24.286 10.692 -37.071 1.00 17.70 190 ASP A CA 1
ATOM 1434 C C . ASP A 1 191 ? -24.477 9.981 -35.745 1.00 17.08 190 ASP A C 1
ATOM 1435 O O . ASP A 1 191 ? -24.417 10.620 -34.712 1.00 19.80 190 ASP A O 1
ATOM 1440 N N . LEU A 1 192 ? -24.711 8.666 -35.750 1.00 15.96 191 LEU A N 1
ATOM 1441 C CA . LEU A 1 192 ? -24.868 7.915 -34.533 1.00 16.30 191 LEU A CA 1
ATOM 1442 C C . LEU A 1 192 ? -23.551 7.456 -33.866 1.00 15.45 191 LEU A C 1
ATOM 1443 O O . LEU A 1 192 ? -23.606 6.844 -32.768 1.00 16.67 191 LEU A O 1
ATOM 1448 N N . GLY A 1 193 ? -22.409 7.630 -34.559 1.00 14.51 192 GLY A N 1
ATOM 1449 C CA . GLY A 1 193 ? -21.122 7.189 -34.038 1.00 15.56 192 GLY A CA 1
ATOM 1450 C C . GLY A 1 193 ? -20.938 5.709 -34.146 1.00 15.75 192 GLY A C 1
ATOM 1451 O O . GLY A 1 193 ? -20.288 5.084 -33.310 1.00 16.15 192 GLY A O 1
ATOM 1452 N N . ALA A 1 194 ? -21.523 5.106 -35.183 1.00 15.01 193 ALA A N 1
ATOM 1453 C CA . ALA A 1 194 ? -21.504 3.686 -35.291 1.00 14.22 193 ALA A CA 1
ATOM 1454 C C . ALA A 1 194 ? -20.632 3.326 -36.516 1.00 14.90 193 ALA A C 1
ATOM 1455 O O . ALA A 1 194 ? -20.219 4.203 -37.275 1.00 15.19 193 ALA A O 1
ATOM 1457 N N A LEU A 1 195 ? -20.332 2.054 -36.661 0.50 14.56 194 LEU A N 1
ATOM 1458 N N B LEU A 1 195 ? -20.344 2.048 -36.657 0.50 15.26 194 LEU A N 1
ATOM 1459 C CA A LEU A 1 195 ? -19.509 1.550 -37.742 0.50 14.70 194 LEU A CA 1
ATOM 1460 C CA B LEU A 1 195 ? -19.534 1.511 -37.736 0.50 15.73 194 LEU A CA 1
ATOM 1461 C C A LEU A 1 195 ? -20.411 0.937 -38.779 0.50 14.70 194 LEU A C 1
ATOM 1462 C C B LEU A 1 195 ? -20.426 0.922 -38.787 0.50 15.39 194 LEU A C 1
ATOM 1463 O O A LEU A 1 195 ? -21.310 0.153 -38.435 0.50 15.95 194 LEU A O 1
ATOM 1464 O O B LEU A 1 195 ? -21.321 0.123 -38.465 0.50 16.86 194 LEU A O 1
ATOM 1473 N N . ALA A 1 196 ? -20.200 1.301 -40.033 1.00 15.04 195 ALA A N 1
ATOM 1474 C CA . ALA A 1 196 ? -20.954 0.687 -41.203 1.00 15.77 195 ALA A CA 1
ATOM 1475 C C . ALA A 1 196 ? -20.190 -0.525 -41.702 1.00 15.66 195 ALA A C 1
ATOM 1476 O O . ALA A 1 196 ? -19.099 -0.374 -42.295 1.00 16.39 195 ALA A O 1
ATOM 1478 N N . GLN A 1 197 ? -20.738 -1.693 -41.505 1.00 13.45 196 GLN A N 1
ATOM 1479 C CA . GLN A 1 197 ? -20.202 -2.884 -42.140 1.00 14.59 196 GLN A CA 1
ATOM 1480 C C . GLN A 1 197 ? -20.890 -3.140 -43.440 1.00 13.01 196 GLN A C 1
ATOM 1481 O O . GLN A 1 197 ? -22.052 -2.785 -43.595 1.00 13.71 196 GLN A O 1
ATOM 1487 N N . VAL A 1 198 ? -20.199 -3.799 -44.337 1.00 13.82 197 VAL A N 1
ATOM 1488 C CA . VAL A 1 198 ? -20.787 -4.248 -45.603 1.00 16.21 197 VAL A CA 1
ATOM 1489 C C . VAL A 1 198 ? -20.489 -5.679 -45.894 1.00 15.90 197 VAL A C 1
ATOM 1490 O O . VAL A 1 198 ? -19.412 -6.159 -45.568 1.00 15.56 197 VAL A O 1
ATOM 1494 N N . HIS A 1 199 ? -21.492 -6.331 -46.501 1.00 16.66 198 HIS A N 1
ATOM 1495 C CA . HIS A 1 199 ? -21.301 -7.564 -47.275 1.00 19.48 198 HIS A CA 1
ATOM 1496 C C . HIS A 1 199 ? -21.197 -7.097 -48.723 1.00 20.23 198 HIS A C 1
ATOM 1497 O O . HIS A 1 199 ? -22.220 -6.803 -49.377 1.00 19.73 198 HIS A O 1
ATOM 1504 N N . ALA A 1 200 ? -19.972 -7.104 -49.225 1.00 19.92 199 ALA A N 1
ATOM 1505 C CA . ALA A 1 200 ? -19.593 -6.438 -50.478 1.00 22.19 199 ALA A CA 1
ATOM 1506 C C . ALA A 1 200 ? -19.482 -7.416 -51.662 1.00 21.13 199 ALA A C 1
ATOM 1507 O O . ALA A 1 200 ? -18.422 -7.938 -52.005 1.00 21.61 199 ALA A O 1
ATOM 1509 N N . GLU A 1 201 ? -20.619 -7.644 -52.282 1.00 21.39 200 GLU A N 1
ATOM 1510 C CA . GLU A 1 201 ? -20.659 -8.310 -53.569 1.00 21.27 200 GLU A CA 1
ATOM 1511 C C . GLU A 1 201 ? -21.762 -7.659 -54.367 1.00 19.85 200 GLU A C 1
ATOM 1512 O O . GLU A 1 201 ? -22.787 -7.282 -53.839 1.00 20.11 200 GLU A O 1
ATOM 1518 N N . ASN A 1 202 ? -21.535 -7.536 -55.670 1.00 18.51 201 ASN A N 1
ATOM 1519 C CA . ASN A 1 202 ? -22.574 -7.015 -56.588 1.00 19.83 201 ASN A CA 1
ATOM 1520 C C . ASN A 1 202 ? -23.645 -8.056 -56.859 1.00 18.23 201 ASN A C 1
ATOM 1521 O O . ASN A 1 202 ? -23.428 -8.970 -57.694 1.00 18.30 201 ASN A O 1
ATOM 1526 N N . GLY A 1 203 ? -24.756 -7.955 -56.172 1.00 17.63 202 GLY A N 1
ATOM 1527 C CA . GLY A 1 203 ? -25.826 -8.914 -56.248 1.00 19.37 202 GLY A CA 1
ATOM 1528 C C . GLY A 1 203 ? -26.497 -9.076 -57.607 1.00 20.53 202 GLY A C 1
ATOM 1529 O O . GLY A 1 203 ? -26.892 -10.179 -57.983 1.00 20.64 202 GLY A O 1
ATOM 1530 N N . ASP A 1 204 ? -26.593 -7.976 -58.337 1.00 20.73 203 ASP A N 1
ATOM 1531 C CA . ASP A 1 204 ? -27.192 -7.989 -59.671 1.00 23.84 203 ASP A CA 1
ATOM 1532 C C . ASP A 1 204 ? -26.346 -8.814 -60.606 1.00 21.75 203 ASP A C 1
ATOM 1533 O O . ASP A 1 204 ? -26.911 -9.603 -61.391 1.00 21.06 203 ASP A O 1
ATOM 1538 N N . ILE A 1 205 ? -25.028 -8.688 -60.501 1.00 20.41 204 ILE A N 1
ATOM 1539 C CA . ILE A 1 205 ? -24.133 -9.473 -61.366 1.00 20.48 204 ILE A CA 1
ATOM 1540 C C . ILE A 1 205 ? -24.113 -10.914 -60.982 1.00 20.08 204 ILE A C 1
ATOM 1541 O O . ILE A 1 205 ? -24.203 -11.800 -61.878 1.00 21.73 204 ILE A O 1
ATOM 1546 N N . VAL A 1 206 ? -24.040 -11.199 -59.678 1.00 17.90 205 VAL A N 1
ATOM 1547 C CA . VAL A 1 206 ? -24.150 -12.559 -59.194 1.00 18.42 205 VAL A CA 1
ATOM 1548 C C . VAL A 1 206 ? -25.426 -13.259 -59.734 1.00 19.82 205 VAL A C 1
ATOM 1549 O O . VAL A 1 206 ? -25.387 -14.415 -60.164 1.00 19.47 205 VAL A O 1
ATOM 1553 N N . GLU A 1 207 ? -26.541 -12.586 -59.638 1.00 19.92 206 GLU A N 1
ATOM 1554 C CA . GLU A 1 207 ? -27.805 -13.146 -60.086 1.00 23.56 206 GLU A CA 1
ATOM 1555 C C . GLU A 1 207 ? -27.747 -13.488 -61.580 1.00 25.02 206 GLU A C 1
ATOM 1556 O O . GLU A 1 207 ? -28.228 -14.543 -61.983 1.00 22.99 206 GLU A O 1
ATOM 1562 N N . GLU A 1 208 ? -27.174 -12.606 -62.402 1.00 23.85 207 GLU A N 1
ATOM 1563 C CA . GLU A 1 208 ? -27.037 -12.879 -63.840 1.00 25.96 207 GLU A CA 1
ATOM 1564 C C . GLU A 1 208 ? -26.140 -14.041 -64.144 1.00 25.95 207 GLU A C 1
ATOM 1565 O O . GLU A 1 208 ? -26.473 -14.869 -64.995 1.00 26.79 207 GLU A O 1
ATOM 1571 N N . GLU A 1 209 ? -25.007 -14.142 -63.471 1.00 23.31 208 GLU A N 1
ATOM 1572 C CA . GLU A 1 209 ? -24.133 -15.327 -63.657 1.00 24.71 208 GLU A CA 1
ATOM 1573 C C . GLU A 1 209 ? -24.779 -16.614 -63.184 1.00 25.51 208 GLU A C 1
ATOM 1574 O O . GLU A 1 209 ? -24.618 -17.647 -63.823 1.00 26.91 208 GLU A O 1
ATOM 1580 N N . GLN A 1 210 ? -25.481 -16.577 -62.065 1.00 25.34 209 GLN A N 1
ATOM 1581 C CA . GLN A 1 210 ? -26.093 -17.796 -61.529 1.00 26.72 209 GLN A CA 1
ATOM 1582 C C . GLN A 1 210 ? -27.062 -18.340 -62.581 1.00 27.34 209 GLN A C 1
ATOM 1583 O O . GLN A 1 210 ? -27.007 -19.502 -62.891 1.00 23.00 209 GLN A O 1
ATOM 1589 N N . LYS A 1 211 ? -27.903 -17.466 -63.133 1.00 25.17 210 LYS A N 1
ATOM 1590 C CA . LYS A 1 211 ? -28.834 -17.871 -64.212 1.00 29.07 210 LYS A CA 1
ATOM 1591 C C . LYS A 1 211 ? -28.162 -18.508 -65.418 1.00 29.79 210 LYS A C 1
ATOM 1592 O O . LYS A 1 211 ? -28.601 -19.576 -65.837 1.00 31.61 210 LYS A O 1
ATOM 1598 N N . ARG A 1 212 ? -27.120 -17.867 -65.961 1.00 29.82 211 ARG A N 1
ATOM 1599 C CA . ARG A 1 212 ? -26.384 -18.382 -67.104 1.00 28.06 211 ARG A CA 1
ATOM 1600 C C . ARG A 1 212 ? -25.825 -19.744 -66.770 1.00 30.20 211 ARG A C 1
ATOM 1601 O O . ARG A 1 212 ? -25.914 -20.682 -67.568 1.00 28.06 211 ARG A O 1
ATOM 1605 N N . LEU A 1 213 ? -25.255 -19.892 -65.571 1.00 27.40 212 LEU A N 1
ATOM 1606 C CA . LEU A 1 213 ? -24.619 -21.138 -65.211 1.00 26.24 212 LEU A CA 1
ATOM 1607 C C . LEU A 1 213 ? -25.623 -22.257 -65.076 1.00 26.58 212 LEU A C 1
ATOM 1608 O O . LEU A 1 213 ? -25.353 -23.376 -65.582 1.00 25.41 212 LEU A O 1
ATOM 1613 N N . LEU A 1 214 ? -26.756 -21.973 -64.430 1.00 28.45 213 LEU A N 1
ATOM 1614 C CA . LEU A 1 214 ? -27.810 -22.997 -64.262 1.00 31.31 213 LEU A CA 1
ATOM 1615 C C . LEU A 1 214 ? -28.344 -23.370 -65.674 1.00 38.44 213 LEU A C 1
ATOM 1616 O O . LEU A 1 214 ? -28.395 -24.534 -66.014 1.00 37.24 213 LEU A O 1
ATOM 1621 N N . GLU A 1 215 ? -28.614 -22.366 -66.515 1.00 39.41 214 GLU A N 1
ATOM 1622 C CA . GLU A 1 215 ? -28.977 -22.569 -67.903 1.00 39.45 214 GLU A CA 1
ATOM 1623 C C . GLU A 1 215 ? -28.054 -23.573 -68.602 1.00 35.72 214 GLU A C 1
ATOM 1624 O O . GLU A 1 215 ? -28.573 -24.391 -69.335 1.00 38.79 214 GLU A O 1
ATOM 1630 N N . LEU A 1 216 ? -26.745 -23.558 -68.379 1.00 34.98 215 LEU A N 1
ATOM 1631 C CA . LEU A 1 216 ? -25.843 -24.547 -69.019 1.00 37.47 215 LEU A CA 1
ATOM 1632 C C . LEU A 1 216 ? -25.644 -25.862 -68.223 1.00 37.48 215 LEU A C 1
ATOM 1633 O O . LEU A 1 216 ? -24.717 -26.644 -68.516 1.00 35.11 215 LEU A O 1
ATOM 1638 N N . GLY A 1 217 ? -26.510 -26.097 -67.227 1.00 35.30 216 GLY A N 1
ATOM 1639 C CA . GLY A 1 217 ? -26.433 -27.258 -66.370 1.00 33.32 216 GLY A CA 1
ATOM 1640 C C . GLY A 1 217 ? -25.212 -27.379 -65.481 1.00 34.11 216 GLY A C 1
ATOM 1641 O O . GLY A 1 217 ? -24.749 -28.497 -65.229 1.00 31.05 216 GLY A O 1
ATOM 1642 N N . ILE A 1 218 ? -24.638 -26.264 -65.035 1.00 30.52 217 ILE A N 1
ATOM 1643 C CA . ILE A 1 218 ? -23.494 -26.340 -64.136 1.00 30.08 217 ILE A CA 1
ATOM 1644 C C . ILE A 1 218 ? -24.169 -26.149 -62.806 1.00 31.68 217 ILE A C 1
ATOM 1645 O O . ILE A 1 218 ? -24.381 -24.982 -62.371 1.00 31.01 217 ILE A O 1
ATOM 1650 N N . THR A 1 219 ? -24.658 -27.270 -62.240 1.00 25.46 218 THR A N 1
ATOM 1651 C CA . THR A 1 219 ? -25.503 -27.211 -61.042 1.00 25.77 218 THR A CA 1
ATOM 1652 C C . THR A 1 219 ? -24.772 -27.555 -59.736 1.00 24.42 218 THR A C 1
ATOM 1653 O O . THR A 1 219 ? -25.325 -27.370 -58.646 1.00 24.64 218 THR A O 1
ATOM 1657 N N . GLY A 1 220 ? -23.552 -28.071 -59.858 1.00 23.96 219 GLY A N 1
ATOM 1658 C CA . GLY A 1 220 ? -22.712 -28.424 -58.708 1.00 26.58 219 GLY A CA 1
ATOM 1659 C C . GLY A 1 220 ? -22.145 -27.226 -57.970 1.00 23.02 219 GLY A C 1
ATOM 1660 O O . GLY A 1 220 ? -22.324 -26.120 -58.381 1.00 21.66 219 GLY A O 1
ATOM 1661 N N . PRO A 1 221 ? -21.401 -27.474 -56.881 1.00 25.42 220 PRO A N 1
ATOM 1662 C CA . PRO A 1 221 ? -20.858 -26.343 -56.119 1.00 23.89 220 PRO A CA 1
ATOM 1663 C C . PRO A 1 221 ? -19.892 -25.446 -56.847 1.00 23.51 220 PRO A C 1
ATOM 1664 O O . PRO A 1 221 ? -19.766 -24.282 -56.447 1.00 22.59 220 PRO A O 1
ATOM 1668 N N . GLU A 1 222 ? -19.263 -25.920 -57.921 1.00 21.44 221 GLU A N 1
ATOM 1669 C CA . GLU A 1 222 ? -18.399 -25.062 -58.701 1.00 22.89 221 GLU A CA 1
ATOM 1670 C C . GLU A 1 222 ? -19.174 -23.950 -59.378 1.00 23.51 221 GLU A C 1
ATOM 1671 O O . GLU A 1 222 ? -18.629 -22.850 -59.601 1.00 23.97 221 GLU A O 1
ATOM 1677 N N . GLY A 1 223 ? -20.458 -24.193 -59.671 1.00 21.52 222 GLY A N 1
ATOM 1678 C CA . GLY A 1 223 ? -21.352 -23.114 -60.107 1.00 24.57 222 GLY A CA 1
ATOM 1679 C C . GLY A 1 223 ? -21.446 -21.952 -59.101 1.00 23.12 222 GLY A C 1
ATOM 1680 O O . GLY A 1 223 ? -21.584 -20.776 -59.493 1.00 22.22 222 GLY A O 1
ATOM 1681 N N . HIS A 1 224 ? -21.380 -22.267 -57.803 1.00 23.20 223 HIS A N 1
ATOM 1682 C CA . HIS A 1 224 ? -21.391 -21.212 -56.791 1.00 22.36 223 HIS A CA 1
ATOM 1683 C C . HIS A 1 224 ? -20.172 -20.268 -56.911 1.00 21.37 223 HIS A C 1
ATOM 1684 O O . HIS A 1 224 ? -20.347 -19.061 -57.018 1.00 20.71 223 HIS A O 1
ATOM 1691 N N . VAL A 1 225 ? -18.960 -20.821 -56.921 1.00 20.11 224 VAL A N 1
ATOM 1692 C CA . VAL A 1 225 ? -17.761 -20.005 -57.098 1.00 22.11 224 VAL A CA 1
ATOM 1693 C C . VAL A 1 225 ? -17.734 -19.332 -58.458 1.00 21.31 224 VAL A C 1
ATOM 1694 O O . VAL A 1 225 ? -17.377 -18.141 -58.572 1.00 22.13 224 VAL A O 1
ATOM 1698 N N . LEU A 1 226 ? -18.191 -20.032 -59.501 1.00 23.35 225 LEU A N 1
ATOM 1699 C CA . LEU A 1 226 ? -18.239 -19.447 -60.842 1.00 23.41 225 LEU A CA 1
ATOM 1700 C C . LEU A 1 226 ? -19.198 -18.297 -60.975 1.00 23.31 225 LEU A C 1
ATOM 1701 O O . LEU A 1 226 ? -18.940 -17.377 -61.717 1.00 22.58 225 LEU A O 1
ATOM 1706 N N . SER A 1 227 ?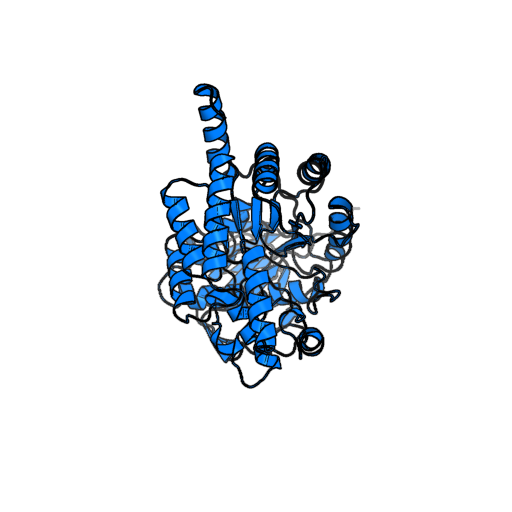 -20.266 -18.306 -60.218 1.00 23.70 226 SER A N 1
ATOM 1707 C CA . SER A 1 227 ? -21.200 -17.217 -60.238 1.00 24.87 226 SER A CA 1
ATOM 1708 C C . SER A 1 227 ? -20.800 -16.036 -59.303 1.00 23.38 226 SER A C 1
ATOM 1709 O O . SER A 1 227 ? -21.467 -15.008 -59.302 1.00 20.76 226 SER A O 1
ATOM 1712 N N . HIS A 1 228 ? -19.728 -16.186 -58.532 1.00 23.06 227 HIS A N 1
ATOM 1713 C CA . HIS A 1 228 ? -19.268 -15.132 -57.590 1.00 23.29 227 HIS A CA 1
ATOM 1714 C C . HIS A 1 228 ? -17.818 -14.886 -57.878 1.00 22.77 227 HIS A C 1
ATOM 1715 O O . HIS A 1 228 ? -16.976 -15.060 -56.986 1.00 24.82 227 HIS A O 1
ATOM 1722 N N . PRO A 1 229 ? -17.507 -14.491 -59.112 1.00 24.42 228 PRO A N 1
ATOM 1723 C CA . PRO A 1 229 ? -16.131 -14.211 -59.404 1.00 27.13 228 PRO A CA 1
ATOM 1724 C C . PRO A 1 229 ? -15.576 -13.057 -58.568 1.00 27.23 228 PRO A C 1
ATOM 1725 O O . PRO A 1 229 ? -16.320 -12.173 -58.145 1.00 24.18 228 PRO A O 1
ATOM 1729 N N . GLU A 1 230 ? -14.275 -13.098 -58.373 1.00 25.09 229 GLU A N 1
ATOM 1730 C CA . GLU A 1 230 ? -13.525 -12.134 -57.608 1.00 27.53 229 GLU A CA 1
ATOM 1731 C C . GLU A 1 230 ? -13.869 -10.676 -57.982 1.00 25.96 229 GLU A C 1
ATOM 1732 O O . GLU A 1 230 ? -13.997 -9.798 -57.113 1.00 22.95 229 GLU A O 1
ATOM 1738 N N . GLU A 1 231 ? -14.044 -10.444 -59.271 1.00 22.34 230 GLU A N 1
ATOM 1739 C CA . GLU A 1 231 ? -14.423 -9.136 -59.739 1.00 27.67 230 GLU A CA 1
ATOM 1740 C C . GLU A 1 231 ? -15.730 -8.587 -59.084 1.00 24.12 230 GLU A C 1
ATOM 1741 O O . GLU A 1 231 ? -15.849 -7.404 -58.927 1.00 25.04 230 GLU A O 1
ATOM 1747 N N . VAL A 1 232 ? -16.698 -9.400 -58.689 1.00 23.98 231 VAL A N 1
ATOM 1748 C CA . VAL A 1 232 ? -17.875 -8.772 -58.138 1.00 26.12 231 VAL A CA 1
ATOM 1749 C C . VAL A 1 232 ? -17.648 -8.311 -56.687 1.00 26.04 231 VAL A C 1
ATOM 1750 O O . VAL A 1 232 ? -18.297 -7.380 -56.255 1.00 24.72 231 VAL A O 1
ATOM 1754 N N . GLU A 1 233 ? -16.749 -8.998 -55.967 1.00 21.57 232 GLU A N 1
ATOM 1755 C CA . GLU A 1 233 ? -16.316 -8.585 -54.637 1.00 21.91 232 GLU A CA 1
ATOM 1756 C C . GLU A 1 233 ? -15.499 -7.311 -54.757 1.00 18.50 232 GLU A C 1
ATOM 1757 O O . GLU A 1 233 ? -15.809 -6.366 -54.087 1.00 18.81 232 GLU A O 1
ATOM 1763 N N . ALA A 1 234 ? -14.492 -7.266 -55.643 1.00 17.24 233 ALA A N 1
ATOM 1764 C CA . ALA A 1 234 ? -13.620 -6.118 -55.713 1.00 16.66 233 ALA A CA 1
ATOM 1765 C C . ALA A 1 234 ? -14.410 -4.848 -56.076 1.00 16.83 233 ALA A C 1
ATOM 1766 O O . ALA A 1 234 ? -14.250 -3.796 -55.460 1.00 17.44 233 ALA A O 1
ATOM 1768 N N . GLU A 1 235 ? -15.272 -4.974 -57.071 1.00 17.78 234 GLU A N 1
ATOM 1769 C CA . GLU A 1 235 ? -16.104 -3.864 -57.474 1.00 18.18 234 GLU A CA 1
ATOM 1770 C C . GLU A 1 235 ? -17.009 -3.390 -56.369 1.00 16.96 234 GLU A C 1
ATOM 1771 O O . GLU A 1 235 ? -17.085 -2.193 -56.162 1.00 15.14 234 GLU A O 1
ATOM 1777 N N . ALA A 1 236 ? -17.661 -4.301 -55.655 1.00 16.72 235 ALA A N 1
ATOM 1778 C CA . ALA A 1 236 ? -18.572 -3.881 -54.610 1.00 17.93 235 ALA A CA 1
ATOM 1779 C C . ALA A 1 236 ? -17.806 -3.193 -53.465 1.00 15.66 235 ALA A C 1
ATOM 1780 O O . ALA A 1 236 ? -18.279 -2.207 -52.907 1.00 15.88 235 ALA A O 1
ATOM 1782 N N . VAL A 1 237 ? -16.616 -3.689 -53.148 1.00 15.70 236 VAL A N 1
ATOM 1783 C CA . VAL A 1 237 ? -15.804 -3.058 -52.102 1.00 15.83 236 VAL A CA 1
ATOM 1784 C C . VAL A 1 237 ? -15.419 -1.677 -52.530 1.00 16.29 236 VAL A C 1
ATOM 1785 O O . VAL A 1 237 ? -15.499 -0.703 -51.750 1.00 16.10 236 VAL A O 1
ATOM 1789 N N . TYR A 1 238 ? -14.970 -1.536 -53.762 1.00 16.29 237 TYR A N 1
ATOM 1790 C CA . TYR A 1 238 ? -14.635 -0.197 -54.245 1.00 17.58 237 TYR A CA 1
ATOM 1791 C C . TYR A 1 238 ? -15.819 0.773 -54.188 1.00 17.17 237 TYR A C 1
ATOM 1792 O O . TYR A 1 238 ? -15.670 1.966 -53.872 1.00 14.58 237 TYR A O 1
ATOM 1801 N N . ARG A 1 239 ? -16.998 0.291 -54.585 1.00 16.93 238 ARG A N 1
ATOM 1802 C CA . ARG A 1 239 ? -18.226 1.130 -54.574 1.00 15.70 238 ARG A CA 1
ATOM 1803 C C . ARG A 1 239 ? -18.591 1.467 -53.127 1.00 16.47 238 ARG A C 1
ATOM 1804 O O . ARG A 1 239 ? -18.886 2.591 -52.809 1.00 16.02 238 ARG A O 1
ATOM 1812 N N . ALA A 1 240 ? -18.463 0.510 -52.223 1.00 15.58 239 ALA A N 1
ATOM 1813 C CA . ALA A 1 240 ? -18.729 0.815 -50.801 1.00 15.65 239 ALA A CA 1
ATOM 1814 C C . ALA A 1 2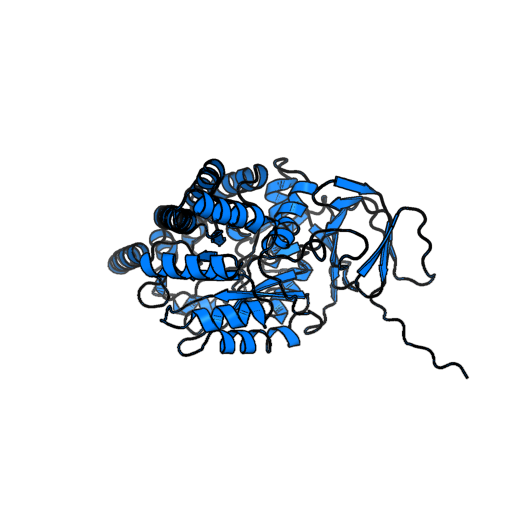40 ? -17.796 1.844 -50.225 1.00 17.12 239 ALA A C 1
ATOM 1815 O O . ALA A 1 240 ? -18.259 2.784 -49.556 1.00 16.62 239 ALA A O 1
ATOM 1817 N N . VAL A 1 241 ? -16.495 1.660 -50.449 1.00 15.81 240 VAL A N 1
ATOM 1818 C CA . VAL A 1 241 ? -15.484 2.629 -50.090 1.00 15.94 240 VAL A CA 1
ATOM 1819 C C . VAL A 1 241 ? -15.820 3.995 -50.625 1.00 15.92 240 VAL A C 1
ATOM 1820 O O . VAL A 1 241 ? -15.731 4.997 -49.907 1.00 18.33 240 VAL A O 1
ATOM 1824 N N . THR A 1 242 ? -16.206 4.064 -51.893 1.00 16.93 241 THR A N 1
ATOM 1825 C CA . THR A 1 242 ? -16.535 5.332 -52.491 1.00 17.52 241 THR A CA 1
ATOM 1826 C C . THR A 1 242 ? -17.710 6.067 -51.764 1.00 16.78 241 THR A C 1
ATOM 1827 O O . THR A 1 242 ? -17.676 7.306 -51.570 1.00 17.96 241 THR A O 1
ATOM 1831 N N . ILE A 1 243 ? -18.766 5.339 -51.486 1.00 16.33 242 ILE A N 1
ATOM 1832 C CA . ILE A 1 243 ? -19.964 5.897 -50.861 1.00 16.95 242 ILE A CA 1
ATOM 1833 C C . ILE A 1 243 ? -19.620 6.298 -49.408 1.00 17.58 242 ILE A C 1
ATOM 1834 O O . ILE A 1 243 ? -20.027 7.375 -48.935 1.00 17.77 242 ILE A O 1
ATOM 1839 N N . ALA A 1 244 ? -18.889 5.439 -48.707 1.00 17.00 243 ALA A N 1
ATOM 1840 C CA . ALA A 1 244 ? -18.454 5.729 -47.326 1.00 16.76 243 ALA A CA 1
ATOM 1841 C C . ALA A 1 244 ? -17.606 6.969 -47.249 1.00 17.31 243 ALA A C 1
ATOM 1842 O O . ALA A 1 244 ? -17.809 7.825 -46.370 1.00 15.68 243 ALA A O 1
ATOM 1844 N N . LYS A 1 245 ? -16.632 7.058 -48.165 1.00 19.12 244 LYS A N 1
ATOM 1845 C CA . LYS A 1 245 ? -15.809 8.255 -48.250 1.00 19.32 244 LYS A CA 1
ATOM 1846 C C . LYS A 1 245 ? -16.665 9.526 -48.498 1.00 18.57 244 LYS A C 1
ATOM 1847 O O . LYS A 1 245 ? -16.483 10.540 -47.819 1.00 17.26 244 LYS A O 1
ATOM 1851 N N . GLN A 1 246 ? -17.590 9.490 -49.455 1.00 17.91 245 GLN A N 1
ATOM 1852 C CA . GLN A 1 246 ? -18.417 10.669 -49.693 1.00 19.25 245 GLN A CA 1
ATOM 1853 C C . GLN A 1 246 ? -19.232 11.023 -48.488 1.00 18.50 245 GLN A C 1
ATOM 1854 O O . GLN A 1 246 ? -19.456 12.185 -48.218 1.00 21.94 245 GLN A O 1
ATOM 1860 N N . ALA A 1 247 ? -19.694 10.029 -47.741 1.00 18.82 246 ALA A N 1
ATOM 1861 C CA . ALA A 1 247 ? -20.530 10.288 -46.561 1.00 19.42 246 ALA A CA 1
ATOM 1862 C C . ALA A 1 247 ? -19.714 10.597 -45.287 1.00 18.40 246 ALA A C 1
ATOM 1863 O O . ALA A 1 247 ? -20.305 10.827 -44.252 1.00 18.01 246 ALA A O 1
ATOM 1865 N N . ASN A 1 248 ? -18.386 10.499 -45.357 1.00 18.34 247 ASN A N 1
ATOM 1866 C CA . ASN A 1 248 ? -17.516 10.505 -44.167 1.00 16.55 247 ASN A CA 1
ATOM 1867 C C . ASN A 1 248 ? -17.977 9.555 -43.068 1.00 16.82 247 ASN A C 1
ATOM 1868 O O . ASN A 1 248 ? -18.057 9.904 -41.876 1.00 16.00 247 ASN A O 1
ATOM 1873 N N . CYS A 1 249 ? -18.279 8.336 -43.489 1.00 16.30 248 CYS A N 1
ATOM 1874 C CA . CYS A 1 249 ? -18.781 7.272 -42.610 1.00 17.45 248 CYS A CA 1
ATOM 1875 C C . CYS A 1 249 ? -17.714 6.197 -42.596 1.00 16.00 248 CYS A C 1
ATOM 1876 O O . CYS A 1 249 ? -17.306 5.741 -43.651 1.00 15.67 248 CYS A O 1
ATOM 1879 N N . PRO A 1 250 ? -17.285 5.747 -41.388 1.00 15.05 249 PRO A N 1
ATOM 1880 C CA . PRO A 1 250 ? -16.304 4.732 -41.331 1.00 14.61 249 PRO A CA 1
ATOM 1881 C C . PRO A 1 250 ? -16.830 3.422 -41.819 1.00 15.05 249 PRO A C 1
ATOM 1882 O O . PRO A 1 250 ? -17.988 3.066 -41.520 1.00 14.96 249 PRO A O 1
ATOM 1886 N N . LEU A 1 251 ? -16.020 2.717 -42.601 1.00 14.78 250 LEU A N 1
ATOM 1887 C CA . LEU A 1 251 ? -16.463 1.522 -43.299 1.00 14.16 250 LEU A CA 1
ATOM 1888 C C . LEU A 1 251 ? -15.693 0.301 -42.821 1.00 14.54 250 LEU A C 1
ATOM 1889 O O . LEU A 1 251 ? -14.509 0.372 -42.483 1.00 14.81 250 LEU A O 1
ATOM 1894 N N . TYR A 1 252 ? -16.407 -0.811 -42.713 1.00 13.83 251 TYR A N 1
ATOM 1895 C CA . TYR A 1 252 ? -15.795 -2.064 -42.268 1.00 13.89 251 TYR A CA 1
ATOM 1896 C C . TYR A 1 252 ? -16.207 -3.129 -43.289 1.00 14.34 251 TYR A C 1
ATOM 1897 O O . TYR A 1 252 ? -17.415 -3.428 -43.459 1.00 16.17 251 TYR A O 1
ATOM 1906 N N . VAL A 1 253 ? -15.242 -3.709 -44.001 1.00 14.88 252 VAL A N 1
ATOM 1907 C CA . VAL A 1 253 ? -15.559 -4.694 -45.056 1.00 14.10 252 VAL A CA 1
ATOM 1908 C C . VAL A 1 253 ? -15.469 -6.081 -44.447 1.00 13.56 252 VAL A C 1
ATOM 1909 O O . VAL A 1 253 ? -14.387 -6.534 -44.061 1.00 13.31 252 VAL A O 1
ATOM 1913 N N . THR A 1 254 ? -16.592 -6.771 -44.388 1.00 14.37 253 THR A N 1
ATOM 1914 C CA . THR A 1 254 ? -16.612 -8.122 -43.900 1.00 13.98 253 THR A CA 1
ATOM 1915 C C . THR A 1 254 ? -16.086 -9.152 -44.936 1.00 14.72 253 THR A C 1
ATOM 1916 O O . THR A 1 254 ? -16.159 -8.932 -46.154 1.00 13.92 253 THR A O 1
ATOM 1920 N N . LYS A 1 255 ? -15.608 -10.286 -44.425 1.00 13.59 254 LYS A N 1
ATOM 1921 C CA . LYS A 1 255 ? -15.353 -11.463 -45.306 1.00 16.34 254 LYS A CA 1
ATOM 1922 C C . LYS A 1 255 ? -14.504 -11.136 -46.550 1.00 15.29 254 LYS A C 1
ATOM 1923 O O . LYS A 1 255 ? -14.900 -11.376 -47.682 1.00 15.86 254 LYS A O 1
ATOM 1929 N N . VAL A 1 256 ? -13.329 -10.610 -46.303 1.00 15.09 255 VAL A N 1
ATOM 1930 C CA . VAL A 1 256 ? -12.382 -10.329 -47.356 1.00 15.77 255 VAL A CA 1
ATOM 1931 C C . VAL A 1 256 ? -11.770 -11.668 -47.849 1.00 16.17 255 VAL A C 1
ATOM 1932 O O . VAL A 1 256 ? -10.982 -12.231 -47.146 1.00 14.35 255 VAL A O 1
ATOM 1936 N N . MET A 1 257 ? -12.160 -12.114 -49.054 1.00 16.14 256 MET A N 1
ATOM 1937 C CA . MET A 1 257 ? -11.809 -13.442 -49.561 1.00 15.87 256 MET A CA 1
ATOM 1938 C C . MET A 1 257 ? -10.840 -13.380 -50.747 1.00 17.28 256 MET A C 1
ATOM 1939 O O . MET A 1 257 ? -10.275 -14.392 -51.089 1.00 18.09 256 MET A O 1
ATOM 1944 N N . SER A 1 258 ? -10.678 -12.227 -51.374 1.00 16.18 257 SER A N 1
ATOM 1945 C CA . SER A 1 258 ? -9.891 -12.106 -52.602 1.00 19.16 257 SER A CA 1
ATOM 1946 C C . SER A 1 258 ? -8.818 -11.031 -52.521 1.00 18.04 257 SER A C 1
ATOM 1947 O O . SER A 1 258 ? -8.926 -10.059 -51.739 1.00 17.77 257 SER A O 1
ATOM 1950 N N . LYS A 1 259 ? -7.827 -11.178 -53.397 1.00 18.54 258 LYS A N 1
ATOM 1951 C CA . LYS A 1 259 ? -6.733 -10.226 -53.556 1.00 18.16 258 LYS A CA 1
ATOM 1952 C C . LYS A 1 259 ? -7.301 -8.899 -53.962 1.00 18.59 258 LYS A C 1
ATOM 1953 O O . LYS A 1 259 ? -6.870 -7.879 -53.427 1.00 17.24 258 LYS A O 1
ATOM 1959 N N . GLY A 1 260 ? -8.261 -8.918 -54.898 1.00 17.65 259 GLY A N 1
ATOM 1960 C CA . GLY A 1 260 ? -8.830 -7.686 -55.431 1.00 18.34 259 GLY A CA 1
ATOM 1961 C C . GLY A 1 260 ? -9.568 -6.861 -54.380 1.00 18.00 259 GLY A C 1
ATOM 1962 O O . GLY A 1 260 ? -9.459 -5.639 -54.320 1.00 15.70 259 GLY A O 1
ATOM 1963 N N . ALA A 1 261 ? -10.311 -7.537 -53.530 1.00 17.31 260 ALA A N 1
ATOM 1964 C CA . ALA A 1 261 ? -11.028 -6.857 -52.447 1.00 17.64 260 ALA A CA 1
ATOM 1965 C C . ALA A 1 261 ? -10.031 -6.223 -51.436 1.00 16.44 260 ALA A C 1
ATOM 1966 O O . ALA A 1 261 ? -10.129 -5.077 -51.077 1.00 18.42 260 ALA A O 1
ATOM 1968 N N . ALA A 1 262 ? -9.015 -6.972 -51.095 1.00 16.49 261 ALA A N 1
ATOM 1969 C CA . ALA A 1 262 ? -7.999 -6.543 -50.131 1.00 16.47 261 ALA A CA 1
ATOM 1970 C C . ALA A 1 262 ? -7.208 -5.390 -50.680 1.00 17.28 261 ALA A C 1
ATOM 1971 O O . ALA A 1 262 ? -6.955 -4.422 -49.959 1.00 15.15 261 ALA A O 1
ATOM 1973 N N . ASP A 1 263 ? -6.866 -5.472 -51.976 1.00 16.88 262 ASP A N 1
ATOM 1974 C CA . ASP A 1 263 ? -6.155 -4.350 -52.608 1.00 17.86 262 ASP A CA 1
ATOM 1975 C C . ASP A 1 263 ? -6.934 -3.067 -52.646 1.00 15.43 262 ASP A C 1
ATOM 1976 O O . ASP A 1 263 ? -6.347 -2.000 -52.544 1.00 16.68 262 ASP A O 1
ATOM 1981 N N . ALA A 1 264 ? -8.230 -3.156 -52.857 1.00 15.28 263 ALA A N 1
ATOM 1982 C CA . ALA A 1 264 ? -9.073 -2.015 -52.848 1.00 16.47 263 ALA A CA 1
ATOM 1983 C C . ALA A 1 264 ? -9.081 -1.314 -51.492 1.00 16.07 263 ALA A C 1
ATOM 1984 O O . ALA A 1 264 ? -9.052 -0.072 -51.403 1.00 15.22 263 ALA A O 1
ATOM 1986 N N . ILE A 1 265 ? -9.135 -2.114 -50.451 1.00 15.33 264 ILE A N 1
ATOM 1987 C CA . ILE A 1 265 ? -9.028 -1.573 -49.109 1.00 15.43 264 ILE A CA 1
ATOM 1988 C C . ILE A 1 265 ? -7.632 -0.917 -48.872 1.00 15.75 264 ILE A C 1
ATOM 1989 O O . ILE A 1 265 ? -7.569 0.219 -48.331 1.00 15.77 264 ILE A O 1
ATOM 1994 N N . ALA A 1 266 ? -6.543 -1.608 -49.252 1.00 14.36 265 ALA A N 1
ATOM 1995 C CA . ALA A 1 266 ? -5.199 -1.071 -49.059 1.00 15.51 265 ALA A CA 1
ATOM 1996 C C . ALA A 1 266 ? -5.071 0.271 -49.807 1.00 15.60 265 ALA A C 1
ATOM 1997 O O . ALA A 1 266 ? -4.594 1.265 -49.243 1.00 17.46 265 ALA A O 1
ATOM 1999 N N . GLN A 1 267 ? -5.559 0.347 -51.061 1.00 15.98 266 GLN A N 1
ATOM 2000 C CA . GLN A 1 267 ? -5.528 1.590 -51.829 1.00 18.52 266 GLN A CA 1
ATOM 2001 C C . GLN A 1 267 ? -6.348 2.690 -51.167 1.00 18.57 266 GLN A C 1
ATOM 2002 O O . GLN A 1 267 ? -5.894 3.842 -51.076 1.00 18.82 266 GLN A O 1
ATOM 2008 N N . ALA A 1 268 ? -7.521 2.334 -50.688 1.00 15.94 267 ALA A N 1
ATOM 2009 C CA . ALA A 1 268 ? -8.341 3.311 -49.947 1.00 19.50 267 ALA A CA 1
ATOM 2010 C C . ALA A 1 268 ? -7.648 3.925 -48.725 1.00 16.71 267 ALA A C 1
ATOM 2011 O O . ALA A 1 268 ? -7.706 5.119 -48.475 1.00 16.69 267 ALA A O 1
ATOM 2013 N N . LYS A 1 269 ? -7.002 3.082 -47.949 1.00 17.29 268 LYS A N 1
ATOM 2014 C CA . LYS A 1 269 ? -6.265 3.517 -46.773 1.00 19.48 268 LYS A CA 1
ATOM 2015 C C . LYS A 1 269 ? -5.153 4.497 -47.128 1.00 21.13 268 LYS A C 1
ATOM 2016 O O . LYS A 1 269 ? -4.938 5.453 -46.403 1.00 20.67 268 LYS A O 1
ATOM 2022 N N . ARG A 1 270 ? -4.494 4.269 -48.247 1.00 22.04 269 ARG A N 1
ATOM 2023 C CA . ARG A 1 270 ? -3.479 5.185 -48.755 1.00 25.62 269 ARG A CA 1
ATOM 2024 C C . ARG A 1 270 ? -4.019 6.519 -49.190 1.00 25.76 269 ARG A C 1
ATOM 2025 O O . ARG A 1 270 ? -3.321 7.509 -49.126 1.00 29.03 269 ARG A O 1
ATOM 2033 N N . ARG A 1 271 ? -5.255 6.555 -49.627 1.00 25.33 270 ARG A N 1
ATOM 2034 C CA . ARG A 1 271 ? -5.887 7.802 -49.881 1.00 24.36 270 ARG A CA 1
ATOM 2035 C C . ARG A 1 271 ? -6.557 8.415 -48.624 1.00 25.21 270 ARG A C 1
ATOM 2036 O O . ARG A 1 271 ? -7.253 9.361 -48.783 1.00 29.24 270 ARG A O 1
ATOM 2044 N N . GLY A 1 272 ? -6.318 7.908 -47.407 1.00 23.90 271 GLY A N 1
ATOM 2045 C CA . GLY A 1 272 ? -6.895 8.441 -46.181 1.00 20.93 271 GLY A CA 1
ATOM 2046 C C . GLY A 1 272 ? -8.340 8.063 -45.831 1.00 19.74 271 GLY A C 1
ATOM 2047 O O . GLY A 1 272 ? -8.881 8.595 -44.891 1.00 20.46 271 GLY A O 1
ATOM 2048 N N . VAL A 1 273 ? -8.923 7.088 -46.523 1.00 16.92 272 VAL A N 1
ATOM 2049 C CA . VAL A 1 273 ? -10.251 6.620 -46.236 1.00 15.99 272 VAL A CA 1
ATOM 2050 C C . VAL A 1 273 ? -10.238 5.847 -44.950 1.00 14.95 272 VAL A C 1
ATOM 2051 O O . VAL A 1 273 ? -9.288 5.069 -44.702 1.00 15.01 272 VAL A O 1
ATOM 2055 N N . VAL A 1 274 ? -11.260 6.065 -44.114 1.00 15.66 273 VAL A N 1
ATOM 2056 C CA . VAL A 1 274 ? -11.402 5.317 -42.825 1.00 14.20 273 VAL A CA 1
ATOM 2057 C C . VAL A 1 274 ? -12.116 4.018 -43.134 1.00 15.02 273 VAL A C 1
ATOM 2058 O O . VAL A 1 274 ? -13.331 3.997 -43.277 1.00 15.88 273 VAL A O 1
ATOM 2062 N N . VAL A 1 275 ? -11.336 2.957 -43.305 1.00 14.35 274 VAL A N 1
ATOM 2063 C CA . VAL A 1 275 ? -11.855 1.634 -43.686 1.00 14.98 274 VAL A CA 1
ATOM 2064 C C . VAL A 1 275 ? -11.051 0.536 -43.016 1.00 16.27 274 VAL A C 1
ATOM 2065 O O . VAL A 1 275 ? -9.800 0.657 -42.861 1.00 16.84 274 VAL A O 1
ATOM 2069 N N . PHE A 1 276 ? -11.761 -0.524 -42.640 1.00 13.88 275 PHE A N 1
ATOM 2070 C CA . PHE A 1 276 ? -11.209 -1.735 -42.025 1.00 13.75 275 PHE A CA 1
ATOM 2071 C C . PHE A 1 276 ? -11.576 -2.947 -42.882 1.00 13.50 275 PHE A C 1
ATOM 2072 O O . PHE A 1 276 ? -12.667 -3.054 -43.408 1.00 15.00 275 PHE A O 1
ATOM 2080 N N . GLY A 1 277 ? -10.673 -3.892 -42.924 1.00 14.84 276 GLY A N 1
ATOM 2081 C CA . GLY A 1 277 ? -10.863 -5.142 -43.622 1.00 13.90 276 GLY A CA 1
ATOM 2082 C C . GLY A 1 277 ? -10.728 -6.335 -42.680 1.00 15.21 276 GLY A C 1
ATOM 2083 O O . GLY A 1 277 ? -9.842 -6.379 -41.830 1.00 14.80 276 GLY A O 1
ATOM 2084 N N . GLU A 1 278 ? -11.565 -7.322 -42.955 1.00 14.05 277 GLU A N 1
ATOM 2085 C CA . GLU A 1 278 ? -11.757 -8.548 -42.190 1.00 14.43 277 GLU A CA 1
ATOM 2086 C C . GLU A 1 278 ? -11.575 -9.799 -43.030 1.00 14.59 277 GLU A C 1
ATOM 2087 O O . GLU A 1 278 ? -12.575 -10.392 -43.541 1.00 15.24 277 GLU A O 1
ATOM 2093 N N . PRO A 1 279 ? -10.319 -10.227 -43.228 1.00 14.21 278 PRO A N 1
ATOM 2094 C CA . PRO A 1 279 ? -10.188 -11.595 -43.682 1.00 14.00 278 PRO A CA 1
ATOM 2095 C C . PRO A 1 279 ? -10.693 -12.576 -42.628 1.00 14.04 278 PRO A C 1
ATOM 2096 O O . PRO A 1 279 ? -10.761 -12.273 -41.395 1.00 14.10 278 PRO A O 1
ATOM 2100 N N . ILE A 1 280 ? -11.011 -13.763 -43.082 1.00 15.05 279 ILE A N 1
ATOM 2101 C CA . ILE A 1 280 ? -11.538 -14.788 -42.179 1.00 15.36 279 ILE A CA 1
ATOM 2102 C C . ILE A 1 280 ? -10.672 -16.039 -42.250 1.00 16.61 279 ILE A C 1
ATOM 2103 O O . ILE A 1 280 ? -9.831 -16.177 -43.123 1.00 17.43 279 ILE A O 1
ATOM 2108 N N . THR A 1 281 ? -10.883 -16.968 -41.332 1.00 15.27 280 THR A N 1
ATOM 2109 C CA . THR A 1 281 ? -10.109 -18.174 -41.344 1.00 16.53 280 THR A CA 1
ATOM 2110 C C . THR A 1 281 ? -10.070 -18.896 -42.708 1.00 16.86 280 THR A C 1
ATOM 2111 O O . THR A 1 281 ? -9.023 -19.418 -43.123 1.00 15.72 280 THR A O 1
ATOM 2115 N N . ALA A 1 282 ? -11.222 -18.998 -43.356 1.00 17.04 281 ALA A N 1
ATOM 2116 C CA . ALA A 1 282 ? -11.301 -19.667 -44.647 1.00 16.63 281 ALA A CA 1
ATOM 2117 C C . ALA A 1 282 ? -10.420 -18.975 -45.696 1.00 17.44 281 ALA A C 1
ATOM 2118 O O . ALA A 1 282 ? -9.789 -19.652 -46.488 1.00 20.15 281 ALA A O 1
ATOM 2120 N N . SER A 1 283 ? -10.383 -17.661 -45.734 1.00 16.28 282 SER A N 1
ATOM 2121 C CA . SER A 1 283 ? -9.559 -16.992 -46.743 1.00 17.04 282 SER A CA 1
ATOM 2122 C C . SER A 1 283 ? -8.047 -17.054 -46.501 1.00 17.13 282 SER A C 1
ATOM 2123 O O . SER A 1 283 ? -7.268 -16.973 -47.447 1.00 15.56 282 SER A O 1
ATOM 2126 N N . LEU A 1 284 ? -7.642 -17.314 -45.266 1.00 16.99 283 LEU A N 1
ATOM 2127 C CA . LEU A 1 284 ? -6.248 -17.486 -44.914 1.00 17.46 283 LEU A CA 1
ATOM 2128 C C . LEU A 1 284 ? -5.820 -18.946 -44.965 1.00 17.90 283 LEU A C 1
ATOM 2129 O O . LEU A 1 284 ? -4.642 -19.201 -45.085 1.00 18.99 283 LEU A O 1
ATOM 2134 N N . GLY A 1 285 ? -6.763 -19.875 -44.847 1.00 17.30 284 GLY A N 1
ATOM 2135 C CA . GLY A 1 285 ? -6.447 -21.282 -44.574 1.00 16.34 284 GLY A CA 1
ATOM 2136 C C . GLY A 1 285 ? -6.642 -22.345 -45.642 1.00 16.90 284 GLY A C 1
ATOM 2137 O O . GLY A 1 285 ? -6.210 -23.497 -45.447 1.00 19.72 284 GLY A O 1
ATOM 2138 N N . THR A 1 286 ? -7.374 -22.025 -46.696 1.00 18.87 285 THR A N 1
ATOM 2139 C CA . THR A 1 286 ? -7.697 -22.985 -47.751 1.00 20.02 285 THR A CA 1
ATOM 2140 C C . THR A 1 286 ? -7.954 -22.212 -49.020 1.00 20.08 285 THR A C 1
ATOM 2141 O O . THR A 1 286 ? -7.833 -20.976 -49.065 1.00 19.02 285 THR A O 1
ATOM 2145 N N . ASP A 1 287 ? -8.278 -22.929 -50.074 1.00 20.99 286 ASP A N 1
ATOM 2146 C CA . ASP A 1 287 ? -8.553 -22.284 -51.368 1.00 19.76 286 ASP A CA 1
ATOM 2147 C C . ASP A 1 287 ? -9.741 -22.931 -52.038 1.00 19.79 286 ASP A C 1
ATOM 2148 O O . ASP A 1 287 ? -10.248 -24.005 -51.612 1.00 18.26 286 ASP A O 1
ATOM 2153 N N . GLY A 1 288 ? -10.177 -22.292 -53.115 1.00 17.76 287 GLY A N 1
ATOM 2154 C CA . GLY A 1 288 ? -11.393 -22.717 -53.765 1.00 20.48 287 GLY A CA 1
ATOM 2155 C C . GLY A 1 288 ? -11.267 -23.880 -54.736 1.00 20.96 287 GLY A C 1
ATOM 2156 O O . GLY A 1 288 ? -12.259 -24.222 -55.420 1.00 21.96 287 GLY A O 1
ATOM 2157 N N . SER A 1 289 ? -10.086 -24.518 -54.828 1.00 22.97 288 SER A N 1
ATOM 2158 C CA . SER A 1 289 ? -9.953 -25.719 -55.706 1.00 23.70 288 SER A CA 1
ATOM 2159 C C . SER A 1 289 ? -10.983 -26.788 -55.300 1.00 21.88 288 SER A C 1
ATOM 2160 O O . SER A 1 289 ? -11.506 -27.521 -56.150 1.00 22.95 288 SER A O 1
ATOM 2163 N N . HIS A 1 290 ? -11.399 -26.779 -54.037 1.00 20.77 289 HIS A N 1
ATOM 2164 C CA . HIS A 1 290 ? -12.278 -27.847 -53.516 1.00 22.27 289 HIS A CA 1
ATOM 2165 C C . HIS A 1 290 ? -13.694 -27.756 -53.971 1.00 21.66 289 HIS A C 1
ATOM 2166 O O . HIS A 1 290 ? -14.410 -28.728 -53.859 1.00 21.59 289 HIS A O 1
ATOM 2173 N N . TYR A 1 291 ? -14.114 -26.622 -54.529 1.00 20.67 290 TYR A N 1
ATOM 2174 C CA . TYR A 1 291 ? -15.413 -26.577 -55.115 1.00 21.83 290 TYR A CA 1
ATOM 2175 C C . TYR A 1 291 ? -15.556 -27.638 -56.243 1.00 23.25 290 TYR A C 1
ATOM 2176 O O . TYR A 1 291 ? -16.667 -27.995 -56.572 1.00 24.71 290 TYR A O 1
ATOM 2185 N N . TRP A 1 292 ? -14.448 -28.059 -56.843 1.00 22.41 291 TRP A N 1
ATOM 2186 C CA . TRP A 1 292 ? -14.441 -28.993 -57.999 1.00 23.06 291 TRP A CA 1
ATOM 2187 C C . TRP A 1 292 ? -14.198 -30.408 -57.514 1.00 24.34 291 TRP A C 1
ATOM 2188 O O . TRP A 1 292 ? -13.976 -31.294 -58.336 1.00 25.05 291 TRP A O 1
ATOM 2199 N N . SER A 1 293 ? -14.264 -30.641 -56.207 1.00 22.50 292 SER A N 1
ATOM 2200 C CA . SER A 1 293 ? -14.026 -31.974 -55.640 1.00 26.16 292 SER A CA 1
ATOM 2201 C C . SER A 1 293 ? -15.037 -32.977 -56.205 1.00 27.11 292 SER A C 1
ATOM 2202 O O . SER A 1 293 ? -16.226 -32.623 -56.364 1.00 24.54 292 SER A O 1
ATOM 2205 N N . LYS A 1 294 ? -14.561 -34.218 -56.463 1.00 25.63 293 LYS A N 1
ATOM 2206 C CA . LYS A 1 294 ? -15.451 -35.284 -56.964 1.00 28.81 293 LYS A CA 1
ATOM 2207 C C . LYS A 1 294 ? -16.502 -35.611 -55.899 1.00 27.75 293 LYS A C 1
ATOM 2208 O O . LYS A 1 294 ? -17.595 -36.078 -56.205 1.00 30.44 293 LYS A O 1
ATOM 2210 N N . ASN A 1 295 ? -16.159 -35.357 -54.649 1.00 27.77 294 ASN A N 1
ATOM 2211 C CA . ASN A 1 295 ? -17.064 -35.573 -53.546 1.00 24.05 294 ASN A CA 1
ATOM 2212 C C . ASN A 1 295 ? -17.972 -34.330 -53.338 1.00 25.66 294 ASN A C 1
ATOM 2213 O O . ASN A 1 295 ? -17.562 -33.306 -52.762 1.00 24.49 294 ASN A O 1
ATOM 2218 N N . TRP A 1 296 ? -19.215 -34.450 -53.765 1.00 25.45 295 TRP A N 1
ATOM 2219 C CA . TRP A 1 296 ? -20.177 -33.340 -53.673 1.00 22.20 295 TRP A CA 1
ATOM 2220 C C . TRP A 1 296 ? -20.234 -32.748 -52.256 1.00 24.80 295 TRP A C 1
ATOM 2221 O O . TRP A 1 296 ? -20.375 -31.516 -52.100 1.00 22.81 295 TRP A O 1
ATOM 2232 N N . ALA A 1 297 ? -20.193 -33.609 -51.239 1.00 23.41 296 ALA A N 1
ATOM 2233 C CA . ALA A 1 297 ? -20.426 -33.168 -49.858 1.00 25.17 296 ALA A CA 1
ATOM 2234 C C . ALA A 1 297 ? -19.251 -32.292 -49.381 1.00 25.15 296 ALA A C 1
ATOM 2235 O O . ALA A 1 297 ? -19.449 -31.335 -48.621 1.00 22.31 296 ALA A O 1
ATOM 2237 N N . LYS A 1 298 ? -18.064 -32.621 -49.869 1.00 23.82 297 LYS A N 1
ATOM 2238 C CA . LYS A 1 298 ? -16.865 -31.891 -49.554 1.00 23.29 297 LYS A CA 1
ATOM 2239 C C . LYS A 1 298 ? -16.923 -30.545 -50.219 1.00 21.51 297 LYS A C 1
ATOM 2240 O O . LYS A 1 298 ? -16.779 -29.543 -49.568 1.00 22.65 297 LYS A O 1
ATOM 2246 N N . ALA A 1 299 ? -17.262 -30.523 -51.503 1.00 20.37 298 ALA A N 1
ATOM 2247 C CA . ALA A 1 299 ? -17.367 -29.329 -52.229 1.00 19.44 298 ALA A CA 1
ATOM 2248 C C . ALA A 1 299 ? -18.409 -28.381 -51.653 1.00 21.51 298 ALA A C 1
ATOM 2249 O O . ALA A 1 299 ? -18.177 -27.177 -51.549 1.00 22.02 298 ALA A O 1
ATOM 2251 N N . ALA A 1 300 ? -19.555 -28.927 -51.265 1.00 18.91 299 ALA A N 1
ATOM 2252 C CA . ALA A 1 300 ? -20.627 -28.129 -50.684 1.00 18.18 299 ALA A CA 1
ATOM 2253 C C . ALA A 1 300 ? -20.225 -27.518 -49.361 1.00 17.90 299 ALA A C 1
ATOM 2254 O O . ALA A 1 300 ? -20.748 -26.481 -48.999 1.00 15.80 299 ALA A O 1
ATOM 2256 N N . ALA A 1 301 ? -19.336 -28.190 -48.641 1.00 18.54 300 ALA A N 1
ATOM 2257 C CA . ALA A 1 301 ? -18.860 -27.718 -47.361 1.00 18.00 300 ALA A CA 1
ATOM 2258 C C . ALA A 1 301 ? -18.149 -26.361 -47.477 1.00 17.98 300 ALA A C 1
ATOM 2259 O O . ALA A 1 301 ? -18.098 -25.637 -46.509 1.00 19.59 300 ALA A O 1
ATOM 2261 N N . PHE A 1 302 ? -17.615 -26.038 -48.659 1.00 18.50 301 PHE A N 1
ATOM 2262 C CA . PHE A 1 302 ? -16.949 -24.778 -48.936 1.00 17.90 301 PHE A CA 1
ATOM 2263 C C . PHE A 1 302 ? -17.917 -23.650 -49.380 1.00 18.15 301 PHE A C 1
ATOM 2264 O O . PHE A 1 302 ? -17.497 -22.485 -49.487 1.00 16.52 301 PHE A O 1
ATOM 2272 N N . VAL A 1 303 ? -19.181 -23.969 -49.684 1.00 16.38 302 VAL A N 1
ATOM 2273 C CA . VAL A 1 303 ? -20.113 -22.977 -50.246 1.00 17.64 302 VAL A CA 1
ATOM 2274 C C . VAL A 1 303 ? -20.440 -21.918 -49.189 1.00 17.11 302 VAL A C 1
ATOM 2275 O O . VAL A 1 303 ? -21.004 -22.204 -48.126 1.00 16.44 302 VAL A O 1
ATOM 2279 N N . THR A 1 304 ? -20.021 -20.694 -49.490 1.00 18.63 303 THR A N 1
ATOM 2280 C CA . THR A 1 304 ? -20.210 -19.518 -48.630 1.00 17.43 303 THR A CA 1
ATOM 2281 C C . THR A 1 304 ? -20.006 -18.320 -49.509 1.00 16.30 303 THR A C 1
ATOM 2282 O O . THR A 1 304 ? -19.434 -18.460 -50.627 1.00 16.21 303 THR A O 1
ATOM 2286 N N . SER A 1 305 ? -20.492 -17.170 -49.112 1.00 15.41 304 SER A N 1
ATOM 2287 C CA . SER A 1 305 ? -20.331 -15.940 -49.964 1.00 17.82 304 SER A CA 1
ATOM 2288 C C . SER A 1 305 ? -19.682 -14.826 -49.184 1.00 16.79 304 SER A C 1
ATOM 2289 O O . SER A 1 305 ? -20.072 -14.605 -48.044 1.00 17.70 304 SER A O 1
ATOM 2292 N N . PRO A 1 306 ? -18.657 -14.178 -49.691 1.00 17.55 305 PRO A N 1
ATOM 2293 C CA . PRO A 1 306 ? -17.993 -14.513 -50.912 1.00 17.00 305 PRO A CA 1
ATOM 2294 C C . PRO A 1 306 ? -17.323 -15.891 -50.790 1.00 18.54 305 PRO A C 1
ATOM 2295 O O . PRO A 1 306 ? -17.054 -16.376 -49.684 1.00 16.40 305 PRO A O 1
ATOM 2299 N N . PRO A 1 307 ? -17.107 -16.535 -51.920 1.00 20.58 306 PRO A N 1
ATOM 2300 C CA . PRO A 1 307 ? -16.503 -17.879 -51.866 1.00 18.51 306 PRO A CA 1
ATOM 2301 C C . PRO A 1 307 ? -15.025 -17.842 -51.558 1.00 17.76 306 PRO A C 1
ATOM 2302 O O . PRO A 1 307 ? -14.356 -16.802 -51.682 1.00 18.63 306 PRO A O 1
ATOM 2306 N N . VAL A 1 308 ? -14.516 -19.001 -51.188 1.00 17.36 307 VAL A N 1
ATOM 2307 C CA . VAL A 1 308 ? -13.105 -19.222 -51.027 1.00 19.12 307 VAL A CA 1
ATOM 2308 C C . VAL A 1 308 ? -12.487 -19.090 -52.432 1.00 18.24 307 VAL A C 1
ATOM 2309 O O . VAL A 1 308 ? -12.958 -19.715 -53.397 1.00 18.79 307 VAL A O 1
ATOM 2313 N N . ASN A 1 309 ? -11.509 -18.222 -52.568 1.00 17.09 308 ASN A N 1
ATOM 2314 C CA . ASN A 1 309 ? -11.037 -17.919 -53.873 1.00 18.87 308 ASN A CA 1
ATOM 2315 C C . ASN A 1 309 ? -10.302 -19.122 -54.503 1.00 18.15 308 ASN A C 1
ATOM 2316 O O . ASN A 1 309 ? -9.446 -19.691 -53.893 1.00 16.56 308 ASN A O 1
ATOM 2321 N N . PRO A 1 310 ? -10.590 -19.447 -55.770 1.00 21.98 309 PRO A N 1
ATOM 2322 C CA . PRO A 1 310 ? -9.830 -20.543 -56.443 1.00 22.97 309 PRO A CA 1
ATOM 2323 C C . PRO A 1 310 ? -8.357 -20.244 -56.681 1.00 23.51 309 PRO A C 1
ATOM 2324 O O . PRO A 1 310 ? -7.599 -21.177 -56.808 1.00 27.55 309 PRO A O 1
ATOM 2328 N N . ASP A 1 311 ? -7.916 -18.976 -56.672 1.00 22.63 310 ASP A N 1
ATOM 2329 C CA . ASP A 1 311 ? -6.479 -18.676 -56.868 1.00 24.47 310 ASP A CA 1
ATOM 2330 C C . ASP A 1 311 ? -5.755 -19.014 -55.562 1.00 24.20 310 ASP A C 1
ATOM 2331 O O . ASP A 1 311 ? -5.951 -18.353 -54.504 1.00 20.39 310 ASP A O 1
ATOM 2336 N N . PRO A 1 312 ? -4.897 -20.020 -55.615 1.00 24.56 311 PRO A N 1
ATOM 2337 C CA . PRO A 1 312 ? -4.220 -20.476 -54.436 1.00 24.22 311 PRO A CA 1
ATOM 2338 C C . PRO A 1 312 ? -3.108 -19.577 -53.957 1.00 23.10 311 PRO A C 1
ATOM 2339 O O . PRO A 1 312 ? -2.563 -19.866 -52.943 1.00 25.18 311 PRO A O 1
ATOM 2343 N N . THR A 1 313 ? -2.805 -18.479 -54.632 1.00 24.11 312 THR A N 1
ATOM 2344 C CA . THR A 1 313 ? -1.881 -17.495 -54.080 1.00 24.60 312 THR A CA 1
ATOM 2345 C C . THR A 1 313 ? -2.612 -16.468 -53.202 1.00 22.74 312 THR A C 1
ATOM 2346 O O . THR A 1 313 ? -1.984 -15.594 -52.607 1.00 19.04 312 THR A O 1
ATOM 2350 N N . THR A 1 314 ? -3.931 -16.584 -53.104 1.00 20.22 313 THR A N 1
ATOM 2351 C CA . THR A 1 314 ? -4.691 -15.607 -52.358 1.00 19.68 313 THR A CA 1
ATOM 2352 C C . THR A 1 314 ? -4.315 -15.499 -50.890 1.00 19.16 313 THR A C 1
ATOM 2353 O O . THR A 1 314 ? -4.138 -14.373 -50.385 1.00 18.96 313 THR A O 1
ATOM 2357 N N . ALA A 1 315 ? -4.300 -16.629 -50.187 1.00 17.06 314 ALA A N 1
ATOM 2358 C CA . ALA A 1 315 ? -3.988 -16.625 -48.751 1.00 20.87 314 ALA A CA 1
ATOM 2359 C C . ALA A 1 315 ? -2.654 -15.888 -48.394 1.00 22.23 314 ALA A C 1
ATOM 2360 O O . ALA A 1 315 ? -2.587 -15.066 -47.468 1.00 22.45 314 ALA A O 1
ATOM 2362 N N . ASP A 1 316 ? -1.621 -16.153 -49.193 1.00 21.06 315 ASP A N 1
ATOM 2363 C CA . ASP A 1 316 ? -0.325 -15.529 -48.966 1.00 22.64 315 ASP A CA 1
ATOM 2364 C C . ASP A 1 316 ? -0.378 -14.034 -49.171 1.00 20.37 315 ASP A C 1
ATOM 2365 O O . ASP A 1 316 ? 0.237 -13.297 -48.428 1.00 17.38 315 ASP A O 1
ATOM 2370 N N . HIS A 1 317 ? -1.187 -13.615 -50.152 1.00 19.06 316 HIS A N 1
ATOM 2371 C CA . HIS A 1 317 ? -1.407 -12.214 -50.372 1.00 20.22 316 HIS A CA 1
ATOM 2372 C C . HIS A 1 317 ? -2.125 -11.556 -49.173 1.00 19.44 316 HIS A C 1
ATOM 2373 O O . HIS A 1 317 ? -1.714 -10.489 -48.697 1.00 16.48 316 HIS A O 1
ATOM 2380 N N . LEU A 1 318 ? -3.174 -12.211 -48.678 1.00 17.92 317 LEU A N 1
ATOM 2381 C CA . LEU A 1 318 ? -3.935 -11.699 -47.567 1.00 18.24 317 LEU A CA 1
ATOM 2382 C C . LEU A 1 318 ? -3.072 -11.653 -46.340 1.00 18.44 317 LEU A C 1
ATOM 2383 O O . LEU A 1 318 ? -3.172 -10.738 -45.577 1.00 16.36 317 LEU A O 1
ATOM 2388 N N . THR A 1 319 ? -2.208 -12.630 -46.200 1.00 17.84 318 THR A N 1
ATOM 2389 C CA . THR A 1 319 ? -1.295 -12.695 -45.079 1.00 19.73 318 THR A CA 1
ATOM 2390 C C . THR A 1 319 ? -0.302 -11.540 -45.163 1.00 18.13 318 THR A C 1
ATOM 2391 O O . THR A 1 319 ? 0.011 -10.920 -44.139 1.00 17.42 318 THR A O 1
ATOM 2395 N N . CYS A 1 320 ? 0.241 -11.249 -46.348 1.00 17.67 319 CYS A N 1
ATOM 2396 C CA . CYS A 1 320 ? 1.047 -10.016 -46.538 1.00 18.72 319 CYS A CA 1
ATOM 2397 C C . CYS A 1 320 ? 0.362 -8.752 -46.104 1.00 17.44 319 CYS A C 1
ATOM 2398 O O . CYS A 1 320 ? 1.021 -7.866 -45.508 1.00 17.00 319 CYS A O 1
ATOM 2401 N N . LEU A 1 321 ? -0.947 -8.644 -46.366 1.00 16.13 320 LEU A N 1
ATOM 2402 C CA . LEU A 1 321 ? -1.688 -7.398 -46.021 1.00 17.83 320 LEU A CA 1
ATOM 2403 C C . LEU A 1 321 ? -2.114 -7.292 -44.555 1.00 16.70 320 LEU A C 1
ATOM 2404 O O . LEU A 1 321 ? -2.270 -6.174 -44.040 1.00 17.89 320 LEU A O 1
ATOM 2409 N N . LEU A 1 322 ? -2.258 -8.419 -43.892 1.00 17.37 321 LEU A N 1
ATOM 2410 C CA . LEU A 1 322 ? -2.254 -8.415 -42.416 1.00 17.33 321 LEU A CA 1
ATOM 2411 C C . LEU A 1 322 ? -0.954 -7.915 -41.853 1.00 19.90 321 LEU A C 1
ATOM 2412 O O . LEU A 1 322 ? -0.908 -7.080 -40.934 1.00 20.14 321 LEU A O 1
ATOM 2417 N N . SER A 1 323 ? 0.150 -8.356 -42.432 1.00 20.30 322 SER A N 1
ATOM 2418 C CA . SER A 1 323 ? 1.477 -7.852 -42.016 1.00 22.50 322 SER A CA 1
ATOM 2419 C C . SER A 1 323 ? 1.726 -6.403 -42.253 1.00 22.61 322 SER A C 1
ATOM 2420 O O . SER A 1 323 ? 2.412 -5.773 -41.482 1.00 23.13 322 SER A O 1
ATOM 2423 N N . SER A 1 324 ? 1.196 -5.861 -43.298 1.00 20.61 323 SER A N 1
ATOM 2424 C CA . SER A 1 324 ? 1.461 -4.459 -43.595 1.00 21.28 323 SER A CA 1
ATOM 2425 C C . SER A 1 324 ? 0.465 -3.523 -42.926 1.00 21.23 323 SER A C 1
ATOM 2426 O O . SER A 1 324 ? 0.600 -2.321 -43.076 1.00 24.39 323 SER A O 1
ATOM 2429 N N . GLY A 1 325 ? -0.573 -4.054 -42.262 1.00 20.06 324 GLY A N 1
ATOM 2430 C CA . GLY A 1 325 ? -1.561 -3.221 -41.555 1.00 19.98 324 GLY A CA 1
ATOM 2431 C C . GLY A 1 325 ? -2.744 -2.830 -42.372 1.00 19.90 324 GLY A C 1
ATOM 2432 O O . GLY A 1 325 ? -3.596 -2.094 -41.900 1.00 19.04 324 GLY A O 1
ATOM 2433 N N . ASP A 1 326 ? -2.821 -3.291 -43.641 1.00 17.86 325 ASP A N 1
ATOM 2434 C CA . ASP A 1 326 ? -3.968 -2.982 -44.428 1.00 17.32 325 ASP A CA 1
ATOM 2435 C C . ASP A 1 326 ? -5.207 -3.783 -44.022 1.00 15.38 325 ASP A C 1
ATOM 2436 O O . ASP A 1 326 ? -6.314 -3.273 -44.165 1.00 16.79 325 ASP A O 1
ATOM 2441 N N . LEU A 1 327 ? -5.029 -5.010 -43.540 1.00 13.51 326 LEU A N 1
ATOM 2442 C CA . LEU A 1 327 ? -6.142 -5.829 -43.026 1.00 14.18 326 LEU A CA 1
ATOM 2443 C C . LEU A 1 327 ? -5.842 -5.892 -41.523 1.00 14.43 326 LEU A C 1
ATOM 2444 O O . LEU A 1 327 ? -4.699 -6.231 -41.150 1.00 17.73 326 LEU A O 1
ATOM 2449 N N . GLN A 1 328 ? -6.766 -5.421 -40.692 1.00 13.08 327 GLN A N 1
ATOM 2450 C CA . GLN A 1 328 ? -6.481 -5.223 -39.279 1.00 13.41 327 GLN A CA 1
ATOM 2451 C C . GLN A 1 328 ? -7.083 -6.224 -38.301 1.00 13.33 327 GLN A C 1
ATOM 2452 O O . GLN A 1 328 ? -6.679 -6.254 -37.136 1.00 11.03 327 GLN A O 1
ATOM 2458 N N . VAL A 1 329 ? -8.107 -6.955 -38.719 1.00 13.17 328 VAL A N 1
ATOM 2459 C CA . VAL A 1 329 ? -8.808 -7.870 -37.802 1.00 13.69 328 VAL A CA 1
ATOM 2460 C C . VAL A 1 329 ? -9.002 -9.185 -38.499 1.00 14.26 328 VAL A C 1
ATOM 2461 O O . VAL A 1 329 ? -9.014 -9.287 -39.762 1.00 15.27 328 VAL A O 1
ATOM 2465 N N . THR A 1 330 ? -9.132 -10.225 -37.715 1.00 14.95 329 THR A N 1
ATOM 2466 C CA . THR A 1 330 ? -9.426 -11.523 -38.284 1.00 14.20 329 THR A CA 1
ATOM 2467 C C . THR A 1 330 ? -10.734 -12.013 -37.679 1.00 14.41 329 THR A C 1
ATOM 2468 O O . THR A 1 330 ? -10.966 -11.922 -36.454 1.00 13.32 329 THR A O 1
ATOM 2472 N N . GLY A 1 331 ? -11.563 -12.605 -38.500 1.00 15.70 330 GLY A N 1
ATOM 2473 C CA . GLY A 1 331 ? -12.789 -13.289 -37.993 1.00 15.86 330 GLY A CA 1
ATOM 2474 C C . GLY A 1 331 ? -12.923 -14.711 -38.561 1.00 14.48 330 GLY A C 1
ATOM 2475 O O . GLY A 1 331 ? -12.068 -15.151 -39.285 1.00 15.86 330 GLY A O 1
ATOM 2476 N N . SER A 1 332 ? -13.990 -15.410 -38.197 1.00 13.59 331 SER A N 1
ATOM 2477 C CA . SER A 1 332 ? -14.333 -16.699 -38.751 1.00 13.44 331 SER A CA 1
ATOM 2478 C C . SER A 1 332 ? -15.488 -16.672 -39.762 1.00 15.54 331 SER A C 1
ATOM 2479 O O . SER A 1 332 ? -15.513 -17.497 -40.720 1.00 14.14 331 SER A O 1
ATOM 2482 N N . ALA A 1 333 ? -16.453 -15.768 -39.558 1.00 15.66 332 ALA A N 1
ATOM 2483 C CA . ALA A 1 333 ? -17.796 -15.858 -40.166 1.00 15.74 332 ALA A CA 1
ATOM 2484 C C . ALA A 1 333 ? -18.409 -17.209 -39.984 1.00 15.77 332 ALA A C 1
ATOM 2485 O O . ALA A 1 333 ? -19.167 -17.668 -40.843 1.00 18.98 332 ALA A O 1
ATOM 2487 N N . HIS A 1 334 ? -18.140 -17.840 -38.863 1.00 14.86 333 HIS A N 1
ATOM 2488 C CA . HIS A 1 334 ? -18.542 -19.238 -38.660 1.00 14.78 333 HIS A CA 1
ATOM 2489 C C . HIS A 1 334 ? -20.063 -19.398 -38.787 1.00 15.07 333 HIS A C 1
ATOM 2490 O O . HIS A 1 334 ? -20.821 -18.791 -38.036 1.00 13.49 333 HIS A O 1
ATOM 2497 N N . CYS A 1 335 ? -20.471 -20.299 -39.650 1.00 15.79 334 CYS A N 1
ATOM 2498 C CA . CYS A 1 335 ? -21.894 -20.485 -39.988 1.00 16.89 334 CYS A CA 1
ATOM 2499 C C . CYS A 1 335 ? -22.018 -21.832 -40.631 1.00 17.03 334 CYS A C 1
ATOM 2500 O O . CYS A 1 335 ? -21.867 -21.961 -41.836 1.00 16.47 334 CYS A O 1
ATOM 2503 N N . THR A 1 336 ? -22.227 -22.852 -39.806 1.00 16.69 335 THR A N 1
ATOM 2504 C CA . THR A 1 336 ? -22.134 -24.209 -40.308 1.00 18.34 335 THR A CA 1
ATOM 2505 C C . THR A 1 336 ? -23.470 -24.936 -40.536 1.00 18.91 335 THR A C 1
ATOM 2506 O O . THR A 1 336 ? -24.446 -24.682 -39.852 1.00 19.04 335 THR A O 1
ATOM 2510 N N . PHE A 1 337 ? -23.445 -25.827 -41.522 1.00 19.56 336 PHE A N 1
ATOM 2511 C CA . PHE A 1 337 ? -24.607 -26.643 -41.902 1.00 18.36 336 PHE A CA 1
ATOM 2512 C C . PHE A 1 337 ? -24.088 -28.051 -42.167 1.00 17.01 336 PHE A C 1
ATOM 2513 O O . PHE A 1 337 ? -22.982 -28.265 -42.688 1.00 19.21 336 PHE A O 1
ATOM 2521 N N . THR A 1 338 ? -24.862 -29.026 -41.765 1.00 17.78 337 THR A N 1
ATOM 2522 C CA . THR A 1 338 ? -24.504 -30.407 -41.992 1.00 17.68 337 THR A CA 1
ATOM 2523 C C . THR A 1 338 ? -24.555 -30.726 -43.463 1.00 17.33 337 THR A C 1
ATOM 2524 O O . THR A 1 338 ? -25.175 -29.982 -44.264 1.00 18.50 337 THR A O 1
ATOM 2528 N N . THR A 1 339 ? -23.982 -31.861 -43.820 1.00 18.00 338 THR A N 1
ATOM 2529 C CA . THR A 1 339 ? -24.143 -32.398 -45.168 1.00 19.54 338 THR A CA 1
ATOM 2530 C C . THR A 1 339 ? -25.611 -32.523 -45.587 1.00 20.67 338 THR A C 1
ATOM 2531 O O . THR A 1 339 ? -25.960 -32.115 -46.716 1.00 21.22 338 THR A O 1
ATOM 2535 N N . ALA A 1 340 ? -26.493 -33.004 -44.700 1.00 20.09 339 ALA A N 1
ATOM 2536 C CA . ALA A 1 340 ? -27.922 -33.118 -45.047 1.00 22.82 339 ALA A CA 1
ATOM 2537 C C . ALA A 1 340 ? -28.515 -31.733 -45.376 1.00 22.93 339 ALA A C 1
ATOM 2538 O O . ALA A 1 340 ? -29.313 -31.592 -46.312 1.00 21.24 339 ALA A O 1
ATOM 2540 N N . GLN A 1 341 ? -28.177 -30.746 -44.538 1.00 19.99 340 GLN A N 1
ATOM 2541 C CA . GLN A 1 341 ? -28.576 -29.348 -44.796 1.00 19.16 340 GLN A CA 1
ATOM 2542 C C . GLN A 1 341 ? -28.049 -28.768 -46.111 1.00 19.93 340 GLN A C 1
ATOM 2543 O O . GLN A 1 341 ? -28.811 -28.137 -46.876 1.00 19.97 340 GLN A O 1
ATOM 2549 N N . LYS A 1 342 ? -26.757 -28.936 -46.357 1.00 17.66 341 LYS A N 1
ATOM 2550 C CA . LYS A 1 342 ? -26.181 -28.535 -47.632 1.00 19.41 341 LYS A CA 1
ATOM 2551 C C . LYS A 1 342 ? -26.942 -29.241 -48.813 1.00 21.43 341 LYS A C 1
ATOM 2552 O O . LYS A 1 342 ? -27.178 -28.615 -49.833 1.00 19.58 341 LYS A O 1
ATOM 2558 N N . ALA A 1 343 ? -27.345 -30.510 -48.615 1.00 21.67 342 ALA A N 1
ATOM 2559 C CA . ALA A 1 343 ? -27.884 -31.376 -49.681 1.00 21.96 342 ALA A CA 1
ATOM 2560 C C . ALA A 1 343 ? -29.252 -30.995 -50.249 1.00 24.70 342 ALA A C 1
ATOM 2561 O O . ALA A 1 343 ? -29.651 -31.513 -51.340 1.00 25.99 342 ALA A O 1
ATOM 2563 N N . VAL A 1 344 ? -29.946 -30.076 -49.599 1.00 22.31 343 VAL A N 1
ATOM 2564 C CA . VAL A 1 344 ? -31.096 -29.478 -50.239 1.00 25.36 343 VAL A CA 1
ATOM 2565 C C . VAL A 1 344 ? -30.710 -28.822 -51.555 1.00 23.53 343 VAL A C 1
ATOM 2566 O O . VAL A 1 344 ? -31.584 -28.630 -52.413 1.00 24.58 343 VAL A O 1
ATOM 2570 N N . GLY A 1 345 ? -29.434 -28.461 -51.712 1.00 21.41 344 GLY A N 1
ATOM 2571 C CA . GLY A 1 345 ? -28.930 -27.915 -52.958 1.00 24.02 344 GLY A CA 1
ATOM 2572 C C . GLY A 1 345 ? -28.231 -28.911 -53.820 1.00 21.12 344 GLY A C 1
ATOM 2573 O O . GLY A 1 345 ? -27.459 -28.506 -54.711 1.00 24.02 344 GLY A O 1
ATOM 2574 N N . LYS A 1 346 ? -28.492 -30.206 -53.629 1.00 24.10 345 LYS A N 1
ATOM 2575 C CA . LYS A 1 346 ? -27.801 -31.237 -54.446 1.00 25.92 345 LYS A CA 1
ATOM 2576 C C . LYS A 1 346 ? -27.964 -31.027 -55.964 1.00 24.63 345 LYS A C 1
ATOM 2577 O O . LYS A 1 346 ? -27.025 -31.285 -56.733 1.00 25.73 345 LYS A O 1
ATOM 2580 N N . ASP A 1 347 ? -29.118 -30.513 -56.354 1.00 26.63 346 ASP A N 1
ATOM 2581 C CA . ASP A 1 347 ? -29.486 -30.312 -57.780 1.00 28.21 346 ASP A CA 1
ATOM 2582 C C . ASP A 1 347 ? -29.377 -28.861 -58.275 1.00 29.59 346 ASP A C 1
ATOM 2583 O O . ASP A 1 347 ? -29.621 -28.578 -59.489 1.00 27.01 346 ASP A O 1
ATOM 2588 N N . ASN A 1 348 ? -29.010 -27.945 -57.371 1.00 24.23 347 ASN A N 1
ATOM 2589 C CA . ASN A 1 348 ? -28.956 -26.549 -57.693 1.00 21.13 347 ASN A CA 1
ATOM 2590 C C . ASN A 1 348 ? -28.129 -25.825 -56.661 1.00 21.58 347 ASN A C 1
ATOM 2591 O O . ASN A 1 348 ? -28.585 -25.622 -55.519 1.00 23.53 347 ASN A O 1
ATOM 2596 N N . PHE A 1 349 ? -26.919 -25.436 -57.056 1.00 21.09 348 PHE A N 1
ATOM 2597 C CA . PHE A 1 349 ? -25.990 -24.810 -56.121 1.00 21.55 348 PHE A CA 1
ATOM 2598 C C . PHE A 1 349 ? -26.579 -23.603 -55.427 1.00 21.69 348 PHE A C 1
ATOM 2599 O O . PHE A 1 349 ? -26.239 -23.315 -54.300 1.00 21.49 348 PHE A O 1
ATOM 2607 N N . ALA A 1 350 ? -27.482 -22.921 -56.095 1.00 20.84 349 ALA A N 1
ATOM 2608 C CA . ALA A 1 350 ? -28.080 -21.707 -55.517 1.00 21.80 349 ALA A CA 1
ATOM 2609 C C . ALA A 1 350 ? -29.001 -21.996 -54.346 1.00 21.26 349 ALA A C 1
ATOM 2610 O O . ALA A 1 350 ? -29.400 -21.098 -53.659 1.00 21.00 349 ALA A O 1
ATOM 2612 N N . LEU A 1 351 ? -29.324 -23.266 -54.124 1.00 23.08 350 LEU A N 1
ATOM 2613 C CA . LEU A 1 351 ? -30.168 -23.661 -53.008 1.00 23.11 350 LEU A CA 1
ATOM 2614 C C . LEU A 1 351 ? -29.356 -24.271 -51.906 1.00 22.34 350 LEU A C 1
ATOM 2615 O O . LEU A 1 351 ? -29.926 -24.769 -50.922 1.00 22.26 350 LEU A O 1
ATOM 2620 N N . ILE A 1 352 ? -28.034 -24.290 -52.057 1.00 20.52 351 ILE A N 1
ATOM 2621 C CA . ILE A 1 352 ? -27.184 -24.793 -50.959 1.00 20.09 351 ILE A CA 1
ATOM 2622 C C . ILE A 1 352 ? -27.116 -23.698 -49.879 1.00 20.39 351 ILE A C 1
ATOM 2623 O O . ILE A 1 352 ? -26.695 -22.591 -50.182 1.00 21.47 351 ILE A O 1
ATOM 2628 N N . PRO A 1 353 ? -27.465 -23.969 -48.617 1.00 19.52 352 PRO A N 1
ATOM 2629 C CA . PRO A 1 353 ? -27.246 -22.933 -47.613 1.00 19.30 352 PRO A CA 1
ATOM 2630 C C . PRO A 1 353 ? -25.755 -22.558 -47.454 1.00 19.87 352 PRO A C 1
ATOM 2631 O O . PRO A 1 353 ? -24.880 -23.415 -47.246 1.00 19.32 352 PRO A O 1
ATOM 2635 N N . GLU A 1 354 ? -25.498 -21.263 -47.603 1.00 19.60 353 GLU A N 1
ATOM 2636 C CA . GLU A 1 354 ? -24.156 -20.700 -47.560 1.00 19.34 353 GLU A CA 1
ATOM 2637 C C . GLU A 1 354 ? -23.614 -20.645 -46.154 1.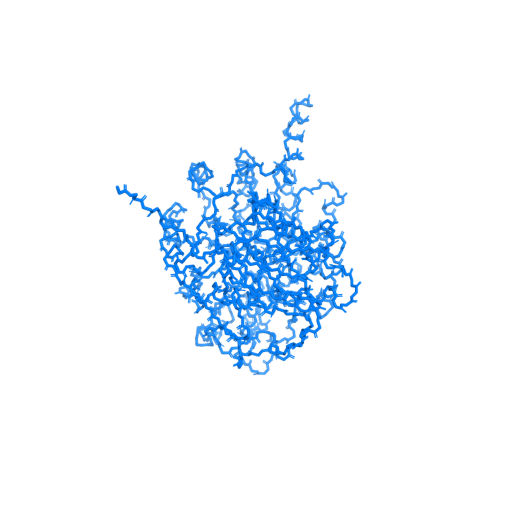00 19.56 353 GLU A C 1
ATOM 2638 O O . GLU A 1 354 ? -24.303 -20.168 -45.219 1.00 19.49 353 GLU A O 1
ATOM 2644 N N . GLY A 1 355 ? -22.374 -21.105 -45.986 1.00 17.23 354 GLY A N 1
ATOM 2645 C CA . GLY A 1 355 ? -21.692 -20.900 -44.738 1.00 17.62 354 GLY A CA 1
ATOM 2646 C C . GLY A 1 355 ? -20.673 -21.955 -44.508 1.00 18.04 354 GLY A C 1
ATOM 2647 O O . GLY A 1 355 ? -20.843 -23.120 -44.927 1.00 18.55 354 GLY A O 1
ATOM 2648 N N . THR A 1 356 ? -19.608 -21.574 -43.827 1.00 19.14 355 THR A N 1
ATOM 2649 C CA . THR A 1 356 ? -18.567 -22.519 -43.536 1.00 20.36 355 THR A CA 1
ATOM 2650 C C . THR A 1 356 ? -17.967 -22.399 -42.148 1.00 19.64 355 THR A C 1
ATOM 2651 O O . THR A 1 356 ? -18.364 -21.528 -41.379 1.00 17.77 355 THR A O 1
ATOM 2655 N N . ASN A 1 357 ? -17.077 -23.329 -41.794 1.00 17.42 356 ASN A N 1
ATOM 2656 C CA . ASN A 1 357 ? -16.397 -23.276 -40.475 1.00 18.33 356 ASN A CA 1
ATOM 2657 C C . ASN A 1 357 ? -15.186 -22.306 -40.390 1.00 18.02 356 ASN A C 1
ATOM 2658 O O . ASN A 1 357 ? -14.680 -21.809 -41.406 1.00 18.90 356 ASN A O 1
ATOM 2663 N N . GLY A 1 358 ? -14.689 -22.145 -39.181 1.00 17.33 357 GLY A N 1
ATOM 2664 C CA . GLY A 1 358 ? -13.529 -21.333 -38.914 1.00 15.89 357 GLY A CA 1
ATOM 2665 C C . GLY A 1 358 ? -13.316 -20.826 -37.500 1.00 15.56 357 GLY A C 1
ATOM 2666 O O . GLY A 1 358 ? -12.268 -20.263 -37.204 1.00 16.85 357 GLY A O 1
ATOM 2667 N N . ILE A 1 359 ? -14.281 -20.982 -36.608 1.00 15.25 358 ILE A N 1
ATOM 2668 C CA . ILE A 1 359 ? -14.221 -20.336 -35.309 1.00 14.38 358 ILE A CA 1
ATOM 2669 C C . ILE A 1 359 ? -13.134 -20.964 -34.468 1.00 15.61 358 ILE A C 1
ATOM 2670 O O . ILE A 1 359 ? -12.374 -20.254 -33.745 1.00 16.86 358 ILE A O 1
ATOM 2675 N N . GLU A 1 360 ? -12.972 -22.274 -34.604 1.00 15.56 359 GLU A N 1
ATOM 2676 C CA . GLU A 1 360 ? -12.059 -22.988 -33.742 1.00 15.40 359 GLU A CA 1
ATOM 2677 C C . GLU A 1 360 ? -10.630 -22.817 -34.219 1.00 17.88 359 GLU A C 1
ATOM 2678 O O . GLU A 1 360 ? -9.702 -22.840 -33.423 1.00 17.61 359 GLU A O 1
ATOM 2684 N N . GLU A 1 361 ? -10.446 -22.727 -35.523 1.00 17.26 360 GLU A N 1
ATOM 2685 C CA . GLU A 1 361 ? -9.098 -22.733 -36.157 1.00 17.75 360 GLU A CA 1
ATOM 2686 C C . GLU A 1 361 ? -8.459 -21.342 -36.285 1.00 16.81 360 GLU A C 1
ATOM 2687 O O . GLU A 1 361 ? -7.275 -21.232 -36.627 1.00 17.84 360 GLU A O 1
ATOM 2693 N N . ARG A 1 362 ? -9.234 -20.277 -36.049 1.00 16.50 361 ARG A N 1
ATOM 2694 C CA . ARG A 1 362 ? -8.760 -18.905 -36.348 1.00 16.14 361 ARG A CA 1
ATOM 2695 C C . ARG A 1 362 ? -7.408 -18.581 -35.734 1.00 16.56 361 ARG A C 1
ATOM 2696 O O . ARG A 1 362 ? -6.522 -18.258 -36.461 1.00 14.65 361 ARG A O 1
ATOM 2704 N N . MET A 1 363 ? -7.272 -18.692 -34.413 1.00 15.99 362 MET A N 1
ATOM 2705 C CA . MET A 1 363 ? -5.994 -18.339 -33.752 1.00 18.15 362 MET A CA 1
ATOM 2706 C C . MET A 1 363 ? -4.788 -19.132 -34.309 1.00 17.56 362 MET A C 1
ATOM 2707 O O . MET A 1 363 ? -3.733 -18.541 -34.648 1.00 15.14 362 MET A O 1
ATOM 2712 N N . SER A 1 364 ? -4.928 -20.452 -34.378 1.00 16.37 363 SER A N 1
ATOM 2713 C CA . SER A 1 364 ? -3.824 -21.313 -34.906 1.00 17.85 363 SER A CA 1
ATOM 2714 C C . SER A 1 364 ? -3.555 -21.081 -36.377 1.00 16.96 363 SER A C 1
ATOM 2715 O O . SER A 1 364 ? -2.400 -21.126 -36.800 1.00 16.99 363 SER A O 1
ATOM 2718 N N . MET A 1 365 ? -4.593 -20.816 -37.172 1.00 15.62 364 MET A N 1
ATOM 2719 C CA . MET A 1 365 ? -4.361 -20.599 -38.578 1.00 16.64 364 MET A CA 1
ATOM 2720 C C . MET A 1 365 ? -3.683 -19.252 -38.810 1.00 16.68 364 MET A C 1
ATOM 2721 O O . MET A 1 365 ? -2.818 -19.116 -39.673 1.00 15.02 364 MET A O 1
ATOM 2726 N N . VAL A 1 366 ? -4.070 -18.243 -38.025 1.00 15.40 365 VAL A N 1
ATOM 2727 C CA . VAL A 1 366 ? -3.390 -16.957 -38.136 1.00 16.56 365 VAL A CA 1
ATOM 2728 C C . VAL A 1 366 ? -1.922 -17.048 -37.733 1.00 15.29 365 VAL A C 1
ATOM 2729 O O . VAL A 1 366 ? -1.025 -16.521 -38.416 1.00 15.64 365 VAL A O 1
ATOM 2733 N N . TRP A 1 367 ? -1.683 -17.802 -36.676 1.00 16.94 366 TRP A N 1
ATOM 2734 C CA . TRP A 1 367 ? -0.275 -18.055 -36.231 1.00 16.96 366 TRP A CA 1
ATOM 2735 C C . TRP A 1 367 ? 0.505 -18.776 -37.296 1.00 16.77 366 TRP A C 1
ATOM 2736 O O . TRP A 1 367 ? 1.605 -18.356 -37.658 1.00 15.99 366 TRP A O 1
ATOM 2747 N N . GLU A 1 368 ? -0.046 -19.862 -37.783 1.00 17.57 367 GLU A N 1
ATOM 2748 C CA . GLU A 1 368 ? 0.605 -20.650 -38.816 1.00 19.07 367 GLU A CA 1
ATOM 2749 C C . GLU A 1 368 ? 0.920 -19.824 -40.048 1.00 20.25 367 GLU A C 1
ATOM 2750 O O . GLU A 1 368 ? 2.059 -19.925 -40.578 1.00 20.23 367 GLU A O 1
ATOM 2756 N N . LYS A 1 369 ? -0.036 -19.026 -40.547 1.00 17.04 368 LYS A N 1
ATOM 2757 C CA . LYS A 1 369 ? 0.171 -18.301 -41.801 1.00 19.65 368 LYS A CA 1
ATOM 2758 C C . LYS A 1 369 ? 1.018 -17.077 -41.635 1.00 20.46 368 LYS A C 1
ATOM 2759 O O . LYS A 1 369 ? 1.812 -16.757 -42.538 1.00 22.18 368 LYS A O 1
ATOM 2765 N N . CYS A 1 370 ? 0.881 -16.418 -40.488 1.00 20.49 369 CYS A N 1
ATOM 2766 C CA . CYS A 1 370 ? 1.505 -15.103 -40.265 1.00 19.47 369 CYS A CA 1
ATOM 2767 C C . CYS A 1 370 ? 2.812 -15.150 -39.456 1.00 17.18 369 CYS A C 1
ATOM 2768 O O . CYS A 1 370 ? 3.746 -14.451 -39.809 1.00 18.52 369 CYS A O 1
ATOM 2771 N N . VAL A 1 371 ? 2.828 -15.874 -38.350 1.00 17.37 370 VAL A N 1
ATOM 2772 C CA . VAL A 1 371 ? 3.928 -15.833 -37.402 1.00 17.88 370 VAL A CA 1
ATOM 2773 C C . VAL A 1 371 ? 4.934 -16.936 -37.709 1.00 17.33 370 VAL A C 1
ATOM 2774 O O . VAL A 1 371 ? 6.120 -16.666 -37.801 1.00 16.30 370 VAL A O 1
ATOM 2778 N N . ALA A 1 372 ? 4.461 -18.151 -37.827 1.00 17.72 371 ALA A N 1
ATOM 2779 C CA . ALA A 1 372 ? 5.310 -19.281 -38.158 1.00 20.65 371 ALA A CA 1
ATOM 2780 C C . ALA A 1 372 ? 6.019 -19.134 -39.541 1.00 21.64 371 ALA A C 1
ATOM 2781 O O . ALA A 1 372 ? 7.067 -19.755 -39.785 1.00 20.75 371 ALA A O 1
ATOM 2783 N N . SER A 1 373 ? 5.457 -18.326 -40.427 1.00 19.45 372 SER A N 1
ATOM 2784 C CA . SER A 1 373 ? 6.052 -18.041 -41.721 1.00 19.44 372 SER A CA 1
ATOM 2785 C C . SER A 1 373 ? 7.116 -16.954 -41.646 1.00 19.38 372 SER A C 1
ATOM 2786 O O . SER A 1 373 ? 7.748 -16.684 -42.682 1.00 20.43 372 SER A O 1
ATOM 2789 N N . GLY A 1 374 ? 7.245 -16.250 -40.520 1.00 17.72 373 GLY A N 1
ATOM 2790 C CA . GLY A 1 374 ? 8.103 -15.076 -40.413 1.00 18.27 373 GLY A CA 1
ATOM 2791 C C . GLY A 1 374 ? 7.542 -13.766 -40.968 1.00 20.06 373 GLY A C 1
ATOM 2792 O O . GLY A 1 374 ? 8.224 -12.729 -40.915 1.00 19.04 373 GLY A O 1
ATOM 2793 N N . LYS A 1 375 ? 6.314 -13.740 -41.455 1.00 17.91 374 LYS A N 1
ATOM 2794 C CA . LYS A 1 375 ? 5.787 -12.472 -41.980 1.00 20.64 374 LYS A CA 1
ATOM 2795 C C . LYS A 1 375 ? 5.475 -11.433 -40.899 1.00 19.08 374 LYS A C 1
ATOM 2796 O O . LYS A 1 375 ? 5.579 -10.208 -41.125 1.00 20.90 374 LYS A O 1
ATOM 2802 N N A MET A 1 376 ? 5.106 -11.920 -39.719 0.50 17.14 375 MET A N 1
ATOM 2803 N N B MET A 1 376 ? 5.040 -11.891 -39.728 0.50 17.15 375 MET A N 1
ATOM 2804 C CA A MET A 1 376 ? 4.691 -11.057 -38.618 0.50 18.40 375 MET A CA 1
ATOM 2805 C CA B MET A 1 376 ? 4.702 -10.972 -38.629 0.50 18.39 375 MET A CA 1
ATOM 2806 C C A MET A 1 376 ? 5.224 -11.621 -37.332 0.50 16.39 375 MET A C 1
ATOM 2807 C C B MET A 1 376 ? 5.148 -11.607 -37.331 0.50 16.33 375 MET A C 1
ATOM 2808 O O A MET A 1 376 ? 5.539 -12.797 -37.261 0.50 17.13 375 MET A O 1
ATOM 2809 O O B MET A 1 376 ? 5.325 -12.812 -37.252 0.50 16.72 375 MET A O 1
ATOM 2818 N N . ASP A 1 377 ? 5.310 -10.784 -36.324 1.00 16.05 376 ASP A N 1
ATOM 2819 C CA . ASP A 1 377 ? 5.680 -11.231 -35.027 1.00 16.65 376 ASP A CA 1
ATOM 2820 C C . ASP A 1 377 ? 4.490 -11.430 -34.070 1.00 16.56 376 ASP A C 1
ATOM 2821 O O . ASP A 1 377 ? 3.296 -11.175 -34.405 1.00 15.85 376 ASP A O 1
ATOM 2826 N N . GLU A 1 378 ? 4.823 -11.980 -32.921 1.00 13.94 377 GLU A N 1
ATOM 2827 C CA . GLU A 1 378 ? 3.844 -12.296 -31.884 1.00 15.92 377 GLU A CA 1
ATOM 2828 C C . GLU A 1 378 ? 2.982 -11.120 -31.468 1.00 15.84 377 GLU A C 1
ATOM 2829 O O . GLU A 1 378 ? 1.798 -11.284 -31.164 1.00 16.64 377 GLU A O 1
ATOM 2835 N N . ASN A 1 379 ? 3.576 -9.924 -31.421 1.00 14.36 378 ASN A N 1
ATOM 2836 C CA . ASN A 1 379 ? 2.853 -8.744 -31.040 1.00 14.52 378 ASN A CA 1
ATOM 2837 C C . ASN A 1 379 ? 1.802 -8.334 -32.118 1.00 15.47 378 ASN A C 1
ATOM 2838 O O . ASN A 1 379 ? 0.693 -7.978 -31.777 1.00 15.80 378 ASN A O 1
ATOM 2843 N N . GLU A 1 380 ? 2.179 -8.410 -33.381 1.00 13.98 379 GLU A N 1
ATOM 2844 C CA . GLU A 1 380 ? 1.281 -8.142 -34.440 1.00 16.20 379 GLU A CA 1
ATOM 2845 C C . GLU A 1 380 ? 0.165 -9.171 -34.407 1.00 15.62 379 GLU A C 1
ATOM 2846 O O . GLU A 1 380 ? -0.988 -8.843 -34.689 1.00 15.74 379 GLU A O 1
ATOM 2852 N N . PHE A 1 381 ? 0.511 -10.428 -34.127 1.00 14.91 380 PHE A N 1
ATOM 2853 C CA . PHE A 1 381 ? -0.508 -11.467 -33.966 1.00 14.74 380 PHE A CA 1
ATOM 2854 C C . PHE A 1 381 ? -1.613 -11.137 -32.952 1.00 14.34 380 PHE A C 1
ATOM 2855 O O . PHE A 1 381 ? -2.816 -11.292 -33.238 1.00 14.35 380 PHE A O 1
ATOM 2863 N N . VAL A 1 382 ? -1.219 -10.614 -31.803 1.00 13.45 381 VAL A N 1
ATOM 2864 C CA . VAL A 1 382 ? -2.190 -10.165 -30.831 1.00 12.72 381 VAL A CA 1
ATOM 2865 C C . VAL A 1 382 ? -3.023 -9.040 -31.409 1.00 13.12 381 VAL A C 1
ATOM 2866 O O . VAL A 1 382 ? -4.249 -9.037 -31.214 1.00 11.74 381 VAL A O 1
ATOM 2870 N N . ALA A 1 383 ? -2.376 -8.076 -32.085 1.00 14.29 382 ALA A N 1
ATOM 2871 C CA . ALA A 1 383 ? -3.136 -7.009 -32.714 1.00 14.75 382 ALA A CA 1
ATOM 2872 C C . ALA A 1 383 ? -4.289 -7.535 -33.601 1.00 13.89 382 ALA A C 1
ATOM 2873 O O . ALA A 1 383 ? -5.449 -7.052 -33.529 1.00 12.24 382 ALA A O 1
ATOM 2875 N N . VAL A 1 384 ? -3.970 -8.427 -34.515 1.00 13.55 383 VAL A N 1
ATOM 2876 C CA . VAL A 1 384 ? -4.942 -8.806 -35.497 1.00 13.93 383 VAL A CA 1
ATOM 2877 C C . VAL A 1 384 ? -5.915 -9.912 -35.032 1.00 14.97 383 VAL A C 1
ATOM 2878 O O . VAL A 1 384 ? -6.821 -10.279 -35.809 1.00 15.47 383 VAL A O 1
ATOM 2882 N N . THR A 1 385 ? -5.687 -10.473 -33.828 1.00 14.35 384 THR A N 1
ATOM 2883 C CA . THR A 1 385 ? -6.552 -11.454 -33.265 1.00 13.70 384 THR A CA 1
ATOM 2884 C C . THR A 1 385 ? -7.382 -10.949 -32.106 1.00 13.19 384 THR A C 1
ATOM 2885 O O . THR A 1 385 ? -8.394 -11.585 -31.798 1.00 14.21 384 THR A O 1
ATOM 2889 N N . SER A 1 386 ? -7.011 -9.848 -31.446 1.00 12.98 385 SER A N 1
ATOM 2890 C CA . SER A 1 386 ? -7.863 -9.304 -30.361 1.00 12.88 385 SER A CA 1
ATOM 2891 C C . SER A 1 386 ? -7.808 -7.812 -30.281 1.00 12.72 385 SER A C 1
ATOM 2892 O O . SER A 1 386 ? -8.833 -7.163 -30.131 1.00 13.90 385 SER A O 1
ATOM 2895 N N . THR A 1 387 ? -6.617 -7.250 -30.290 1.00 13.40 386 THR A N 1
ATOM 2896 C CA . THR A 1 387 ? -6.511 -5.835 -29.906 1.00 13.97 386 THR A CA 1
ATOM 2897 C C . THR A 1 387 ? -7.177 -4.800 -30.843 1.00 13.78 386 THR A C 1
ATOM 2898 O O . THR A 1 387 ? -7.904 -3.906 -30.409 1.00 12.20 386 THR A O 1
ATOM 2902 N N . ASN A 1 388 ? -6.933 -4.972 -32.137 1.00 14.66 387 ASN A N 1
ATOM 2903 C CA . ASN A 1 388 ? -7.510 -4.095 -33.087 1.00 14.87 387 ASN A CA 1
ATOM 2904 C C . ASN A 1 388 ? -9.019 -4.183 -33.042 1.00 13.50 387 ASN A C 1
ATOM 2905 O O . ASN A 1 388 ? -9.689 -3.180 -33.125 1.00 13.96 387 ASN A O 1
ATOM 2910 N N . ALA A 1 389 ? -9.544 -5.380 -32.905 1.00 14.20 388 ALA A N 1
ATOM 2911 C CA . ALA A 1 389 ? -10.972 -5.575 -32.755 1.00 14.08 388 ALA A CA 1
ATOM 2912 C C . ALA A 1 389 ? -11.548 -4.817 -31.584 1.00 14.57 388 ALA A C 1
ATOM 2913 O O . ALA A 1 389 ? -12.610 -4.220 -31.670 1.00 14.27 388 ALA A O 1
ATOM 2915 N N . ALA A 1 390 ? -10.836 -4.886 -30.461 1.00 13.61 389 ALA A N 1
ATOM 2916 C CA . ALA A 1 390 ? -11.265 -4.217 -29.235 1.00 14.15 389 ALA A CA 1
ATOM 2917 C C . ALA A 1 390 ? -11.281 -2.701 -29.450 1.00 13.44 389 ALA A C 1
ATOM 2918 O O . ALA A 1 390 ? -12.194 -2.015 -28.992 1.00 14.57 389 ALA A O 1
ATOM 2920 N N . LYS A 1 391 ? -10.282 -2.188 -30.164 1.00 13.98 390 LYS A N 1
ATOM 2921 C CA . LYS A 1 391 ? -10.207 -0.727 -30.389 1.00 12.55 390 LYS A CA 1
ATOM 2922 C C . LYS A 1 391 ? -11.298 -0.258 -31.409 1.00 13.40 390 LYS A C 1
ATOM 2923 O O . LYS A 1 391 ? -11.932 0.787 -31.229 1.00 13.91 390 LYS A O 1
ATOM 2929 N N . ILE A 1 392 ? -11.512 -1.044 -32.459 1.00 12.88 391 ILE A N 1
ATOM 2930 C CA . ILE A 1 392 ? -12.534 -0.718 -33.483 1.00 13.89 391 ILE A CA 1
ATOM 2931 C C . ILE A 1 392 ? -13.980 -0.689 -32.952 1.00 14.30 391 ILE A C 1
ATOM 2932 O O . ILE A 1 392 ? -14.779 0.247 -33.223 1.00 16.28 391 ILE A O 1
ATOM 2937 N N . PHE A 1 393 ? -14.305 -1.688 -32.152 1.00 15.03 392 PHE A N 1
ATOM 2938 C CA . PHE A 1 393 ? -15.656 -1.887 -31.633 1.00 16.23 392 PHE A CA 1
ATOM 2939 C C . PHE A 1 393 ? -15.870 -1.364 -30.180 1.00 16.11 392 PHE A C 1
ATOM 2940 O O . PHE A 1 393 ? -16.968 -1.519 -29.612 1.00 17.70 392 PHE A O 1
ATOM 2948 N N . ASN A 1 394 ? -14.834 -0.757 -29.606 1.00 15.87 393 ASN A N 1
ATOM 2949 C CA . ASN A 1 394 ? -14.880 0.085 -28.395 1.00 17.29 393 ASN A CA 1
ATOM 2950 C C . ASN A 1 394 ? -14.953 -0.665 -27.059 1.00 16.85 393 ASN A C 1
ATOM 2951 O O . ASN A 1 394 ? -15.748 -0.372 -26.192 1.00 17.07 393 ASN A O 1
ATOM 2956 N N . PHE A 1 395 ? -14.123 -1.684 -26.931 1.00 17.00 394 PHE A N 1
ATOM 2957 C CA . PHE A 1 395 ? -13.953 -2.351 -25.654 1.00 16.00 394 PHE A CA 1
ATOM 2958 C C . PHE A 1 395 ? -12.481 -2.636 -25.317 1.00 14.28 394 PHE A C 1
ATOM 2959 O O . PHE A 1 395 ? -12.144 -3.717 -24.842 1.00 15.69 394 PHE A O 1
ATOM 2967 N N . TYR A 1 396 ? -11.600 -1.716 -25.720 1.00 14.93 395 TYR A N 1
ATOM 2968 C CA . TYR A 1 396 ? -10.182 -1.678 -25.366 1.00 14.67 395 TYR A CA 1
ATOM 2969 C C . TYR A 1 396 ? -9.969 -0.685 -24.208 1.00 14.99 395 TYR A C 1
ATOM 2970 O O . TYR A 1 396 ? -10.445 0.410 -24.319 1.00 15.29 395 TYR A O 1
ATOM 2979 N N . PRO A 1 397 ? -9.254 -1.033 -23.145 1.00 16.93 396 PRO A N 1
ATOM 2980 C CA . PRO A 1 397 ? -8.515 -2.282 -22.969 1.00 17.28 396 PRO A CA 1
ATOM 2981 C C . PRO A 1 397 ? -9.173 -3.367 -22.155 1.00 16.28 396 PRO A C 1
ATOM 2982 O O . PRO A 1 397 ? -8.480 -4.271 -21.677 1.00 17.06 396 PRO A O 1
ATOM 2986 N N . ARG A 1 398 ? -10.481 -3.330 -22.020 1.00 16.31 397 ARG A N 1
ATOM 2987 C CA . ARG A 1 398 ? -11.193 -4.386 -21.321 1.00 15.64 397 ARG A CA 1
ATOM 2988 C C . ARG A 1 398 ? -10.839 -5.733 -21.915 1.00 15.95 397 ARG A C 1
ATOM 2989 O O . ARG A 1 398 ? -10.510 -6.671 -21.164 1.00 15.17 397 ARG A O 1
ATOM 2997 N N . LYS A 1 399 ? -10.899 -5.822 -23.234 1.00 14.35 398 LYS A N 1
ATOM 2998 C CA . LYS A 1 399 ? -10.342 -6.961 -23.986 1.00 16.02 398 LYS A CA 1
ATOM 2999 C C . LYS A 1 399 ? -9.091 -6.553 -24.789 1.00 14.71 398 LYS A C 1
ATOM 3000 O O . LYS A 1 399 ? -8.781 -5.371 -24.980 1.00 14.98 398 LYS A O 1
ATOM 3006 N N . GLY A 1 400 ? -8.425 -7.553 -25.312 1.00 15.61 399 GLY A N 1
ATOM 3007 C CA . GLY A 1 400 ? -7.270 -7.361 -26.192 1.00 14.70 399 GLY A CA 1
ATOM 3008 C C . GLY A 1 400 ? -6.023 -6.838 -25.496 1.00 15.69 399 GLY A C 1
ATOM 3009 O O . GLY A 1 400 ? -5.091 -6.396 -26.200 1.00 16.26 399 GLY A O 1
ATOM 3010 N N . ARG A 1 401 ? -5.929 -6.940 -24.138 1.00 14.76 400 ARG A N 1
ATOM 3011 C CA . ARG A 1 401 ? -4.725 -6.446 -23.424 1.00 14.32 400 ARG A CA 1
ATOM 3012 C C . ARG A 1 401 ? -4.519 -7.148 -22.103 1.00 16.70 400 ARG A C 1
ATOM 3013 O O . ARG A 1 401 ? -5.437 -7.193 -21.289 1.00 15.37 400 ARG A O 1
ATOM 3021 N N . VAL A 1 402 ? -3.324 -7.674 -21.878 1.00 15.74 401 VAL A N 1
ATOM 3022 C CA . VAL A 1 402 ? -2.937 -8.176 -20.542 1.00 16.48 401 VAL A CA 1
ATOM 3023 C C . VAL A 1 402 ? -2.470 -6.952 -19.757 1.00 16.81 401 VAL A C 1
ATOM 3024 O O . VAL A 1 402 ? -1.287 -6.534 -19.844 1.00 15.43 401 VAL A O 1
ATOM 3028 N N . ALA A 1 403 ? -3.398 -6.386 -18.994 1.00 17.01 402 ALA A N 1
ATOM 3029 C CA . ALA A 1 403 ? -3.160 -5.190 -18.211 1.00 18.92 402 ALA A CA 1
ATOM 3030 C C . ALA A 1 403 ? -4.034 -5.230 -16.973 1.00 17.51 402 ALA A C 1
ATOM 3031 O O . ALA A 1 403 ? -5.111 -5.781 -16.980 1.00 16.26 402 ALA A O 1
ATOM 3033 N N . VAL A 1 404 ? -3.524 -4.631 -15.910 1.00 19.24 403 VAL A N 1
ATOM 3034 C CA . VAL A 1 404 ? -4.240 -4.550 -14.649 1.00 18.15 403 VAL A CA 1
ATOM 3035 C C . VAL A 1 404 ? -5.567 -3.863 -14.890 1.00 18.14 403 VAL A C 1
ATOM 3036 O O . VAL A 1 404 ? -5.622 -2.793 -15.480 1.00 20.03 403 VAL A O 1
ATOM 3040 N N . GLY A 1 405 ? -6.632 -4.509 -14.466 1.00 17.93 404 GLY A N 1
ATOM 3041 C CA . GLY A 1 405 ? -7.976 -3.984 -14.567 1.00 18.96 404 GLY A CA 1
ATOM 3042 C C . GLY A 1 405 ? -8.750 -4.529 -15.765 1.00 19.30 404 GLY A C 1
ATOM 3043 O O . GLY A 1 405 ? -9.952 -4.323 -15.839 1.00 19.49 404 GLY A O 1
ATOM 3044 N N . SER A 1 406 ? -8.061 -5.184 -16.710 1.00 18.11 405 SER A N 1
ATOM 3045 C CA . SER A 1 406 ? -8.684 -5.779 -17.871 1.00 16.51 405 SER A CA 1
ATOM 3046 C C . SER A 1 406 ? -9.302 -7.116 -17.483 1.00 17.49 405 SER A C 1
ATOM 3047 O O . SER A 1 406 ? -8.912 -7.730 -16.461 1.00 18.56 405 SER A O 1
ATOM 3050 N N . ASP A 1 407 ? -10.179 -7.620 -18.351 1.00 16.71 406 ASP A N 1
ATOM 3051 C CA . ASP A 1 407 ? -10.836 -8.867 -18.110 1.00 18.27 406 ASP A CA 1
ATOM 3052 C C . ASP A 1 407 ? -9.809 -9.948 -18.227 1.00 19.08 406 ASP A C 1
ATOM 3053 O O . ASP A 1 407 ? -8.933 -9.931 -19.116 1.00 17.03 406 ASP A O 1
ATOM 3058 N N . ALA A 1 408 ? -9.973 -10.965 -17.375 1.00 19.62 4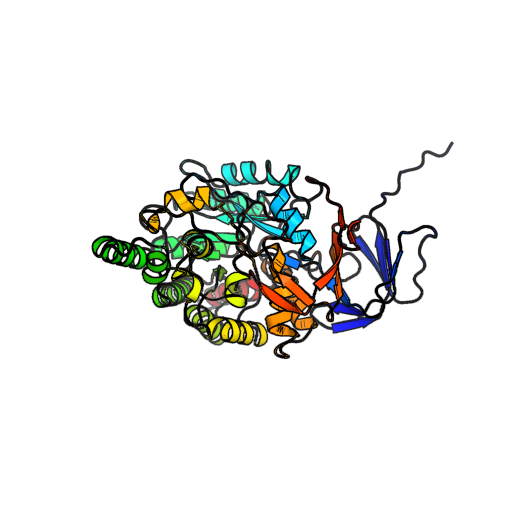07 ALA A N 1
ATOM 3059 C CA . ALA A 1 408 ? -9.070 -12.072 -17.370 1.00 19.93 407 ALA A CA 1
ATOM 3060 C C . ALA A 1 408 ? -9.526 -13.102 -18.412 1.00 20.38 407 ALA A C 1
ATOM 3061 O O . ALA A 1 408 ? -10.041 -14.154 -18.095 1.00 20.14 407 ALA A O 1
ATOM 3063 N N . ASP A 1 409 ? -9.286 -12.761 -19.683 1.00 19.19 408 ASP A N 1
ATOM 3064 C CA . ASP A 1 409 ? -9.507 -13.624 -20.828 1.00 18.50 408 ASP A CA 1
ATOM 3065 C C . ASP A 1 409 ? -8.137 -13.808 -21.373 1.00 18.02 408 ASP A C 1
ATOM 3066 O O . ASP A 1 409 ? -7.578 -12.860 -21.919 1.00 16.83 408 ASP A O 1
ATOM 3071 N N . LEU A 1 410 ? -7.559 -14.991 -21.219 1.00 18.26 409 LEU A N 1
ATOM 3072 C CA . LEU A 1 410 ? -6.129 -15.158 -21.401 1.00 17.89 409 LEU A CA 1
ATOM 3073 C C . LEU A 1 410 ? -5.904 -16.482 -22.056 1.00 20.36 409 LEU A C 1
ATOM 3074 O O . LEU A 1 410 ? -6.636 -17.428 -21.796 1.00 18.46 409 LEU A O 1
ATOM 3079 N N . VAL A 1 411 ? -4.918 -16.527 -22.961 1.00 19.52 410 VAL A N 1
ATOM 3080 C CA . VAL A 1 411 ? -4.507 -17.767 -23.596 1.00 19.71 410 VAL A CA 1
ATOM 3081 C C . VAL A 1 411 ? -3.056 -18.016 -23.235 1.00 20.58 410 VAL A C 1
ATOM 3082 O O . VAL A 1 411 ? -2.201 -17.144 -23.463 1.00 18.43 410 VAL A O 1
ATOM 3086 N N . ILE A 1 412 ? -2.789 -19.214 -22.693 1.00 20.76 411 ILE A N 1
ATOM 3087 C CA . ILE A 1 412 ? -1.439 -19.669 -22.568 1.00 21.19 411 ILE A CA 1
ATOM 3088 C C . ILE A 1 412 ? -1.117 -20.420 -23.839 1.00 19.67 411 ILE A C 1
ATOM 3089 O O . ILE A 1 412 ? -1.589 -21.511 -24.048 1.00 18.61 411 ILE A O 1
ATOM 3094 N N . TRP A 1 413 ? -0.286 -19.793 -24.661 1.00 17.24 412 TRP A N 1
ATOM 3095 C CA . TRP A 1 413 ? -0.051 -20.130 -26.064 1.00 17.33 412 TRP A CA 1
ATOM 3096 C C . TRP A 1 413 ? 1.291 -20.838 -26.196 1.00 17.76 412 TRP A C 1
ATOM 3097 O O . TRP A 1 413 ? 2.306 -20.389 -25.666 1.00 17.97 412 TRP A O 1
ATOM 3108 N N . ASN A 1 414 ? 1.296 -21.936 -26.919 1.00 18.30 413 ASN A N 1
ATOM 3109 C CA . ASN A 1 414 ? 2.494 -22.715 -27.196 1.00 18.67 413 ASN A CA 1
ATOM 3110 C C . ASN A 1 414 ? 2.901 -22.600 -28.675 1.00 19.17 413 ASN A C 1
ATOM 3111 O O . ASN A 1 414 ? 2.322 -23.276 -29.577 1.00 19.18 413 ASN A O 1
ATOM 3116 N N . PRO A 1 415 ? 3.895 -21.740 -28.949 1.00 21.09 414 PRO A N 1
ATOM 3117 C CA . PRO A 1 415 ? 4.322 -21.595 -30.369 1.00 23.50 414 PRO A CA 1
ATOM 3118 C C . PRO A 1 415 ? 4.946 -22.815 -31.017 1.00 24.89 414 PRO A C 1
ATOM 3119 O O . PRO A 1 415 ? 4.997 -22.892 -32.239 1.00 28.66 414 PRO A O 1
ATOM 3123 N N . LYS A 1 416 ? 5.368 -23.793 -30.229 1.00 27.32 415 LYS A N 1
ATOM 3124 C CA . LYS A 1 416 ? 5.946 -25.005 -30.782 1.00 27.79 415 LYS A CA 1
ATOM 3125 C C . LYS A 1 416 ? 4.993 -26.129 -30.992 1.00 26.90 415 LYS A C 1
ATOM 3126 O O . LYS A 1 416 ? 5.367 -27.073 -31.595 1.00 29.60 415 LYS A O 1
ATOM 3132 N N . ALA A 1 417 ? 3.752 -26.025 -30.560 1.00 25.88 416 ALA A N 1
ATOM 3133 C CA . ALA A 1 417 ? 2.811 -27.099 -30.756 1.00 27.88 416 ALA A CA 1
ATOM 3134 C C . ALA A 1 417 ? 2.436 -27.156 -32.236 1.00 29.24 416 ALA A C 1
ATOM 3135 O O . ALA A 1 417 ? 2.450 -26.146 -32.924 1.00 26.35 416 ALA A O 1
ATOM 3137 N N . THR A 1 418 ? 2.078 -28.335 -32.704 1.00 30.39 417 THR A N 1
ATOM 3138 C CA . THR A 1 418 ? 1.613 -28.506 -34.070 1.00 34.06 417 THR A CA 1
ATOM 3139 C C . THR A 1 418 ? 0.361 -29.372 -33.995 1.00 36.31 417 THR A C 1
ATOM 3140 O O . THR A 1 418 ? 0.280 -30.274 -33.154 1.00 39.81 417 THR A O 1
ATOM 3144 N N . LYS A 1 419 ? -0.637 -29.089 -34.812 1.00 32.87 418 LYS A N 1
ATOM 3145 C CA . LYS A 1 419 ? -1.885 -29.878 -34.817 1.00 32.03 418 LYS A CA 1
ATOM 3146 C C . LYS A 1 419 ? -2.329 -29.992 -36.253 1.00 31.88 418 LYS A C 1
ATOM 3147 O O . LYS A 1 419 ? -2.144 -29.038 -36.982 1.00 31.98 418 LYS A O 1
ATOM 3149 N N . ILE A 1 420 ? -2.853 -31.166 -36.652 1.00 29.17 419 ILE A N 1
ATOM 3150 C CA . ILE A 1 420 ? -3.490 -31.384 -37.937 1.00 29.29 419 ILE A CA 1
ATOM 3151 C C . ILE A 1 420 ? -4.975 -31.208 -37.692 1.00 29.66 419 ILE A C 1
ATOM 3152 O O . ILE A 1 420 ? -5.553 -31.866 -36.831 1.00 29.55 419 ILE A O 1
ATOM 3157 N N . ILE A 1 421 ? -5.593 -30.281 -38.418 1.00 24.22 420 ILE A N 1
ATOM 3158 C CA . ILE A 1 421 ? -7.021 -30.058 -38.275 1.00 22.46 420 ILE A CA 1
ATOM 3159 C C . ILE A 1 421 ? -7.779 -31.226 -38.930 1.00 21.34 420 ILE A C 1
ATOM 3160 O O . ILE A 1 421 ? -7.445 -31.642 -40.055 1.00 23.12 420 ILE A O 1
ATOM 3165 N N . SER A 1 422 ? -8.811 -31.720 -38.252 1.00 21.51 421 SER A N 1
ATOM 3166 C CA . SER A 1 422 ? -9.650 -32.778 -38.789 1.00 23.22 421 SER A CA 1
ATOM 3167 C C . SER A 1 422 ? -11.035 -32.763 -38.215 1.00 22.86 421 SER A C 1
ATOM 3168 O O . SER A 1 422 ? -11.207 -32.502 -37.014 1.00 23.49 421 SER A O 1
ATOM 3171 N N . ALA A 1 423 ? -12.004 -33.141 -39.036 1.00 22.81 422 ALA A N 1
ATOM 3172 C CA . ALA A 1 423 ? -13.337 -33.402 -38.492 1.00 26.90 422 ALA A CA 1
ATOM 3173 C C . ALA A 1 423 ? -13.369 -34.512 -37.443 1.00 27.42 422 ALA A C 1
ATOM 3174 O O . ALA A 1 423 ? -14.302 -34.535 -36.606 1.00 25.89 422 ALA A O 1
ATOM 3176 N N . LYS A 1 424 ? -12.368 -35.404 -37.488 1.00 28.01 423 LYS A N 1
ATOM 3177 C CA . LYS A 1 424 ? -12.238 -36.415 -36.439 1.00 32.18 423 LYS A CA 1
ATOM 3178 C C . LYS A 1 424 ? -12.085 -35.817 -35.063 1.00 31.17 423 LYS A C 1
ATOM 3179 O O . LYS A 1 424 ? -12.541 -36.398 -34.137 1.00 30.70 423 LYS A O 1
ATOM 3185 N N . THR A 1 425 ? -11.441 -34.659 -34.914 1.00 30.35 424 THR A N 1
ATOM 3186 C CA . THR A 1 425 ? -11.222 -34.084 -33.561 1.00 26.98 424 THR A CA 1
ATOM 3187 C C . THR A 1 425 ? -11.843 -32.720 -33.312 1.00 25.71 424 THR A C 1
ATOM 3188 O O . THR A 1 425 ? -11.726 -32.204 -32.217 1.00 25.41 424 THR A O 1
ATOM 3192 N N . HIS A 1 426 ? -12.456 -32.103 -34.311 1.00 23.31 425 HIS A N 1
ATOM 3193 C CA . HIS A 1 426 ? -12.997 -30.748 -34.120 1.00 23.17 425 HIS A CA 1
ATOM 3194 C C . HIS A 1 426 ? -14.209 -30.725 -33.206 1.00 22.09 425 HIS A C 1
ATOM 3195 O O . HIS A 1 426 ? -14.845 -31.723 -32.997 1.00 25.28 425 HIS A O 1
ATOM 3202 N N . ASN A 1 427 ? -14.516 -29.562 -32.658 1.00 22.21 426 ASN A N 1
ATOM 3203 C CA . ASN A 1 427 ? -15.603 -29.406 -31.692 1.00 21.29 426 ASN A CA 1
ATOM 3204 C C . ASN A 1 427 ? -16.870 -28.851 -32.329 1.00 21.88 426 ASN A C 1
ATOM 3205 O O . ASN A 1 427 ? -17.489 -27.910 -31.778 1.00 22.99 426 ASN A O 1
ATOM 3210 N N . LEU A 1 428 ? -17.190 -29.359 -33.531 1.00 23.18 427 LEU A N 1
ATOM 3211 C CA . LEU A 1 428 ? -18.350 -28.885 -34.331 1.00 23.06 427 LEU A CA 1
ATOM 3212 C C . LEU A 1 428 ? -19.319 -30.031 -34.524 1.00 23.87 427 LEU A C 1
ATOM 3213 O O . LEU A 1 428 ? -18.953 -31.221 -34.484 1.00 23.09 427 LEU A O 1
ATOM 3218 N N . ASN A 1 429 ? -20.520 -29.639 -34.883 1.00 21.62 428 ASN A N 1
ATOM 3219 C CA . ASN A 1 429 ? -21.611 -30.562 -35.080 1.00 23.61 428 ASN A CA 1
ATOM 3220 C C . ASN A 1 429 ? -21.780 -30.981 -36.567 1.00 26.22 428 ASN A C 1
ATOM 3221 O O . ASN A 1 429 ? -22.790 -31.537 -36.933 1.00 29.21 428 ASN A O 1
ATOM 3226 N N . VAL A 1 430 ? -20.779 -30.744 -37.397 1.00 23.75 429 VAL A N 1
ATOM 3227 C CA . VAL A 1 430 ? -20.817 -31.086 -38.805 1.00 22.41 429 VAL A CA 1
ATOM 3228 C C . VAL A 1 430 ? -19.717 -32.091 -39.088 1.00 24.44 429 VAL A C 1
ATOM 3229 O O . VAL A 1 430 ? -18.767 -32.249 -38.301 1.00 23.97 429 VAL A O 1
ATOM 3233 N N . GLU A 1 431 ? -19.857 -32.767 -40.217 1.00 21.96 430 GLU A N 1
ATOM 3234 C CA . GLU A 1 431 ? -19.026 -33.904 -40.579 1.00 24.26 430 GLU A CA 1
ATOM 3235 C C . GLU A 1 431 ? -17.753 -33.505 -41.319 1.00 23.18 430 GLU A C 1
ATOM 3236 O O . GLU A 1 431 ? -16.776 -34.252 -41.256 1.00 22.11 430 GLU A O 1
ATOM 3242 N N . TYR A 1 432 ? -17.789 -32.372 -42.059 1.00 21.74 431 TYR A N 1
ATOM 3243 C CA . TYR A 1 432 ? -16.645 -31.884 -42.822 1.00 20.34 431 TYR A CA 1
ATOM 3244 C C . TYR A 1 432 ? -16.018 -30.694 -42.154 1.00 21.26 431 TYR A C 1
ATOM 3245 O O . TYR A 1 432 ? -16.681 -29.926 -41.437 1.00 20.06 431 TYR A O 1
ATOM 3254 N N . ASN A 1 433 ? -14.721 -30.578 -42.362 1.00 21.27 432 ASN A N 1
ATOM 3255 C CA . ASN A 1 433 ? -13.956 -29.385 -41.966 1.00 20.67 432 ASN A CA 1
ATOM 3256 C C . ASN A 1 433 ? -13.195 -28.853 -43.195 1.00 19.31 432 ASN A C 1
ATOM 3257 O O . ASN A 1 433 ? -12.465 -29.588 -43.828 1.00 21.26 432 ASN A O 1
ATOM 3262 N N . ILE A 1 434 ? -13.410 -27.592 -43.570 1.00 17.19 433 ILE A N 1
ATOM 3263 C CA . ILE A 1 434 ? -12.749 -27.067 -44.759 1.00 18.67 433 ILE A CA 1
ATOM 3264 C C . ILE A 1 434 ? -11.220 -27.034 -44.584 1.00 18.77 433 ILE A C 1
ATOM 3265 O O . ILE A 1 434 ? -10.531 -26.815 -45.566 1.00 22.61 433 ILE A O 1
ATOM 3270 N N . PHE A 1 435 ? -10.700 -27.239 -43.370 1.00 17.76 434 PHE A N 1
ATOM 3271 C CA . PHE A 1 435 ? -9.254 -27.338 -43.160 1.00 19.55 434 PHE A CA 1
ATOM 3272 C C . PHE A 1 435 ? -8.723 -28.756 -42.925 1.00 20.70 434 PHE A C 1
ATOM 3273 O O . PHE A 1 435 ? -7.625 -28.914 -42.376 1.00 19.88 434 PHE A O 1
ATOM 3281 N N . GLU A 1 436 ? -9.477 -29.752 -43.360 1.00 19.31 435 GLU A N 1
ATOM 3282 C CA . GLU A 1 436 ? -9.114 -31.123 -43.175 1.00 22.10 435 GLU A CA 1
ATOM 3283 C C . GLU A 1 436 ? -7.719 -31.337 -43.671 1.00 21.05 435 GLU A C 1
ATOM 3284 O O . GLU A 1 436 ? -7.372 -30.978 -44.824 1.00 20.71 435 GLU A O 1
ATOM 3290 N N . GLY A 1 437 ? -6.906 -31.858 -42.760 1.00 24.69 436 GLY A N 1
ATOM 3291 C CA . GLY A 1 437 ? -5.511 -32.205 -43.065 1.00 26.09 436 GLY A CA 1
ATOM 3292 C C . GLY A 1 437 ? -4.531 -31.044 -43.039 1.00 24.49 436 GLY A C 1
ATOM 3293 O O . GLY A 1 437 ? -3.401 -31.266 -43.274 1.00 25.77 436 GLY A O 1
ATOM 3294 N N . VAL A 1 438 ? -4.925 -29.815 -42.713 1.00 24.64 437 VAL A N 1
ATOM 3295 C CA . VAL A 1 438 ? -4.005 -28.695 -42.690 1.00 23.25 437 VAL A CA 1
ATOM 3296 C C . VAL A 1 438 ? -3.298 -28.806 -41.369 1.00 23.95 437 VAL A C 1
ATOM 3297 O O . VAL A 1 438 ? -3.923 -29.039 -40.340 1.00 28.01 437 VAL A O 1
ATOM 3301 N N . GLU A 1 439 ? -1.982 -28.670 -41.404 1.00 26.15 438 GLU A N 1
ATOM 3302 C CA . GLU A 1 439 ? -1.172 -28.700 -40.178 1.00 26.51 438 GLU A CA 1
ATOM 3303 C C . GLU A 1 439 ? -0.828 -27.259 -39.775 1.00 24.52 438 GLU A C 1
ATOM 3304 O O . GLU A 1 439 ? -0.335 -26.502 -40.611 1.00 25.21 438 GLU A O 1
ATOM 3310 N N . CYS A 1 440 ? -1.112 -26.871 -38.538 1.00 24.16 439 CYS A N 1
ATOM 3311 C CA . CYS A 1 440 ? -0.754 -25.542 -38.027 1.00 22.32 439 CYS A CA 1
ATOM 3312 C C . CYS A 1 440 ? 0.215 -25.634 -36.876 1.00 23.14 439 CYS A C 1
ATOM 3313 O O . CYS A 1 440 ? 0.088 -26.523 -36.010 1.00 23.72 439 CYS A O 1
ATOM 3316 N N . ARG A 1 441 ? 1.180 -24.724 -36.904 1.00 23.36 440 ARG A N 1
ATOM 3317 C CA . ARG A 1 441 ? 2.103 -24.461 -35.813 1.00 24.36 440 ARG A CA 1
ATOM 3318 C C . ARG A 1 441 ? 1.477 -23.418 -34.929 1.00 23.34 440 ARG A C 1
ATOM 3319 O O . ARG A 1 441 ? 0.858 -22.451 -35.421 1.00 21.90 440 ARG A O 1
ATOM 3327 N N . GLY A 1 442 ? 1.569 -23.638 -33.629 1.00 21.23 441 GLY A N 1
ATOM 3328 C CA . GLY A 1 442 ? 1.013 -22.720 -32.673 1.00 20.26 441 GLY A CA 1
ATOM 3329 C C . GLY A 1 442 ? -0.329 -23.180 -32.209 1.00 20.18 441 GLY A C 1
ATOM 3330 O O . GLY A 1 442 ? -1.242 -23.323 -33.011 1.00 20.34 441 GLY A O 1
ATOM 3331 N N . ALA A 1 443 ? -0.505 -23.315 -30.910 1.00 22.60 442 ALA A N 1
ATOM 3332 C CA . ALA A 1 443 ? -1.803 -23.710 -30.345 1.00 20.79 442 ALA A CA 1
ATOM 3333 C C . ALA A 1 443 ? -1.940 -23.366 -28.908 1.00 22.68 442 ALA A C 1
ATOM 3334 O O . ALA A 1 443 ? -0.937 -23.192 -28.201 1.00 21.07 442 ALA A O 1
ATOM 3336 N N . PRO A 1 444 ? -3.195 -23.287 -28.425 1.00 24.69 443 PRO A N 1
ATOM 3337 C CA . PRO A 1 444 ? -3.394 -23.015 -27.000 1.00 23.82 443 PRO A CA 1
ATOM 3338 C C . PRO A 1 444 ? -3.078 -24.210 -26.177 1.00 23.66 443 PRO A C 1
ATOM 3339 O O . PRO A 1 444 ? -3.416 -25.324 -26.564 1.00 28.05 443 PRO A O 1
ATOM 3343 N N . ALA A 1 445 ? -2.410 -23.958 -25.061 1.00 22.19 444 ALA A N 1
ATOM 3344 C CA . ALA A 1 445 ? -2.174 -24.920 -24.018 1.00 25.87 444 ALA A CA 1
ATOM 3345 C C . ALA A 1 445 ? -3.268 -24.804 -22.934 1.00 23.00 444 ALA A C 1
ATOM 3346 O O . ALA A 1 445 ? -3.825 -25.814 -22.508 1.00 24.14 444 ALA A O 1
ATOM 3348 N N . VAL A 1 446 ? -3.559 -23.569 -22.534 1.00 23.27 445 VAL A N 1
ATOM 3349 C CA . VAL A 1 446 ? -4.583 -23.219 -21.570 1.00 22.06 445 VAL A CA 1
ATOM 3350 C C . VAL A 1 446 ? -5.377 -22.006 -22.075 1.00 20.67 445 VAL A C 1
ATOM 3351 O O . VAL A 1 446 ? -4.805 -21.061 -22.611 1.00 20.67 445 VAL A O 1
ATOM 3355 N N . VAL A 1 447 ? -6.701 -22.037 -21.887 1.00 19.13 446 VAL A N 1
ATOM 3356 C CA . VAL A 1 447 ? -7.577 -20.915 -22.214 1.00 16.81 446 VAL A CA 1
ATOM 3357 C C . VAL A 1 447 ? -8.325 -20.570 -20.972 1.00 17.50 446 VAL A C 1
ATOM 3358 O O . VAL A 1 447 ? -8.885 -21.452 -20.316 1.00 18.63 446 VAL A O 1
ATOM 3362 N N . ILE A 1 448 ? -8.332 -19.279 -20.626 1.00 17.11 447 ILE A N 1
ATOM 3363 C CA . ILE A 1 448 ? -8.990 -18.772 -19.455 1.00 17.56 447 ILE A CA 1
ATOM 3364 C C . ILE A 1 448 ? -10.018 -17.783 -19.915 1.00 20.79 447 ILE A C 1
ATOM 3365 O O . ILE A 1 448 ? -9.694 -16.864 -20.713 1.00 16.86 447 ILE A O 1
ATOM 3370 N N . SER A 1 449 ? -11.247 -17.944 -19.414 1.00 18.55 448 SER A N 1
ATOM 3371 C CA . SER A 1 449 ? -12.354 -17.053 -19.712 1.00 19.86 448 SER A CA 1
ATOM 3372 C C . SER A 1 449 ? -13.018 -16.595 -18.418 1.00 18.19 448 SER A C 1
ATOM 3373 O O . SER A 1 449 ? -13.403 -17.413 -17.592 1.00 19.41 448 SER A O 1
ATOM 3376 N N . GLN A 1 450 ? -13.066 -15.288 -18.225 1.00 18.70 449 GLN A N 1
ATOM 3377 C CA . GLN A 1 450 ? -13.607 -14.664 -17.018 1.00 20.55 449 GLN A CA 1
ATOM 3378 C C . GLN A 1 450 ? -12.870 -15.135 -15.789 1.00 20.10 449 GLN A C 1
ATOM 3379 O O . GLN A 1 450 ? -13.455 -15.309 -14.715 1.00 21.34 449 GLN A O 1
ATOM 3385 N N . GLY A 1 451 ? -11.581 -15.336 -15.947 1.00 18.73 450 GLY A N 1
ATOM 3386 C CA . GLY A 1 451 ? -10.763 -15.865 -14.865 1.00 18.75 450 GLY A CA 1
ATOM 3387 C C . GLY A 1 451 ? -10.921 -17.312 -14.482 1.00 19.92 450 GLY A C 1
ATOM 3388 O O . GLY A 1 451 ? -10.445 -17.712 -13.410 1.00 20.60 450 GLY A O 1
ATOM 3389 N N . ARG A 1 452 ? -11.535 -18.123 -15.340 1.00 18.91 451 ARG A N 1
ATOM 3390 C CA . ARG A 1 452 ? -11.690 -19.508 -15.074 1.00 19.70 451 ARG A CA 1
ATOM 3391 C C . ARG A 1 452 ? -11.116 -20.268 -16.209 1.00 20.10 451 ARG A C 1
ATOM 3392 O O . ARG A 1 452 ? -11.303 -19.897 -17.370 1.00 19.18 451 ARG A O 1
ATOM 3400 N N . VAL A 1 453 ? -10.500 -21.385 -15.896 1.00 19.58 452 VAL A N 1
ATOM 3401 C CA . VAL A 1 453 ? -9.951 -22.280 -16.892 1.00 21.19 452 VAL A CA 1
ATOM 3402 C C . VAL A 1 453 ? -11.037 -22.942 -17.741 1.00 22.72 452 VAL A C 1
ATOM 3403 O O . VAL A 1 453 ? -11.920 -23.621 -17.226 1.00 23.74 452 VAL A O 1
ATOM 3407 N N . ALA A 1 454 ? -10.980 -22.724 -19.045 1.00 21.66 453 ALA A N 1
ATOM 3408 C CA . ALA A 1 454 ? -11.882 -23.367 -20.024 1.00 22.38 453 ALA A CA 1
ATOM 3409 C C . ALA A 1 454 ? -11.230 -24.529 -20.770 1.00 22.81 453 ALA A C 1
ATOM 3410 O O . ALA A 1 454 ? -11.912 -25.473 -21.209 1.00 22.13 453 ALA A O 1
ATOM 3412 N N . LEU A 1 455 ? -9.910 -24.495 -20.924 1.00 20.96 454 LEU A N 1
ATOM 3413 C CA . LEU A 1 455 ? -9.220 -25.556 -21.605 1.00 21.97 454 LEU A CA 1
ATOM 3414 C C . LEU A 1 455 ? -7.943 -25.829 -20.836 1.00 23.44 454 LEU A C 1
ATOM 3415 O O . LEU A 1 455 ? -7.185 -24.896 -20.579 1.00 23.26 454 LEU A O 1
ATOM 3420 N N . GLU A 1 456 ? -7.675 -27.089 -20.498 1.00 24.62 455 GLU A N 1
ATOM 3421 C CA . GLU A 1 456 ? -6.394 -27.482 -19.863 1.00 26.58 455 GLU A CA 1
ATOM 3422 C C . GLU A 1 456 ? -6.137 -28.954 -20.105 1.00 26.56 455 GLU A C 1
ATOM 3423 O O . GLU A 1 456 ? -7.080 -29.724 -20.026 1.00 29.39 455 GLU A O 1
ATOM 3429 N N . ASP A 1 457 ? -4.894 -29.315 -20.455 1.00 28.57 456 ASP A N 1
ATOM 3430 C CA . ASP A 1 457 ? -4.509 -30.674 -20.784 1.00 30.03 456 ASP A CA 1
ATOM 3431 C C . ASP A 1 457 ? -5.459 -31.348 -21.746 1.00 31.50 456 ASP A C 1
ATOM 3432 O O . ASP A 1 457 ? -5.832 -32.503 -21.561 1.00 32.28 456 ASP A O 1
ATOM 3437 N N . GLY A 1 458 ? -5.869 -30.620 -22.782 1.00 32.99 457 GLY A N 1
ATOM 3438 C CA . GLY A 1 458 ? -6.749 -31.142 -23.817 1.00 30.51 457 GLY A CA 1
ATOM 3439 C C . GLY A 1 458 ? -8.207 -31.364 -23.439 1.00 32.69 457 GLY A C 1
ATOM 3440 O O . GLY A 1 458 ? -8.930 -31.974 -24.243 1.00 32.81 457 GLY A O 1
ATOM 3441 N N . LYS A 1 459 ? -8.666 -30.880 -22.270 1.00 31.18 458 LYS A N 1
ATOM 3442 C CA . LYS A 1 459 ? -10.070 -31.102 -21.785 1.00 30.53 458 LYS A CA 1
ATOM 3443 C C . LYS A 1 459 ? -10.735 -29.753 -21.714 1.00 27.36 458 LYS A C 1
ATOM 3444 O O . LYS A 1 459 ? -10.128 -28.798 -21.254 1.00 30.06 458 LYS A O 1
ATOM 3446 N N . MET A 1 460 ? -11.991 -29.676 -22.140 1.00 29.40 459 MET A N 1
ATOM 3447 C CA . MET A 1 460 ? -12.811 -28.448 -22.019 1.00 28.58 459 MET A CA 1
ATOM 3448 C C . MET A 1 460 ? -13.605 -28.367 -20.696 1.00 27.90 459 MET A C 1
ATOM 3449 O O . MET A 1 460 ? -14.110 -29.345 -20.197 1.00 26.31 459 MET A O 1
ATOM 3454 N N . PHE A 1 461 ? -13.805 -27.175 -20.160 1.00 26.07 460 PHE A N 1
ATOM 3455 C CA . PHE A 1 461 ? -14.579 -27.000 -18.954 1.00 25.45 460 PHE A CA 1
ATOM 3456 C C . PHE A 1 461 ? -15.425 -25.824 -19.286 1.00 26.07 460 PHE A C 1
ATOM 3457 O O . PHE A 1 461 ? -14.928 -24.705 -19.287 1.00 29.27 460 PHE A O 1
ATOM 3465 N N . VAL A 1 462 ? -16.687 -26.045 -19.658 1.00 23.22 461 VAL A N 1
ATOM 3466 C CA . VAL A 1 462 ? -17.516 -24.921 -20.096 1.00 23.53 461 VAL A CA 1
ATOM 3467 C C . VAL A 1 462 ? -18.787 -24.874 -19.316 1.00 25.28 461 VAL A C 1
ATOM 3468 O O . VAL A 1 462 ? -19.262 -25.930 -18.846 1.00 25.10 461 VAL A O 1
ATOM 3472 N N . THR A 1 463 ? -19.330 -23.652 -19.204 1.00 23.88 462 THR A N 1
ATOM 3473 C CA . THR A 1 463 ? -20.586 -23.402 -18.548 1.00 25.93 462 THR A CA 1
ATOM 3474 C C . THR A 1 463 ? -21.475 -22.585 -19.492 1.00 22.46 462 THR A C 1
ATOM 3475 O O . THR A 1 463 ? -21.394 -21.364 -19.492 1.00 23.83 462 THR A O 1
ATOM 3479 N N . PRO A 1 464 ? -22.335 -23.255 -20.276 1.00 24.65 463 PRO A N 1
ATOM 3480 C CA . PRO A 1 464 ? -23.264 -22.541 -21.166 1.00 23.69 463 PRO A CA 1
ATOM 3481 C C . PRO A 1 464 ? -24.084 -21.576 -20.378 1.00 23.77 463 PRO A C 1
ATOM 3482 O O . PRO A 1 464 ? -24.614 -21.950 -19.350 1.00 28.23 463 PRO A O 1
ATOM 3486 N N . GLY A 1 465 ? -24.138 -20.317 -20.810 1.00 21.68 464 GLY A N 1
ATOM 3487 C CA . GLY A 1 465 ? -24.810 -19.265 -20.093 1.00 21.45 464 GLY A CA 1
ATOM 3488 C C . GLY A 1 465 ? -23.912 -18.440 -19.169 1.00 20.39 464 GLY A C 1
ATOM 3489 O O . GLY A 1 465 ? -24.306 -17.408 -18.747 1.00 22.59 464 GLY A O 1
ATOM 3490 N N . ALA A 1 466 ? -22.683 -18.857 -18.897 1.00 20.24 465 ALA A N 1
ATOM 3491 C CA . ALA A 1 466 ? -21.756 -17.999 -18.122 1.00 21.50 465 ALA A CA 1
ATOM 3492 C C . ALA A 1 466 ? -21.318 -16.727 -18.906 1.00 19.65 465 ALA A C 1
ATOM 3493 O O . ALA A 1 466 ? -20.973 -15.678 -18.317 1.00 17.17 465 ALA A O 1
ATOM 3495 N N . GLY A 1 467 ? -21.268 -16.854 -20.238 1.00 21.39 466 GLY A N 1
ATOM 3496 C CA . GLY A 1 467 ? -20.842 -15.755 -21.104 1.00 21.29 466 GLY A CA 1
ATOM 3497 C C . GLY A 1 467 ? -21.735 -14.565 -20.981 1.00 21.97 466 GLY A C 1
ATOM 3498 O O . GLY A 1 467 ? -22.951 -14.702 -20.931 1.00 20.84 466 GLY A O 1
ATOM 3499 N N . ARG A 1 468 ? -21.162 -13.377 -20.942 1.00 19.04 467 ARG A N 1
ATOM 3500 C CA . ARG A 1 468 ? -21.933 -12.181 -20.812 1.00 20.04 467 ARG A CA 1
ATOM 3501 C C . ARG A 1 468 ? -21.944 -11.325 -22.065 1.00 18.96 467 ARG A C 1
ATOM 3502 O O . ARG A 1 468 ? -20.956 -11.267 -22.796 1.00 16.01 467 ARG A O 1
ATOM 3510 N N . PHE A 1 469 ? -23.061 -10.631 -22.268 1.00 18.99 468 PHE A N 1
ATOM 3511 C CA . PHE A 1 469 ? -23.135 -9.526 -23.221 1.00 19.84 468 PHE A CA 1
ATOM 3512 C C . PHE A 1 469 ? -22.282 -8.326 -22.826 1.00 20.99 468 PHE A C 1
ATOM 3513 O O . PHE A 1 469 ? -22.378 -7.821 -21.695 1.00 20.27 468 PHE A O 1
ATOM 3521 N N . VAL A 1 470 ? -21.465 -7.860 -23.783 1.00 17.13 469 VAL A N 1
ATOM 3522 C CA . VAL A 1 470 ? -20.548 -6.761 -23.615 1.00 18.82 469 VAL A CA 1
ATOM 3523 C C . VAL A 1 470 ? -21.110 -5.595 -24.424 1.00 17.25 469 VAL A C 1
ATOM 3524 O O . VAL A 1 470 ? -21.088 -5.619 -25.660 1.00 16.58 469 VAL A O 1
ATOM 3528 N N . PRO A 1 471 ? -21.615 -4.564 -23.744 1.00 21.10 470 PRO A N 1
ATOM 3529 C CA . PRO A 1 471 ? -22.183 -3.453 -24.458 1.00 20.92 470 PRO A CA 1
ATOM 3530 C C . PRO A 1 471 ? -21.057 -2.563 -24.942 1.00 23.56 470 PRO A C 1
ATOM 3531 O O . PRO A 1 471 ? -20.023 -2.523 -24.307 1.00 24.34 470 PRO A O 1
ATOM 3535 N N . ARG A 1 472 ? -21.257 -1.905 -26.090 1.00 22.69 471 ARG A N 1
ATOM 3536 C CA . ARG A 1 472 ? -20.217 -1.145 -26.792 1.00 22.34 471 ARG A CA 1
ATOM 3537 C C . ARG A 1 472 ? -20.694 0.273 -27.046 1.00 23.68 471 ARG A C 1
ATOM 3538 O O . ARG A 1 472 ? -21.684 0.468 -27.748 1.00 29.44 471 ARG A O 1
ATOM 3546 N N . LYS A 1 473 ? -20.032 1.264 -26.457 1.00 19.70 472 LYS A N 1
ATOM 3547 C CA . LYS A 1 473 ? -20.376 2.664 -26.679 1.00 19.15 472 LYS A CA 1
ATOM 3548 C C . LYS A 1 473 ? -20.069 3.075 -28.110 1.00 18.46 472 LYS A C 1
ATOM 3549 O O . LYS A 1 473 ? -19.160 2.552 -28.765 1.00 18.27 472 LYS A O 1
ATOM 3551 N N . THR A 1 474 ? -20.790 4.081 -28.539 1.00 17.87 473 THR A N 1
ATOM 3552 C CA . THR A 1 474 ? -20.604 4.752 -29.830 1.00 18.62 473 THR A CA 1
ATOM 3553 C C . THR A 1 474 ? -19.356 5.639 -29.805 1.00 18.09 473 THR A C 1
ATOM 3554 O O . THR A 1 474 ? -18.718 5.865 -28.760 1.00 17.44 473 THR A O 1
ATOM 3558 N N . PHE A 1 475 ? -18.994 6.081 -30.990 1.00 16.33 474 PHE A N 1
ATOM 3559 C CA . PHE A 1 475 ? -17.839 6.929 -31.200 1.00 15.77 474 PHE A CA 1
ATOM 3560 C C . PHE A 1 475 ? -16.507 6.362 -30.640 1.00 16.01 474 PHE A C 1
ATOM 3561 O O . PHE A 1 475 ? -15.784 7.067 -29.960 1.00 15.10 474 PHE A O 1
ATOM 3569 N N . PRO A 1 476 ? -16.153 5.086 -30.926 1.00 16.25 475 PRO A N 1
ATOM 3570 C CA . PRO A 1 476 ? -14.770 4.608 -30.541 1.00 16.38 475 PRO A CA 1
ATOM 3571 C C . PRO A 1 476 ? -13.698 5.520 -31.126 1.00 17.46 475 PRO A C 1
ATOM 3572 O O . PRO A 1 476 ? -13.763 5.847 -32.343 1.00 15.13 475 PRO A O 1
ATOM 3576 N N . ASP A 1 477 ? -12.795 6.011 -30.291 1.00 16.59 476 ASP A N 1
ATOM 3577 C CA . ASP A 1 477 ? -11.787 6.948 -30.772 1.00 17.47 476 ASP A CA 1
ATOM 3578 C C . ASP A 1 477 ? -10.993 6.458 -31.987 1.00 16.88 476 ASP A C 1
ATOM 3579 O O . ASP A 1 477 ? -10.668 7.216 -32.884 1.00 15.22 476 ASP A O 1
ATOM 3584 N N . PHE A 1 478 ? -10.637 5.178 -31.962 1.00 16.75 477 PHE A N 1
ATOM 3585 C CA . PHE A 1 478 ? -9.764 4.593 -32.975 1.00 16.50 477 PHE A CA 1
ATOM 3586 C C . PHE A 1 478 ? -10.407 4.786 -34.348 1.00 16.37 477 PHE A C 1
ATOM 3587 O O . PHE A 1 478 ? -9.686 4.928 -35.331 1.00 18.48 477 PHE A O 1
ATOM 3595 N N . VAL A 1 479 ? -11.736 4.852 -34.409 1.00 15.35 478 VAL A N 1
ATOM 3596 C CA . VAL A 1 479 ? -12.469 5.088 -35.617 1.00 15.81 478 VAL A CA 1
ATOM 3597 C C . VAL A 1 479 ? -12.795 6.572 -35.819 1.00 15.96 478 VAL A C 1
ATOM 3598 O O . VAL A 1 479 ? -12.588 7.174 -36.882 1.00 16.99 478 VAL A O 1
ATOM 3602 N N . TYR A 1 480 ? -13.354 7.177 -34.780 1.00 15.43 479 TYR A N 1
ATOM 3603 C CA . TYR A 1 480 ? -14.055 8.402 -34.955 1.00 16.05 479 TYR A CA 1
ATOM 3604 C C . TYR A 1 480 ? -13.274 9.662 -34.768 1.00 15.38 479 TYR A C 1
ATOM 3605 O O . TYR A 1 480 ? -13.760 10.713 -35.146 1.00 14.63 479 TYR A O 1
ATOM 3614 N N . LYS A 1 481 ? -12.092 9.616 -34.205 1.00 14.60 480 LYS A N 1
ATOM 3615 C CA . LYS A 1 481 ? -11.341 10.890 -34.115 1.00 16.09 480 LYS A CA 1
ATOM 3616 C C . LYS A 1 481 ? -11.109 11.479 -35.453 1.00 17.23 480 LYS A C 1
ATOM 3617 O O . LYS A 1 481 ? -11.323 12.689 -35.647 1.00 15.94 480 LYS A O 1
ATOM 3623 N N . ARG A 1 482 ? -10.706 10.654 -36.409 1.00 17.60 481 ARG A N 1
ATOM 3624 C CA . ARG A 1 482 ? -10.565 11.138 -37.787 1.00 17.68 481 ARG A CA 1
ATOM 3625 C C . ARG A 1 482 ? -11.908 11.647 -38.354 1.00 16.85 481 ARG A C 1
ATOM 3626 O O . ARG A 1 482 ? -11.928 12.721 -39.001 1.00 16.06 481 ARG A O 1
ATOM 3634 N N . ILE A 1 483 ? -12.963 10.862 -38.171 1.00 14.21 482 ILE A N 1
ATOM 3635 C CA . ILE A 1 483 ? -14.278 11.152 -38.725 1.00 14.33 482 ILE A CA 1
ATOM 3636 C C . ILE A 1 483 ? -14.762 12.483 -38.200 1.00 14.94 482 ILE A C 1
ATOM 3637 O O . ILE A 1 483 ? -15.178 13.332 -38.970 1.00 15.75 482 ILE A O 1
ATOM 3642 N N . LYS A 1 484 ? -14.672 12.704 -36.883 1.00 16.39 483 LYS A N 1
ATOM 3643 C CA . LYS A 1 484 ? -15.109 13.967 -36.279 1.00 17.02 483 LYS A CA 1
ATOM 3644 C C . LYS A 1 484 ? -14.279 15.157 -36.714 1.00 16.52 483 LYS A C 1
ATOM 3645 O O . LYS A 1 484 ? -14.846 16.227 -36.959 1.00 16.11 483 LYS A O 1
ATOM 3651 N N . ALA A 1 485 ? -12.961 14.993 -36.869 1.00 15.17 484 ALA A N 1
ATOM 3652 C CA . ALA A 1 485 ? -12.135 16.089 -37.421 1.00 16.39 484 ALA A CA 1
ATOM 3653 C C . ALA A 1 485 ? -12.586 16.500 -38.815 1.00 16.54 484 ALA A C 1
ATOM 3654 O O . ALA A 1 485 ? -12.582 17.714 -39.181 1.00 16.52 484 ALA A O 1
ATOM 3656 N N . ARG A 1 486 ? -12.881 15.477 -39.628 1.00 16.74 485 ARG A N 1
ATOM 3657 C CA . ARG A 1 486 ? -13.366 15.729 -40.982 1.00 18.30 485 ARG A CA 1
ATOM 3658 C C . ARG A 1 486 ? -14.759 16.408 -40.949 1.00 17.63 485 ARG A C 1
ATOM 3659 O O . ARG A 1 486 ? -15.010 17.315 -41.763 1.00 19.61 485 ARG A O 1
ATOM 3667 N N . ASN A 1 487 ? -15.625 16.015 -40.050 1.00 17.02 486 ASN A N 1
ATOM 3668 C CA . ASN A 1 487 ? -16.904 16.777 -39.868 1.00 18.29 486 ASN A CA 1
ATOM 3669 C C . ASN A 1 487 ? -16.661 18.241 -39.561 1.00 19.60 486 ASN A C 1
ATOM 3670 O O . ASN A 1 487 ? -17.256 19.113 -40.175 1.00 20.11 486 ASN A O 1
ATOM 3675 N N . ARG A 1 488 ? -15.766 18.513 -38.614 1.00 19.43 487 ARG A N 1
ATOM 3676 C CA . ARG A 1 488 ? -15.473 19.885 -38.208 1.00 20.41 487 ARG A CA 1
ATOM 3677 C C . ARG A 1 488 ? -14.836 20.677 -39.376 1.00 21.94 487 ARG A C 1
ATOM 3678 O O . ARG A 1 488 ? -15.196 21.816 -39.613 1.00 21.15 487 ARG A O 1
ATOM 3686 N N . LEU A 1 489 ? -13.924 20.072 -40.125 1.00 21.10 488 LEU A N 1
ATOM 3687 C CA . LEU A 1 489 ? -13.348 20.739 -41.281 1.00 23.15 488 LEU A CA 1
ATOM 3688 C C . LEU A 1 489 ? -14.393 21.063 -42.348 1.00 24.12 488 LEU A C 1
ATOM 3689 O O . LEU A 1 489 ? -14.309 22.117 -42.984 1.00 24.53 488 LEU A O 1
ATOM 3694 N N . ALA A 1 490 ? -15.336 20.156 -42.592 1.00 24.44 489 ALA A N 1
ATOM 3695 C CA . ALA A 1 490 ? -16.397 20.423 -43.566 1.00 25.63 489 ALA A CA 1
ATOM 3696 C C . ALA A 1 490 ? -17.195 21.657 -43.136 1.00 27.12 489 ALA A C 1
ATOM 3697 O O . ALA A 1 490 ? -17.520 22.493 -43.967 1.00 28.01 489 ALA A O 1
ATOM 3699 N N . GLU A 1 491 ? -17.453 21.781 -41.838 1.00 26.52 490 GLU A N 1
ATOM 3700 C CA . GLU A 1 491 ? -18.208 22.916 -41.290 1.00 29.11 490 GLU A CA 1
ATOM 3701 C C . GLU A 1 491 ? -17.428 24.197 -41.480 1.00 29.08 490 GLU A C 1
ATOM 3702 O O . GLU A 1 491 ? -17.981 25.162 -41.941 1.00 28.07 490 GLU A O 1
ATOM 3708 N N . ILE A 1 492 ? -16.164 24.187 -41.105 1.00 28.29 491 ILE A N 1
ATOM 3709 C CA . ILE A 1 492 ? -15.285 25.358 -41.240 1.00 31.53 491 ILE A CA 1
ATOM 3710 C C . ILE A 1 492 ? -15.252 25.796 -42.704 1.00 38.67 491 ILE A C 1
ATOM 3711 O O . ILE A 1 492 ? -15.323 27.005 -43.014 1.00 40.38 491 ILE A O 1
ATOM 3716 N N . HIS A 1 493 ? -15.192 24.822 -43.609 1.00 37.45 492 HIS A N 1
ATOM 3717 C CA . HIS A 1 493 ? -15.052 25.151 -45.023 1.00 42.21 492 HIS A CA 1
ATOM 3718 C C . HIS A 1 493 ? -16.403 25.269 -45.733 1.00 44.59 492 HIS A C 1
ATOM 3719 O O . HIS A 1 493 ? -16.430 25.341 -46.949 1.00 46.71 492 HIS A O 1
ATOM 3726 N N . GLY A 1 494 ? -17.510 25.335 -44.966 1.00 39.12 493 GLY A N 1
ATOM 3727 C CA . GLY A 1 494 ? -18.838 25.449 -45.541 1.00 41.94 493 GLY A CA 1
ATOM 3728 C C . GLY A 1 494 ? -19.236 24.428 -46.607 1.00 44.99 493 GLY A C 1
ATOM 3729 O O . GLY A 1 494 ? -19.904 24.801 -47.558 1.00 47.89 493 GLY A O 1
ATOM 3730 N N . VAL A 1 495 ? -18.842 23.152 -46.451 1.00 41.43 494 VAL A N 1
ATOM 3731 C CA . VAL A 1 495 ? -19.213 22.044 -47.401 1.00 44.41 494 VAL A CA 1
ATOM 3732 C C . VAL A 1 495 ? -19.814 20.801 -46.669 1.00 48.76 494 VAL A C 1
ATOM 3733 O O . VAL A 1 495 ? -19.759 20.738 -45.420 1.00 38.05 494 VAL A O 1
ATOM 3737 N N . PRO A 1 496 ? -20.437 19.842 -47.425 1.00 56.26 495 PRO A N 1
ATOM 3738 C CA . PRO A 1 496 ? -21.095 18.685 -46.746 1.00 57.11 495 PRO A CA 1
ATOM 3739 C C . PRO A 1 496 ? -20.129 17.769 -45.980 1.00 52.17 495 PRO A C 1
ATOM 3740 O O . PRO A 1 496 ? -19.117 17.388 -46.538 1.00 46.16 495 PRO A O 1
#

Solvent-accessible surface area: 18432 Å² total; per-residue (Å²): 259,116,116,146,117,237,95,76,78,22,43,1,21,0,100,20,0,76,0,0,3,34,86,92,28,60,150,14,30,0,4,0,46,88,9,75,2,69,53,45,19,84,141,39,162,33,73,79,90,24,105,57,11,82,0,112,77,40,20,0,0,3,3,0,2,0,0,0,0,10,0,17,21,36,17,105,79,36,90,5,24,0,60,0,36,37,0,0,58,0,0,1,15,6,0,0,1,0,0,0,0,0,0,35,5,76,135,91,46,52,7,53,44,0,1,89,78,4,62,130,84,0,57,82,22,0,7,0,0,0,0,0,0,0,0,1,24,66,100,80,97,61,8,79,132,27,1,59,18,0,11,140,125,59,12,0,3,0,0,0,0,8,2,3,49,75,103,159,13,57,6,57,68,90,48,0,100,74,1,0,22,24,0,50,81,10,0,0,4,0,0,0,6,3,1,24,4,61,71,12,43,90,59,33,110,84,22,54,143,134,52,53,51,15,5,46,0,4,6,76,0,10,44,50,123,3,7,24,66,0,0,114,54,0,0,58,16,0,76,121,4,29,3,0,0,0,1,4,20,0,2,1,56,19,0,0,48,8,0,13,100,0,45,162,125,36,8,4,0,1,0,0,0,2,0,0,3,0,11,21,36,0,62,51,1,125,33,118,65,64,15,71,0,0,16,5,0,6,0,5,9,1,13,53,52,95,71,6,12,67,52,0,0,59,21,4,31,68,36,7,0,26,1,1,0,0,6,0,3,5,10,30,41,78,34,5,37,80,0,66,116,37,2,36,92,2,0,40,4,6,4,0,1,29,9,0,0,18,1,0,9,27,53,0,25,34,56,65,78,10,72,27,29,67,0,0,16,8,2,0,0,19,3,0,50,1,0,48,10,77,67,77,6,3,51,3,25,95,51,4,11,0,8,1,0,1,0,41,37,180,30,82,52,106,20,11,28,182,106,25,40,18,82,14,98,70,7,7,0,85,49,46,96,2,108,1,17,24,36,12,0,0,10,34,2,117,14,5,17,52,141,75,46,45,120,48,88,68,28,47,4,100,30,0,80,2,68,34,75,4,94,70,0,1,118,93,2,61,34,88,53,135,94,22,139,129,123,68,93,161

InterPro domains:
  IPR006680 Amidohydrolase-related [PF01979] (64-452)
  IPR011059 Metal-dependent hydrolase, composite domain superfamily [G3DSA:2.30.40.10] (15-486)
  IPR011059 Metal-dependent hydrolase, composite domain superfamily [SSF51338] (15-77)
  IPR011059 Metal-dependent hydrolase, composite domain superfamily [SSF51338] (372-475)
  IPR011778 Hydantoinase/dihydropyrimidinase [TIGR02033] (17-471)
  IPR011778 Hydantoinase/dihydropyrimidinase [cd01314] (17-466)
  IPR032466 Metal-dependent hydrolase [SSF51556] (68-399)
  IPR050378 Metallo-dependent Hydrolases Superfamily [PTHR11647] (11-503)

Foldseek 3Di:
DDDDDDFDQLWAKEAAAFEFFLVDTHTWIFIDGQQFTADTHHPDDDDPPGHYHYLHPWHKFFFFEFEAAAQQPQFLNDGFQQHQQLLQLLLLLFRHQEYEYEQDDDPPGAQVRSLVVVCVRQLQFHLHAYAYEYEQQDDDDVCLVVVLCCQVPVQYAEYEAECAPPPTRHDDLVVLLVVLLSSLVQQGEYEYQFFNHVQLVVQLVVCVVVQVFALVSLQRSGDPVRRLVRLLSSLVSCVVSLGAYEYEADQFLSNLVSLLVSVVVVGRYAYEHEQLSQFAAQPLCPPPDRLRNLQQFAPPGRHNPVCRNLSVLLCLLVCSHFAYHHNAGHDASVQQCVSVRHNVSGGHGHGGSNCGLQSNCQNHVVVPSDHPSSSLRHGKVVSCLNQANPPLGSDPDGGHRPWMFGKDQADKDFDDLVDRSGSYNGHNRHGPMTGMGTQWTRHSSHTQAHPHDGDTDGSPYYYDRTHGNRVVRCVVSVVVVVVCVVVVHD

CATH classification: 2.30.40.10 (+1 more: 3.20.20.140)

GO terms:
  GO:0007399 nervous system development (P, TAS)
  GO:0005829 cytosol (C, TAS)
  GO:0005515 protein binding (F, IPI)
  GO:0031005 filamin binding (F,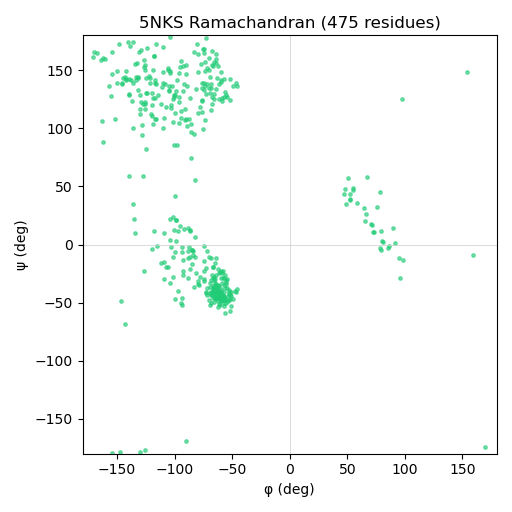 IPI)

Organism: Homo sapiens (NCBI:txid9606)

Radius of gyration: 22.02 Å; Cα contacts (8 Å, |Δi|>4): 1233; chains: 1; bounding box: 50×62×84 Å